Protein AF-0000000070105457 (afdb_homodimer)

Organism: Ovis aries (NCBI:txid9940)

Nearest PDB structures (foldseek):
  2dc1-assembly1_B  TM=8.395E-01  e=1.502E-11  Archaeoglobus fulgidus
  1j5p-assembly1_A  TM=8.301E-01  e=1.251E-11  Thermotoga maritima
  5loa-assembly1_B  TM=4.453E-01  e=1.791E-04  Corynebacterium glutamicum ATCC 13032
  6yf9-assembly1_AA  TM=3.710E-01  e=4.227E+00  Leviviridae sp.
  7a41-assembly1_A  TM=3.265E-01  e=4.227E+00  Homo sapiens

Secondary structure (DSSP, 8-state):
-----------------PSS---EEEE---TTTHHHHHHHHHHHHHHHHTT----------S---TT----EEE-S-SGGGHHHHHHH--SEEEE-S-HHHHHHHHHHHTTTSEEEES-GGGGGSHHHHHHHHHHHHHHT-EEEE--TT-TTHHHHHHHHHTT---EEEEEEEE-GGG----GGGGG----SSEEEEEEEEHHHHTTT-TTT-HHHHHHHHH-TTTHHHHSEEEEEEETT-SSEEEEEEEEEEEE-TTS-EEEEEEEEEEE--TT-SS-HHHHHHHHHHHHHHHHS---SEEEE-/-----------------PSS---EEEE---TTTHHHHHHHHHHHHHHHHTT----------S---TT----EEE-S-SGGGHHHHHHH--SEEEE-S-HHHHHHHHHHHTTTSEEEES-GGGGGSHHHHHHHHHHHHHHT-EEEE--TT-TTHHHHHHHHHTT---EEEEEEEE-GGG----GGGGG----SSEEEEEEEEHHHHTTT-TTT-HHHHHHHHH-TTTHHHHSEEEEEEETT-TTEEEEEEEEEEEE-TTS-EEEEEEEEEEE--TT-SS-HHHHHHHHHHHHHHHHS---SEEEE-

Radius of gyration: 26.93 Å; Cα contacts (8 Å, |Δi|>4): 1344; chains: 2; bounding box: 77×68×78 Å

Structure (mmCIF, N/CA/C/O backbone):
data_AF-0000000070105457-model_v1
#
loop_
_entity.id
_entity.type
_entity.pdbx_description
1 polymer 'Aspartate dehydrogenase domain-containing protein'
#
loop_
_atom_site.group_PDB
_atom_site.id
_atom_site.type_symbol
_atom_site.label_atom_id
_atom_site.label_alt_id
_atom_site.label_comp_id
_atom_site.label_asym_id
_atom_site.label_entity_id
_atom_site.label_seq_id
_atom_site.pdbx_PDB_ins_code
_atom_site.Cartn_x
_atom_site.Cartn_y
_atom_site.Cartn_z
_atom_site.occupancy
_atom_site.B_iso_or_equiv
_atom_site.auth_seq_id
_atom_site.auth_comp_id
_atom_site.auth_asym_id
_atom_site.auth_atom_id
_atom_site.pdbx_PDB_model_num
ATOM 1 N N . MET A 1 1 ? 47.031 -15.289 -47.375 1 23.47 1 MET A N 1
ATOM 2 C CA . MET A 1 1 ? 45.938 -16.266 -47.5 1 23.47 1 MET A CA 1
ATOM 3 C C . MET A 1 1 ? 45.031 -16.203 -46.25 1 23.47 1 MET A C 1
ATOM 5 O O . MET A 1 1 ? 45.438 -16.625 -45.156 1 23.47 1 MET A O 1
ATOM 9 N N . LEU A 1 2 ? 44.125 -15.219 -46.188 1 26.05 2 LEU A N 1
ATOM 10 C CA . LEU A 1 2 ? 43.25 -14.773 -45.094 1 26.05 2 LEU A CA 1
ATOM 11 C C . LEU A 1 2 ? 42.125 -15.789 -44.844 1 26.05 2 LEU A C 1
ATOM 13 O O . LEU A 1 2 ? 41.281 -16.031 -45.719 1 26.05 2 LEU A O 1
ATOM 17 N N . VAL A 1 3 ? 42.406 -16.938 -44.125 1 26.8 3 VAL A N 1
ATOM 18 C CA . VAL A 1 3 ? 41.469 -18.031 -43.875 1 26.8 3 VAL A CA 1
ATOM 19 C C . VAL A 1 3 ? 40.156 -17.469 -43.344 1 26.8 3 VAL A C 1
ATOM 21 O O . VAL A 1 3 ? 40.156 -16.688 -42.375 1 26.8 3 VAL A O 1
ATOM 24 N N . GLY A 1 4 ? 39.094 -17.438 -44.125 1 22.47 4 GLY A N 1
ATOM 25 C CA . GLY A 1 4 ? 37.719 -17.016 -43.938 1 22.47 4 GLY A CA 1
ATOM 26 C C . GLY A 1 4 ? 37.031 -17.719 -42.781 1 22.47 4 GLY A C 1
ATOM 27 O O . GLY A 1 4 ? 37.094 -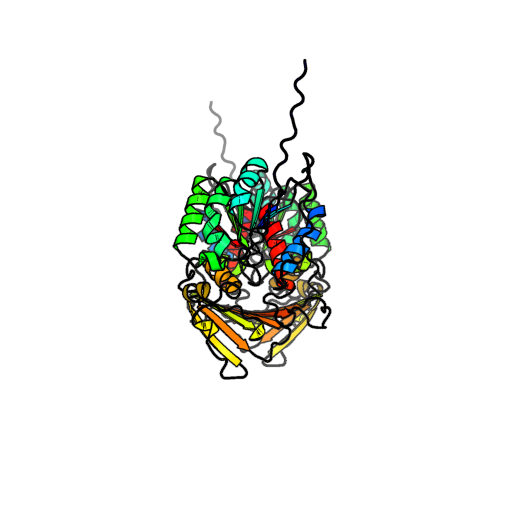18.938 -42.688 1 22.47 4 GLY A O 1
ATOM 28 N N . LEU A 1 5 ? 36.938 -17.156 -41.656 1 26.44 5 LEU A N 1
ATOM 29 C CA . LEU A 1 5 ? 36.281 -17.672 -40.438 1 26.44 5 LEU A CA 1
ATOM 30 C C . LEU A 1 5 ? 34.875 -18.156 -40.75 1 26.44 5 LEU A C 1
ATOM 32 O O . LEU A 1 5 ? 34.031 -17.375 -41.219 1 26.44 5 LEU A O 1
ATOM 36 N N . GLU A 1 6 ? 34.719 -19.375 -41.219 1 23.75 6 GLU A N 1
ATOM 37 C CA . GLU A 1 6 ? 33.469 -20.062 -41.5 1 23.75 6 GLU A CA 1
ATOM 38 C C . GLU A 1 6 ? 32.438 -19.844 -40.375 1 23.75 6 GLU A C 1
ATOM 40 O O . GLU A 1 6 ? 32.781 -20.031 -39.188 1 23.75 6 GLU A O 1
ATOM 45 N N . GLU A 1 7 ? 31.438 -19.156 -40.594 1 28.55 7 GLU A N 1
ATOM 46 C CA . GLU A 1 7 ? 30.25 -18.891 -39.781 1 28.55 7 GLU A CA 1
ATOM 47 C C . GLU A 1 7 ? 29.578 -20.203 -39.375 1 28.55 7 GLU A C 1
ATOM 49 O O . GLU A 1 7 ? 29.125 -20.953 -40.25 1 28.55 7 GLU A O 1
ATOM 54 N N . ALA A 1 8 ? 30.031 -20.891 -38.312 1 30.06 8 ALA A N 1
ATOM 55 C CA . ALA A 1 8 ? 29.406 -22.125 -37.875 1 30.06 8 ALA A CA 1
ATOM 56 C C . ALA A 1 8 ? 27.875 -22 -37.875 1 30.06 8 ALA A C 1
ATOM 58 O O . ALA A 1 8 ? 27.328 -21.016 -37.438 1 30.06 8 ALA A O 1
ATOM 59 N N . LYS A 1 9 ? 27.281 -22.75 -38.719 1 30.31 9 LYS A N 1
ATOM 60 C CA . LYS A 1 9 ? 25.844 -22.984 -38.844 1 30.31 9 LYS A CA 1
ATOM 61 C C . LYS A 1 9 ? 25.234 -23.406 -37.5 1 30.31 9 LYS A C 1
ATOM 63 O O . LYS A 1 9 ? 25.531 -24.484 -37 1 30.31 9 LYS A O 1
ATOM 68 N N . VAL A 1 10 ? 25.031 -22.578 -36.625 1 27.55 10 VAL A N 1
ATOM 69 C CA . VAL A 1 10 ? 24.312 -22.969 -35.406 1 27.55 10 VAL A CA 1
ATOM 70 C C . VAL A 1 10 ? 23.016 -23.688 -35.781 1 27.55 10 VAL A C 1
ATOM 72 O O . VAL A 1 10 ? 22.234 -23.203 -36.594 1 27.55 10 VAL A O 1
ATOM 75 N N . PRO A 1 11 ? 23.047 -25 -35.656 1 26.42 11 PRO A N 1
ATOM 76 C CA . PRO A 1 11 ? 21.875 -25.766 -36.031 1 26.42 11 PRO A CA 1
ATOM 77 C C . PRO A 1 11 ? 20.562 -25.109 -35.594 1 26.42 11 PRO A C 1
ATOM 79 O O . PRO A 1 11 ? 20.562 -24.344 -34.625 1 26.42 11 PRO A O 1
ATOM 82 N N . ALA A 1 12 ? 19.5 -25.281 -36.375 1 25.3 12 ALA A N 1
ATOM 83 C CA . ALA A 1 12 ? 18.109 -24.859 -36.219 1 25.3 12 ALA A CA 1
ATOM 84 C C . ALA A 1 12 ? 17.5 -25.438 -34.938 1 25.3 12 ALA A C 1
ATOM 86 O O . ALA A 1 12 ? 17.578 -26.641 -34.719 1 25.3 12 ALA A O 1
ATOM 87 N N . PHE A 1 13 ? 17.422 -24.703 -33.938 1 25.81 13 PHE A N 1
ATOM 88 C CA . PHE A 1 13 ? 16.766 -25.047 -32.656 1 25.81 13 PHE A CA 1
ATOM 89 C C . PHE A 1 13 ? 15.398 -25.672 -32.906 1 25.81 13 PHE A C 1
ATOM 91 O O . PHE A 1 13 ? 14.547 -25.062 -33.562 1 25.81 13 PHE A O 1
ATOM 98 N N . GLN A 1 14 ? 15.312 -26.953 -32.938 1 27.27 14 GLN A N 1
ATOM 99 C CA . GLN A 1 14 ? 14 -27.578 -32.969 1 27.27 14 GLN A CA 1
ATOM 100 C C . GLN A 1 14 ? 13.289 -27.438 -31.625 1 27.27 14 GLN A C 1
ATOM 102 O O . GLN A 1 14 ? 13.852 -27.781 -30.594 1 27.27 14 GLN A O 1
ATOM 107 N N . PRO A 1 15 ? 12.258 -26.672 -31.453 1 29.77 15 PRO A N 1
ATOM 108 C CA . PRO A 1 15 ? 11.5 -26.438 -30.219 1 29.77 15 PRO A CA 1
ATOM 109 C C . PRO A 1 15 ? 11.078 -27.75 -29.547 1 29.77 15 PRO A C 1
ATOM 111 O O . PRO A 1 15 ? 10.562 -28.656 -30.203 1 29.77 15 PRO A O 1
ATOM 114 N N . PRO A 1 16 ? 11.836 -28.234 -28.531 1 29.5 16 PRO A N 1
ATOM 115 C CA . PRO A 1 16 ? 11.297 -29.516 -28.078 1 29.5 16 PRO A CA 1
ATOM 116 C C . PRO A 1 16 ? 9.812 -29.453 -27.75 1 29.5 16 PRO A C 1
ATOM 118 O O . PRO A 1 16 ? 9.289 -28.375 -27.438 1 29.5 16 PRO A O 1
ATOM 121 N N . GLU A 1 17 ? 8.992 -30.375 -28.016 1 31.25 17 GLU A N 1
ATOM 122 C CA . GLU A 1 17 ? 7.586 -30.656 -27.75 1 31.25 17 GLU A CA 1
ATOM 123 C C . GLU A 1 17 ? 7.27 -30.578 -26.266 1 31.25 17 GLU A C 1
ATOM 125 O O . GLU A 1 17 ? 7.094 -31.609 -25.609 1 31.25 17 GLU A O 1
ATOM 130 N N . GLY A 1 18 ? 8.078 -30.016 -25.391 1 33.47 18 GLY A N 1
ATOM 131 C CA . GLY A 1 18 ? 7.695 -30.109 -23.984 1 33.47 18 GLY A CA 1
ATOM 132 C C . GLY A 1 18 ? 6.422 -29.344 -23.672 1 33.47 18 GLY A C 1
ATOM 133 O O . GLY A 1 18 ? 5.867 -28.672 -24.531 1 33.47 18 GLY A O 1
ATOM 134 N N . PRO A 1 19 ? 5.766 -29.672 -22.344 1 34.66 19 PRO A N 1
ATOM 135 C CA . PRO A 1 19 ? 4.465 -29.062 -22.047 1 34.66 19 PRO A CA 1
ATOM 136 C C . PRO A 1 19 ? 4.43 -27.562 -22.359 1 34.66 19 PRO A C 1
ATOM 138 O O . PRO A 1 19 ? 5.477 -26.922 -22.406 1 34.66 19 PRO A O 1
ATOM 141 N N . PRO A 1 20 ? 3.338 -26.938 -22.75 1 32.25 20 PRO A N 1
ATOM 142 C CA . PRO A 1 20 ? 2.979 -25.578 -23.156 1 32.25 20 PRO A CA 1
ATOM 143 C C . PRO A 1 20 ? 3.373 -24.516 -22.125 1 32.25 20 PRO A C 1
ATOM 145 O O . PRO A 1 20 ? 3.168 -24.719 -20.922 1 32.25 20 PRO A O 1
ATOM 148 N N . GLY A 1 21 ? 4.344 -23.266 -22.578 1 38.97 21 GLY A N 1
ATOM 149 C CA . GLY A 1 21 ? 4.727 -21.875 -22.672 1 38.97 21 GLY A CA 1
ATOM 150 C C . GLY A 1 21 ? 5.434 -21.359 -21.438 1 38.97 21 GLY A C 1
ATOM 151 O O . GLY A 1 21 ? 4.836 -20.641 -20.625 1 38.97 21 GLY A O 1
ATOM 152 N N . GLN A 1 22 ? 6.371 -22.141 -20.906 1 40.5 22 GLN A N 1
ATOM 153 C CA . GLN A 1 22 ? 7.141 -21.562 -19.812 1 40.5 22 GLN A CA 1
ATOM 154 C C . GLN A 1 22 ? 7.953 -20.359 -20.297 1 40.5 22 GLN A C 1
ATOM 156 O O . GLN A 1 22 ? 8.742 -20.469 -21.234 1 40.5 22 GLN A O 1
ATOM 161 N N . LEU A 1 23 ? 7.5 -19.172 -20.297 1 44.16 23 LEU A N 1
ATOM 162 C CA . LEU A 1 23 ? 8.242 -18.016 -20.797 1 44.16 23 LEU A CA 1
ATOM 163 C C . LEU A 1 23 ? 9.07 -17.375 -19.688 1 44.16 23 LEU A C 1
ATOM 165 O O . LEU A 1 23 ? 8.578 -17.188 -18.578 1 44.16 23 LEU A O 1
ATOM 169 N N . LEU A 1 24 ? 10.328 -17.562 -19.672 1 54 24 LEU A N 1
ATOM 170 C CA . LEU A 1 24 ? 11.234 -16.734 -18.891 1 54 24 LEU A CA 1
ATOM 171 C C . LEU A 1 24 ? 11.805 -15.594 -19.719 1 54 24 LEU A C 1
ATOM 173 O O . LEU A 1 24 ? 12.125 -15.781 -20.906 1 54 24 LEU A O 1
ATOM 177 N N . HIS A 1 25 ? 11.523 -14.359 -19.219 1 58.44 25 HIS A N 1
ATOM 178 C CA . HIS A 1 25 ? 12.102 -13.195 -19.875 1 58.44 25 HIS A CA 1
ATOM 179 C C . HIS A 1 25 ? 13.336 -12.695 -19.125 1 58.44 25 HIS A C 1
ATOM 181 O O . HIS A 1 25 ? 13.398 -12.781 -17.891 1 58.44 25 HIS A O 1
ATOM 187 N N . ALA A 1 26 ? 14.352 -12.602 -19.875 1 55.62 26 ALA A N 1
ATOM 188 C CA . ALA A 1 26 ? 15.523 -11.945 -19.312 1 55.62 26 ALA A CA 1
ATOM 189 C C . ALA A 1 26 ? 15.625 -10.5 -19.797 1 55.62 26 ALA A C 1
ATOM 191 O O . ALA A 1 26 ? 15.438 -10.219 -20.984 1 55.62 26 ALA A O 1
ATOM 192 N N . VAL A 1 27 ? 15.555 -9.594 -18.906 1 53.22 27 VAL A N 1
ATOM 193 C CA . VAL A 1 27 ? 15.602 -8.172 -19.219 1 53.22 27 VAL A CA 1
ATOM 194 C C . VAL A 1 27 ? 16.953 -7.59 -18.797 1 53.22 27 VAL A C 1
ATOM 196 O O . VAL A 1 27 ? 17.422 -7.84 -17.688 1 53.22 27 VAL A O 1
ATOM 199 N N . LYS A 1 28 ? 17.703 -7.086 -19.766 1 47.06 28 LYS A N 1
ATOM 200 C CA . LYS A 1 28 ? 18.922 -6.332 -19.422 1 47.06 28 LYS A CA 1
ATOM 201 C C . LYS A 1 28 ? 18.609 -4.844 -19.281 1 47.06 28 LYS A C 1
ATOM 203 O O . LYS A 1 28 ? 17.969 -4.25 -20.156 1 47.06 28 LYS A O 1
ATOM 208 N N . THR A 1 29 ? 18.453 -4.316 -18.062 1 44.47 29 THR A N 1
ATOM 209 C CA . THR A 1 29 ? 18.188 -2.896 -17.859 1 44.47 29 THR A CA 1
ATOM 210 C C . THR A 1 29 ? 19.5 -2.111 -17.781 1 44.47 29 THR A C 1
ATOM 212 O O . THR A 1 29 ? 20.359 -2.402 -16.938 1 44.47 29 THR A O 1
ATOM 215 N N . SER A 1 30 ? 20.188 -2.049 -18.844 1 39.78 30 SER A N 1
ATOM 216 C CA . SER A 1 30 ? 21.125 -0.944 -18.656 1 39.78 30 SER A CA 1
ATOM 217 C C . SER A 1 30 ? 20.406 0.346 -18.297 1 39.78 30 SER A C 1
ATOM 219 O O . SER A 1 30 ? 19.188 0.469 -18.516 1 39.78 30 SER A O 1
ATOM 221 N N . ARG A 1 31 ? 21.062 1.306 -17.812 1 39.84 31 ARG A N 1
ATOM 222 C CA . ARG A 1 31 ? 20.578 2.639 -17.469 1 39.84 31 ARG A CA 1
ATOM 223 C C . ARG A 1 31 ? 19.688 3.188 -18.578 1 39.84 31 ARG A C 1
ATOM 225 O O . ARG A 1 31 ? 20.125 3.344 -19.719 1 39.84 31 ARG A O 1
ATOM 232 N N . GLY A 1 32 ? 18.453 3.449 -18.562 1 40.88 32 GLY A N 1
ATOM 233 C CA . GLY A 1 32 ? 17.531 4.254 -19.359 1 40.88 32 GLY A CA 1
ATOM 234 C C . GLY A 1 32 ? 16.828 3.465 -20.438 1 40.88 32 GLY A C 1
ATOM 235 O O . GLY A 1 32 ? 15.922 3.975 -21.094 1 40.88 32 GLY A O 1
ATOM 236 N N . GLN A 1 33 ? 17.281 2.42 -20.953 1 40.47 33 GLN A N 1
ATOM 237 C CA . GLN A 1 33 ? 16.781 1.903 -22.219 1 40.47 33 GLN A CA 1
ATOM 238 C C . GLN A 1 33 ? 15.539 1.046 -22.016 1 40.47 33 GLN A C 1
ATOM 240 O O . GLN A 1 33 ? 15.07 0.396 -22.953 1 40.47 33 GLN A O 1
ATOM 245 N N . TRP A 1 34 ? 14.945 0.965 -21.016 1 46.62 34 TRP A N 1
ATOM 246 C CA . TRP A 1 34 ? 13.766 0.138 -20.781 1 46.62 34 TRP A CA 1
ATOM 247 C C . TRP A 1 34 ? 12.594 0.604 -21.656 1 46.62 34 TRP A C 1
ATOM 249 O O . TRP A 1 34 ? 11.641 -0.143 -21.875 1 46.62 34 TRP A O 1
ATOM 259 N N . LYS A 1 35 ? 12.734 1.799 -22.094 1 49 35 LYS A N 1
ATOM 260 C CA . LYS A 1 35 ? 11.547 2.365 -22.719 1 49 35 LYS A CA 1
ATOM 261 C C . LYS A 1 35 ? 11.164 1.589 -23.984 1 49 35 LYS A C 1
ATOM 263 O O . LYS A 1 35 ? 9.977 1.381 -24.25 1 49 35 LYS A O 1
ATOM 268 N N . GLN A 1 36 ? 12.078 1.264 -24.797 1 43.34 36 GLN A N 1
ATOM 269 C CA . GLN A 1 36 ? 11.711 0.667 -26.078 1 43.34 36 GLN A CA 1
ATOM 270 C C . GLN A 1 36 ? 11.133 -0.731 -25.891 1 43.34 36 GLN A C 1
ATOM 272 O O . GLN A 1 36 ? 10.211 -1.132 -26.609 1 43.34 36 GLN A O 1
ATOM 277 N N . ASP A 1 37 ? 11.57 -1.405 -24.828 1 49.91 37 ASP A N 1
ATOM 278 C CA . ASP A 1 37 ? 11.195 -2.801 -24.609 1 49.91 37 ASP A CA 1
ATOM 279 C C . ASP A 1 37 ? 9.93 -2.91 -23.766 1 49.91 37 ASP A C 1
ATOM 281 O O . ASP A 1 37 ? 9.328 -3.982 -23.672 1 49.91 37 ASP A O 1
ATOM 285 N N . GLU A 1 38 ? 9.414 -1.846 -23.453 1 60.06 38 GLU A N 1
ATOM 286 C CA . GLU A 1 38 ? 8.266 -1.831 -22.547 1 60.06 38 GLU A CA 1
ATOM 287 C C . GLU A 1 38 ? 7.031 -2.424 -23.219 1 60.06 38 GLU A C 1
ATOM 289 O O . GLU A 1 38 ? 6.305 -3.215 -22.625 1 60.06 38 GLU A O 1
ATOM 294 N N . THR A 1 39 ? 6.949 -2.096 -24.422 1 59.91 39 THR A N 1
ATOM 295 C CA . THR A 1 39 ? 5.742 -2.527 -25.125 1 59.91 39 THR A CA 1
ATOM 296 C C . THR A 1 39 ? 5.73 -4.043 -25.297 1 59.91 39 THR A C 1
ATOM 298 O O . THR A 1 39 ? 4.695 -4.684 -25.109 1 59.91 39 THR A O 1
ATOM 301 N N . LEU A 1 40 ? 6.891 -4.531 -25.641 1 56.91 40 LEU A N 1
ATOM 302 C CA . LEU A 1 40 ? 6.973 -5.973 -25.859 1 56.91 40 LEU A CA 1
ATOM 303 C C . LEU A 1 40 ? 6.828 -6.723 -24.531 1 56.91 40 LEU A C 1
ATOM 305 O O . LEU A 1 40 ? 6.129 -7.738 -24.469 1 56.91 40 LEU A O 1
ATOM 309 N N . LEU A 1 41 ? 7.449 -6.188 -23.547 1 61.84 41 LEU A N 1
ATOM 310 C CA . LEU A 1 41 ? 7.375 -6.836 -22.234 1 61.84 41 LEU A CA 1
ATOM 311 C C . LEU A 1 41 ? 5.957 -6.773 -21.688 1 61.84 41 LEU A C 1
ATOM 313 O O . LEU A 1 41 ? 5.453 -7.758 -21.141 1 61.84 41 LEU A O 1
ATOM 317 N N . ARG A 1 42 ? 5.418 -5.664 -21.953 1 63.62 42 ARG A N 1
ATOM 318 C CA . ARG A 1 42 ? 4.035 -5.52 -21.5 1 63.62 42 ARG A CA 1
ATOM 319 C C . ARG A 1 42 ? 3.117 -6.484 -22.25 1 63.62 42 ARG A C 1
ATOM 321 O O . ARG A 1 42 ? 2.221 -7.082 -21.656 1 63.62 42 ARG A O 1
ATOM 328 N N . ALA A 1 43 ? 3.467 -6.621 -23.516 1 62.28 43 ALA A N 1
ATOM 329 C CA . ALA A 1 43 ? 2.67 -7.539 -24.328 1 62.28 43 ALA A CA 1
ATOM 330 C C . ALA A 1 43 ? 2.877 -8.984 -23.875 1 62.28 43 ALA A C 1
ATOM 332 O O . ALA A 1 43 ? 1.921 -9.758 -23.797 1 62.28 43 ALA A O 1
ATOM 333 N N . ASP A 1 44 ? 4.07 -9.242 -23.531 1 59.81 44 ASP A N 1
ATOM 334 C CA . ASP A 1 44 ? 4.391 -10.594 -23.078 1 59.81 44 ASP A CA 1
ATOM 335 C C . ASP A 1 44 ? 3.75 -10.891 -21.734 1 59.81 44 ASP A C 1
ATOM 337 O O . ASP A 1 44 ? 3.199 -11.977 -21.531 1 59.81 44 ASP A O 1
ATOM 341 N N . ILE A 1 45 ? 3.822 -9.938 -20.922 1 62.59 45 ILE A N 1
ATOM 342 C CA . ILE A 1 45 ? 3.227 -10.086 -19.594 1 62.59 45 ILE A CA 1
ATOM 343 C C . ILE A 1 45 ? 1.712 -10.242 -19.719 1 62.59 45 ILE A C 1
ATOM 345 O O . ILE A 1 45 ? 1.113 -11.117 -19.094 1 62.59 45 ILE A O 1
ATOM 349 N N . ALA A 1 46 ? 1.21 -9.445 -20.594 1 62.09 46 ALA A N 1
ATOM 350 C CA . ALA A 1 46 ? -0.235 -9.484 -20.797 1 62.09 46 ALA A CA 1
ATOM 351 C C . ALA A 1 46 ? -0.666 -10.836 -21.375 1 62.09 46 ALA A C 1
ATOM 353 O O . ALA A 1 46 ? -1.695 -11.383 -20.969 1 62.09 46 ALA A O 1
ATOM 354 N N . ALA A 1 47 ? 0.062 -11.289 -22.266 1 57.12 47 ALA A N 1
ATOM 355 C CA . ALA A 1 47 ? -0.251 -12.555 -22.922 1 57.12 47 ALA A CA 1
ATOM 356 C C . ALA A 1 47 ? -0.204 -13.719 -21.938 1 57.12 47 ALA A C 1
ATOM 358 O O . ALA A 1 47 ? -1.02 -14.633 -22 1 57.12 47 ALA A O 1
ATOM 359 N N . HIS A 1 48 ? 0.647 -13.578 -21.031 1 55.28 48 HIS A N 1
ATOM 360 C CA . HIS A 1 48 ? 0.834 -14.664 -20.078 1 55.28 48 HIS A CA 1
ATOM 361 C C . HIS A 1 48 ? -0.239 -14.633 -19 1 55.28 48 HIS A C 1
ATOM 363 O O . HIS A 1 48 ? -0.693 -15.688 -18.531 1 55.28 48 HIS A O 1
ATOM 369 N N . THR A 1 49 ? -0.495 -13.453 -18.688 1 53.31 49 THR A N 1
ATOM 370 C CA . THR A 1 49 ? -1.46 -13.344 -17.609 1 53.31 49 THR A CA 1
ATOM 371 C C . THR A 1 49 ? -2.857 -13.727 -18.078 1 53.31 49 THR A C 1
ATOM 373 O O . THR A 1 49 ? -3.717 -14.086 -17.281 1 53.31 49 THR A O 1
ATOM 376 N N . ARG A 1 50 ? -3.205 -13.633 -19.484 1 49.84 50 ARG A N 1
ATOM 377 C CA . ARG A 1 50 ? -4.516 -14 -20.016 1 49.84 50 ARG A CA 1
ATOM 378 C C . ARG A 1 50 ? -4.617 -15.508 -20.219 1 49.84 50 ARG A C 1
ATOM 380 O O . ARG A 1 50 ? -5.699 -16.031 -20.5 1 49.84 50 ARG A O 1
ATOM 387 N N . GLY A 1 51 ? -4.043 -16.172 -19.828 1 43.56 51 GLY A N 1
ATOM 388 C CA . GLY A 1 51 ? -4.102 -17.609 -20.078 1 43.56 51 GLY A CA 1
ATOM 389 C C . GLY A 1 51 ? -3.91 -17.969 -21.531 1 43.56 51 GLY A C 1
ATOM 390 O O . GLY A 1 51 ? -4.188 -19.094 -21.938 1 43.56 51 GLY A O 1
ATOM 391 N N . SER A 1 52 ? -4.219 -17 -22.453 1 36.94 52 SER A N 1
ATOM 392 C CA . SER A 1 52 ? -4.098 -17.422 -23.844 1 36.94 52 SER A CA 1
ATOM 393 C C . SER A 1 52 ? -2.697 -17.938 -24.156 1 36.94 52 SER A C 1
ATOM 395 O O . SER A 1 52 ? -1.729 -17.562 -23.484 1 36.94 52 SER A O 1
ATOM 397 N N . GLY A 1 53 ? -2.705 -19.094 -24.719 1 33.06 53 GLY A N 1
ATOM 398 C CA . GLY A 1 53 ? -1.469 -19.688 -25.203 1 33.06 53 GLY A CA 1
ATOM 399 C C . GLY A 1 53 ? -0.52 -18.672 -25.812 1 33.06 53 GLY A C 1
ATOM 400 O O . GLY A 1 53 ? -0.94 -17.578 -26.219 1 33.06 53 GLY A O 1
ATOM 401 N N . LEU A 1 54 ? 0.637 -18.828 -25.641 1 34.53 54 LEU A N 1
ATOM 402 C CA . LEU A 1 54 ? 1.802 -18.109 -26.156 1 34.53 54 LEU A CA 1
ATOM 403 C C . LEU A 1 54 ? 1.647 -17.812 -27.641 1 34.53 54 LEU A C 1
ATOM 405 O O . LEU A 1 54 ? 1.708 -18.734 -28.469 1 34.53 54 LEU A O 1
ATOM 409 N N . SER A 1 55 ? 0.563 -17.203 -28.219 1 29.59 55 SER A N 1
ATOM 410 C CA . SER A 1 55 ? 0.85 -17.016 -29.625 1 29.59 55 SER A CA 1
ATOM 411 C C . SER A 1 55 ? 2.32 -16.688 -29.859 1 29.59 55 SER A C 1
ATOM 413 O O . SER A 1 55 ? 3.014 -16.25 -28.938 1 29.59 55 SER A O 1
ATOM 415 N N . ARG A 1 56 ? 2.668 -16.766 -31.281 1 28.33 56 ARG A N 1
ATOM 416 C CA . ARG A 1 56 ? 3.984 -16.766 -31.906 1 28.33 56 ARG A CA 1
ATOM 417 C C . ARG A 1 56 ? 4.777 -15.523 -31.516 1 28.33 56 ARG A C 1
ATOM 419 O O . ARG A 1 56 ? 4.406 -14.406 -31.891 1 28.33 56 ARG A O 1
ATOM 426 N N . LEU A 1 57 ? 5.211 -15.531 -30.344 1 32.78 57 LEU A N 1
ATOM 427 C CA . LEU A 1 57 ? 6.293 -14.633 -29.969 1 32.78 57 LEU A CA 1
ATOM 428 C C . LEU A 1 57 ? 7.262 -14.43 -31.141 1 32.78 57 LEU A C 1
ATOM 430 O O . LEU A 1 57 ? 7.656 -15.398 -31.797 1 32.78 57 LEU A O 1
ATOM 434 N N . SER A 1 58 ? 7.074 -13.398 -31.922 1 28.69 58 SER A N 1
ATOM 435 C CA . SER A 1 58 ? 8.086 -13.25 -32.969 1 28.69 58 SER A CA 1
ATOM 436 C C . SER A 1 58 ? 9.461 -13.688 -32.469 1 28.69 58 SER A C 1
ATOM 438 O O . SER A 1 58 ? 9.836 -13.391 -31.328 1 28.69 58 SER A O 1
ATOM 440 N N . PRO A 1 59 ? 10.039 -14.75 -33.062 1 28.64 59 PRO A N 1
ATOM 441 C CA . PRO A 1 59 ? 11.414 -15.195 -32.844 1 28.64 59 PRO A CA 1
ATOM 442 C C . PRO A 1 59 ? 12.336 -14.055 -32.406 1 28.64 59 PRO A C 1
ATOM 444 O O . PRO A 1 59 ? 12.055 -12.883 -32.719 1 28.64 59 PRO A O 1
ATOM 447 N N . LEU A 1 60 ? 13.359 -14.484 -31.562 1 31.67 60 LEU A N 1
ATOM 448 C CA . LEU A 1 60 ? 14.586 -13.734 -31.344 1 31.67 60 LEU A CA 1
ATOM 449 C C . LEU A 1 60 ? 14.969 -12.93 -32.562 1 31.67 60 LEU A C 1
ATOM 451 O O . LEU A 1 60 ? 15.125 -13.492 -33.656 1 31.67 60 LEU A O 1
ATOM 455 N N . ARG A 1 61 ? 14.312 -11.859 -32.875 1 30.59 61 ARG A N 1
ATOM 456 C CA . ARG A 1 61 ? 15.109 -11.281 -33.938 1 30.59 61 ARG A CA 1
ATOM 457 C C . ARG A 1 61 ? 16.609 -11.477 -33.688 1 30.59 61 ARG A C 1
ATOM 459 O O . ARG A 1 61 ? 17.047 -11.516 -32.531 1 30.59 61 ARG A O 1
ATOM 466 N N . PRO A 1 62 ? 17.359 -11.875 -34.719 1 30 62 PRO A N 1
ATOM 467 C CA . PRO A 1 62 ? 18.812 -12.133 -34.656 1 30 62 PRO A CA 1
ATOM 468 C C . PRO A 1 62 ? 19.516 -11.289 -33.625 1 30 62 PRO A C 1
ATOM 470 O O . PRO A 1 62 ? 18.953 -10.305 -33.125 1 30 62 PRO A O 1
ATOM 473 N N . PRO A 1 63 ? 20.984 -11.398 -33.719 1 30.98 63 PRO A N 1
ATOM 474 C CA . PRO A 1 63 ? 22.094 -11.016 -32.844 1 30.98 63 PRO A CA 1
ATOM 475 C C . PRO A 1 63 ? 21.953 -9.602 -32.281 1 30.98 63 PRO A C 1
ATOM 477 O O . PRO A 1 63 ? 21.422 -8.719 -32.969 1 30.98 63 PRO A O 1
ATOM 480 N N . TRP A 1 64 ? 22 -9.555 -30.875 1 33.62 64 TRP A N 1
ATOM 481 C CA . TRP A 1 64 ? 22.312 -8.438 -29.984 1 33.62 64 TRP A CA 1
ATOM 482 C C . TRP A 1 64 ? 23.328 -7.492 -30.641 1 33.62 64 TRP A C 1
ATOM 484 O O . TRP A 1 64 ? 24.438 -7.895 -30.969 1 33.62 64 TRP A O 1
ATOM 494 N N . SER A 1 65 ? 22.953 -6.793 -31.484 1 30.11 65 SER A N 1
ATOM 495 C CA . SER A 1 65 ? 24.047 -5.832 -31.594 1 30.11 65 SER A CA 1
ATOM 496 C C . SER A 1 65 ? 24.516 -5.363 -30.219 1 30.11 65 SER A C 1
ATOM 498 O O . SER A 1 65 ? 23.75 -5.414 -29.25 1 30.11 65 SER A O 1
ATOM 500 N N . ALA A 1 66 ? 25.797 -5.129 -29.797 1 31.8 66 ALA A N 1
ATOM 501 C CA . ALA A 1 66 ? 26.547 -4.758 -28.594 1 31.8 66 ALA A CA 1
ATOM 502 C C . ALA A 1 66 ? 25.656 -4.012 -27.609 1 31.8 66 ALA A C 1
ATOM 504 O O . ALA A 1 66 ? 25.781 -4.195 -26.391 1 31.8 66 ALA A O 1
ATOM 505 N N . ASN A 1 67 ? 24.969 -2.967 -27.875 1 31.53 67 ASN A N 1
ATOM 506 C CA . ASN A 1 67 ? 24.516 -1.92 -26.969 1 31.53 67 ASN A CA 1
ATOM 507 C C . ASN A 1 67 ? 23.109 -2.174 -26.469 1 31.53 67 ASN A C 1
ATOM 509 O O . ASN A 1 67 ? 22.5 -1.307 -25.828 1 31.53 67 ASN A O 1
ATOM 513 N N . ARG A 1 68 ? 22.266 -3.143 -27.031 1 34.84 68 ARG A N 1
ATOM 514 C CA . ARG A 1 68 ? 20.844 -3.021 -26.734 1 34.84 68 ARG A CA 1
ATOM 515 C C . ARG A 1 68 ? 20.422 -4.012 -25.641 1 34.84 68 ARG A C 1
ATOM 517 O O . ARG A 1 68 ? 20.797 -5.188 -25.703 1 34.84 68 ARG A O 1
ATOM 524 N N . ALA A 1 69 ? 20.062 -3.592 -24.391 1 38.03 69 ALA A N 1
ATOM 525 C CA . ALA A 1 69 ? 19.438 -4.293 -23.266 1 38.03 69 ALA A CA 1
ATOM 526 C C . ALA A 1 69 ? 18.359 -5.262 -23.766 1 38.03 69 ALA A C 1
ATOM 528 O O . ALA A 1 69 ? 17.422 -4.859 -24.453 1 38.03 69 ALA A O 1
ATOM 529 N N . GLY A 1 70 ? 18.688 -6.379 -24.484 1 39.06 70 GLY A N 1
ATOM 530 C CA . GLY A 1 70 ? 17.734 -7.25 -25.156 1 39.06 70 GLY A CA 1
ATOM 531 C C . GLY A 1 70 ? 17.031 -8.195 -24.219 1 39.06 70 GLY A C 1
ATOM 532 O O . GLY A 1 70 ? 17.547 -8.539 -23.156 1 39.06 70 GLY A O 1
ATOM 533 N N . LEU A 1 71 ? 15.648 -8.117 -24.078 1 45.84 71 LEU A N 1
ATOM 534 C CA . LEU A 1 71 ? 14.789 -9.133 -23.484 1 45.84 71 LEU A CA 1
ATOM 535 C C . LEU A 1 71 ? 15.008 -10.492 -24.156 1 45.84 71 LEU A C 1
ATOM 537 O O . LEU A 1 71 ? 15.078 -10.578 -25.375 1 45.84 71 LEU A O 1
ATOM 541 N N . VAL A 1 72 ? 15.594 -11.438 -23.375 1 45.75 72 VAL A N 1
ATOM 542 C CA . VAL A 1 72 ? 15.641 -12.805 -23.875 1 45.75 72 VAL A CA 1
ATOM 543 C C . VAL A 1 72 ? 14.398 -13.57 -23.422 1 45.75 72 VAL A C 1
ATOM 545 O O . VAL A 1 72 ? 14.031 -13.523 -22.234 1 45.75 72 VAL A O 1
ATOM 548 N N . HIS A 1 73 ? 13.57 -13.797 -24.359 1 46.91 73 HIS A N 1
ATOM 549 C CA . HIS A 1 73 ? 12.414 -14.641 -24.078 1 46.91 73 HIS A CA 1
ATOM 550 C C . HIS A 1 73 ? 12.781 -16.109 -24.156 1 46.91 73 HIS A C 1
ATOM 552 O O . HIS A 1 73 ? 13.438 -16.547 -25.109 1 46.91 73 HIS A O 1
ATOM 558 N N . ALA A 1 74 ? 12.867 -16.766 -23.016 1 42.94 74 ALA A N 1
ATOM 559 C CA . ALA A 1 74 ? 13.078 -18.203 -23.062 1 42.94 74 ALA A CA 1
ATOM 560 C C . ALA A 1 74 ? 11.758 -18.953 -22.953 1 42.94 74 ALA A C 1
ATOM 562 O O . ALA A 1 74 ? 11 -18.766 -22 1 42.94 74 ALA A O 1
ATOM 563 N N . GLN A 1 75 ? 11.164 -19.109 -23.984 1 43 75 GLN A N 1
ATOM 564 C CA . GLN A 1 75 ? 9.859 -19.766 -23.969 1 43 75 GLN A CA 1
ATOM 565 C C . GLN A 1 75 ? 9.938 -21.141 -23.328 1 43 75 GLN A C 1
ATOM 567 O O . GLN A 1 75 ? 8.984 -21.578 -22.688 1 43 75 GLN A O 1
ATOM 572 N N . ASP A 1 76 ? 10.781 -22.125 -23.906 1 42.44 76 ASP A N 1
ATOM 573 C CA . ASP A 1 76 ? 10.578 -23.547 -23.625 1 42.44 76 ASP A CA 1
ATOM 574 C C . ASP A 1 76 ? 11.32 -23.953 -22.344 1 42.44 76 ASP A C 1
ATOM 576 O O . ASP A 1 76 ? 11.594 -23.109 -21.484 1 42.44 76 ASP A O 1
ATOM 580 N N . SER A 1 77 ? 12.219 -25.094 -22.5 1 43.31 77 SER A N 1
ATOM 581 C CA . SER A 1 77 ? 12.961 -25.766 -21.438 1 43.31 77 SER A CA 1
ATOM 582 C C . SER A 1 77 ? 14.164 -24.938 -21 1 43.31 77 SER A C 1
ATOM 584 O O . SER A 1 77 ? 14.758 -24.219 -21.812 1 43.31 77 SER A O 1
ATOM 586 N N . TRP A 1 78 ? 14.234 -24.688 -19.672 1 50.78 78 TRP A N 1
ATOM 587 C CA . TRP A 1 78 ? 15.344 -24.016 -19 1 50.78 78 TRP A CA 1
ATOM 588 C C . TRP A 1 78 ? 16.688 -24.406 -19.625 1 50.78 78 TRP A C 1
ATOM 590 O O . TRP A 1 78 ? 17.609 -23.578 -19.688 1 50.78 78 TRP A O 1
ATOM 600 N N . ALA A 1 79 ? 16.766 -25.594 -20.109 1 47.81 79 ALA A N 1
ATOM 601 C CA . ALA A 1 79 ? 18.062 -26.188 -20.438 1 47.81 79 ALA A CA 1
ATOM 602 C C . ALA A 1 79 ? 18.812 -25.297 -21.438 1 47.81 79 ALA A C 1
ATOM 604 O O . ALA A 1 79 ? 20.016 -25.062 -21.281 1 47.81 79 ALA A O 1
ATOM 605 N N . PRO A 1 80 ? 18.109 -24.781 -22.328 1 49.53 80 PRO A N 1
ATOM 606 C CA . PRO A 1 80 ? 18.891 -24.141 -23.391 1 49.53 80 PRO A CA 1
ATOM 607 C C . PRO A 1 80 ? 19.312 -22.719 -23.047 1 49.53 80 PRO A C 1
ATOM 609 O O . PRO A 1 80 ? 20.125 -22.125 -23.75 1 49.53 80 PRO A O 1
ATOM 612 N N . TRP A 1 81 ? 18.938 -22.344 -21.891 1 56.69 81 TRP A N 1
ATOM 613 C CA . TRP A 1 81 ? 19.156 -20.906 -21.688 1 56.69 81 TRP A CA 1
ATOM 614 C C . TRP A 1 81 ? 20.406 -20.672 -20.844 1 56.69 81 TRP A C 1
ATOM 616 O O . TRP A 1 81 ? 20.922 -19.547 -20.797 1 56.69 81 TRP A O 1
ATOM 626 N N . HIS A 1 82 ? 20.844 -21.734 -20.297 1 62.38 82 HIS A N 1
ATOM 627 C CA . HIS A 1 82 ? 21.969 -21.578 -19.391 1 62.38 82 HIS A CA 1
ATOM 628 C C . HIS A 1 82 ? 23.156 -20.938 -20.109 1 62.38 82 HIS A C 1
ATOM 630 O O . HIS A 1 82 ? 23.766 -19.984 -19.609 1 62.38 82 HIS A O 1
ATOM 636 N N . PRO A 1 83 ? 23.312 -21.344 -21.328 1 59.97 83 PRO A N 1
ATOM 637 C CA . PRO A 1 83 ? 24.469 -20.734 -21.984 1 59.97 83 PRO A CA 1
ATOM 638 C C . PRO A 1 83 ? 24.25 -19.266 -22.312 1 59.97 83 PRO A C 1
ATOM 640 O O . PRO A 1 83 ? 25.203 -18.469 -22.281 1 59.97 83 PRO A O 1
ATOM 643 N N . GLN A 1 84 ? 22.984 -18.953 -22.469 1 61.69 84 GLN A N 1
ATOM 644 C CA . GLN A 1 84 ? 22.703 -17.562 -22.844 1 61.69 84 GLN A CA 1
ATOM 645 C C . GLN A 1 84 ? 22.844 -16.641 -21.625 1 61.69 84 GLN A C 1
ATOM 647 O O . GLN A 1 84 ? 23.281 -15.492 -21.75 1 61.69 84 GLN A O 1
ATOM 652 N N . LEU A 1 85 ? 22.516 -17.141 -20.5 1 68.69 85 LEU A N 1
ATOM 653 C CA . LEU A 1 85 ? 22.625 -16.344 -19.297 1 68.69 85 LEU A CA 1
ATOM 654 C C . LEU A 1 85 ? 24.078 -16.078 -18.953 1 68.69 85 LEU A C 1
ATOM 656 O O . LEU A 1 85 ? 24.422 -14.992 -18.453 1 68.69 85 LEU A O 1
ATOM 660 N N . GLN A 1 86 ? 24.875 -17.016 -19.375 1 65 86 GLN A N 1
ATOM 661 C CA . GLN A 1 86 ? 26.297 -16.891 -19.094 1 65 86 GLN A CA 1
ATOM 662 C C . GLN A 1 86 ? 26.953 -15.867 -20.016 1 65 86 GLN A C 1
ATOM 664 O O . GLN A 1 86 ? 27.859 -15.141 -19.594 1 65 86 GLN A O 1
ATOM 669 N N . VAL A 1 87 ? 26.328 -15.773 -21.094 1 60.88 87 VAL A N 1
ATOM 670 C CA . VAL A 1 87 ? 26.984 -14.922 -22.094 1 60.88 87 VAL A CA 1
ATOM 671 C C . VAL A 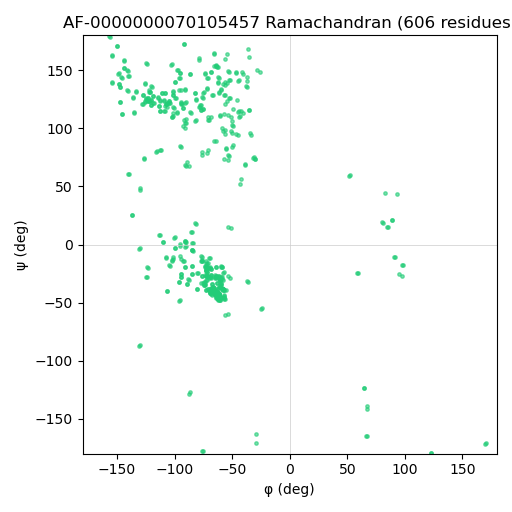1 87 ? 26.391 -13.516 -22.031 1 60.88 87 VAL A C 1
ATOM 673 O O . VAL A 1 87 ? 27.125 -12.523 -22.125 1 60.88 87 VAL A O 1
ATOM 676 N N . ARG A 1 88 ? 25.109 -13.414 -21.703 1 62.5 88 ARG A N 1
ATOM 677 C CA . ARG A 1 88 ? 24.438 -12.133 -21.844 1 62.5 88 ARG A CA 1
ATOM 678 C C . ARG A 1 88 ? 24.453 -11.359 -20.531 1 62.5 88 ARG A C 1
ATOM 680 O O . ARG A 1 88 ? 24.359 -10.133 -20.531 1 62.5 88 ARG A O 1
ATOM 687 N N . HIS A 1 89 ? 24.547 -11.984 -19.547 1 67.06 89 HIS A N 1
ATOM 688 C CA . HIS A 1 89 ? 24.625 -11.406 -18.203 1 67.06 89 HIS A CA 1
ATOM 689 C C . HIS A 1 89 ? 23.484 -10.43 -17.969 1 67.06 89 HIS A C 1
ATOM 691 O O . HIS A 1 89 ? 23.703 -9.242 -17.719 1 67.06 89 HIS A O 1
ATOM 697 N N . PRO A 1 90 ? 22.281 -10.961 -18.078 1 74.75 90 PRO A N 1
ATOM 698 C CA . PRO A 1 90 ? 21.172 -10.062 -17.797 1 74.75 90 PRO A CA 1
ATOM 699 C C . PRO A 1 90 ? 21.156 -9.578 -16.344 1 74.75 90 PRO A C 1
ATOM 701 O O . PRO A 1 90 ? 21.734 -10.234 -15.469 1 74.75 90 PRO A O 1
ATOM 704 N N . ASP A 1 91 ? 20.562 -8.383 -16.156 1 77.31 91 ASP A N 1
ATOM 705 C CA . ASP A 1 91 ? 20.438 -7.863 -14.797 1 77.31 91 ASP A CA 1
ATOM 706 C C . ASP A 1 91 ? 19.344 -8.602 -14.023 1 77.31 91 ASP A C 1
ATOM 708 O O . ASP A 1 91 ? 19.484 -8.828 -12.82 1 77.31 91 ASP A O 1
ATOM 712 N N . VAL A 1 92 ? 18.297 -8.953 -14.891 1 82.62 92 VAL A N 1
ATOM 713 C CA . VAL A 1 92 ? 17.172 -9.602 -14.227 1 82.62 92 VAL A CA 1
ATOM 714 C C . VAL A 1 92 ? 16.516 -10.617 -15.172 1 82.62 92 VAL A C 1
ATOM 716 O O . VAL A 1 92 ? 16.359 -10.344 -16.359 1 82.62 92 VAL A O 1
ATOM 719 N N . VAL A 1 93 ? 16.219 -11.773 -14.656 1 81.12 93 VAL A N 1
ATOM 720 C CA . VAL A 1 93 ? 15.391 -12.766 -15.336 1 81.12 93 VAL A CA 1
ATOM 721 C C . VAL A 1 93 ? 13.977 -12.727 -14.766 1 81.12 93 VAL A C 1
ATOM 723 O O . VAL A 1 93 ? 13.789 -12.773 -13.547 1 81.12 93 VAL A O 1
ATOM 726 N N . VAL A 1 94 ? 13.008 -12.625 -15.656 1 82.69 94 VAL A N 1
ATOM 727 C CA . VAL A 1 94 ? 11.609 -12.477 -15.258 1 82.69 94 VAL A CA 1
ATOM 728 C C . VAL A 1 94 ? 10.852 -13.773 -15.531 1 82.69 94 VAL A C 1
ATOM 730 O O . VAL A 1 94 ? 10.82 -14.25 -16.672 1 82.69 94 VAL A O 1
ATOM 733 N N . GLU A 1 95 ? 10.297 -14.32 -14.492 1 78.75 95 GLU A N 1
ATOM 734 C CA . GLU A 1 95 ? 9.461 -15.508 -14.648 1 78.75 95 GLU A CA 1
ATOM 735 C C . GLU A 1 95 ? 7.988 -15.125 -14.805 1 78.75 95 GLU A C 1
ATOM 737 O O . GLU A 1 95 ? 7.426 -14.438 -13.945 1 78.75 95 GLU A O 1
ATOM 742 N N . VAL A 1 96 ? 7.379 -15.406 -15.859 1 74.81 96 VAL A N 1
ATOM 743 C CA . VAL A 1 96 ? 5.953 -15.219 -16.094 1 74.81 96 VAL A CA 1
ATOM 744 C C . VAL A 1 96 ? 5.352 -16.516 -16.656 1 74.81 96 VAL A C 1
ATOM 746 O O . VAL A 1 96 ? 4.641 -16.484 -17.656 1 74.81 96 VAL A O 1
ATOM 749 N N . ALA A 1 97 ? 5.637 -17.656 -16.078 1 71.81 97 ALA A N 1
ATOM 750 C CA . ALA A 1 97 ? 5.254 -18.938 -16.641 1 71.81 97 ALA A CA 1
ATOM 751 C C . ALA A 1 97 ? 4.555 -19.812 -15.602 1 71.81 97 ALA A C 1
ATOM 753 O O . ALA A 1 97 ? 3.324 -19.859 -15.547 1 71.81 97 ALA A O 1
ATOM 754 N N . HIS A 1 98 ? 5.203 -20.453 -14.938 1 73.38 98 HIS A N 1
ATOM 755 C CA . HIS A 1 98 ? 4.727 -21.422 -13.945 1 73.38 98 HIS A CA 1
ATOM 756 C C . HIS A 1 98 ? 5.691 -21.531 -12.773 1 73.38 98 HIS A C 1
ATOM 758 O O . HIS A 1 98 ? 6.906 -21.469 -12.953 1 73.38 98 HIS A O 1
ATOM 764 N N . PRO A 1 99 ? 5.07 -21.781 -11.602 1 81.5 99 PRO A N 1
ATOM 765 C CA . PRO A 1 99 ? 5.941 -21.875 -10.422 1 81.5 99 PRO A CA 1
ATOM 766 C C . PRO A 1 99 ? 6.992 -22.969 -10.547 1 81.5 99 PRO A C 1
ATOM 768 O O . PRO A 1 99 ? 8.047 -22.906 -9.906 1 81.5 99 PRO A O 1
ATOM 771 N N . LYS A 1 100 ? 6.816 -23.906 -11.406 1 80.75 100 LYS A N 1
ATOM 772 C CA . LYS A 1 100 ? 7.754 -25.016 -11.586 1 80.75 100 LYS A CA 1
ATOM 773 C C . LYS A 1 100 ? 9.102 -24.516 -12.094 1 80.75 100 LYS A C 1
ATOM 775 O O . LYS A 1 100 ? 10.148 -25.094 -11.766 1 80.75 100 LYS A O 1
ATOM 780 N N . ILE A 1 101 ? 9.078 -23.422 -12.812 1 79.19 101 ILE A N 1
ATOM 781 C CA . ILE A 1 101 ? 10.32 -22.859 -13.336 1 79.19 101 ILE A CA 1
ATOM 782 C C . ILE A 1 101 ? 11.18 -22.344 -12.18 1 79.19 101 ILE A C 1
ATOM 784 O O . ILE A 1 101 ? 12.398 -22.531 -12.18 1 79.19 101 ILE A O 1
ATOM 788 N N . ILE A 1 102 ? 10.539 -21.766 -11.258 1 87.06 102 ILE A N 1
ATOM 789 C CA . ILE A 1 102 ? 11.234 -21.25 -10.078 1 87.06 102 ILE A CA 1
ATOM 790 C C . ILE A 1 102 ? 11.797 -22.422 -9.266 1 87.06 102 ILE A C 1
ATOM 792 O O . ILE A 1 102 ? 12.945 -22.375 -8.812 1 87.06 102 ILE A O 1
ATOM 796 N N . GLN A 1 103 ? 11.062 -23.453 -9.18 1 88.31 103 GLN A N 1
ATOM 797 C CA . GLN A 1 103 ? 11.453 -24.625 -8.406 1 88.31 103 GLN A CA 1
ATOM 798 C C . GLN A 1 103 ? 12.648 -25.328 -9.039 1 88.31 103 GLN A C 1
ATOM 800 O O . GLN A 1 103 ? 13.578 -25.734 -8.344 1 88.31 103 GLN A O 1
ATOM 805 N N . GLU A 1 104 ? 12.656 -25.344 -10.352 1 84.25 104 GLU A N 1
ATOM 806 C CA . GLU A 1 104 ? 13.648 -26.156 -11.047 1 84.25 104 GLU A CA 1
ATOM 807 C C . GLU A 1 104 ? 14.875 -25.344 -11.422 1 84.25 104 GLU A C 1
ATOM 809 O O . GLU A 1 104 ? 16 -25.859 -11.43 1 84.25 104 GLU A O 1
ATOM 814 N N . SER A 1 105 ? 14.656 -24 -11.625 1 85.12 105 SER A N 1
ATOM 815 C CA . SER A 1 105 ? 15.742 -23.266 -12.258 1 85.12 105 SER A CA 1
ATOM 816 C C . SER A 1 105 ? 16.078 -22 -11.477 1 85.12 105 SER A C 1
ATOM 818 O O . SER A 1 105 ? 17.031 -21.297 -11.805 1 85.12 105 SER A O 1
ATOM 820 N N . GLY A 1 106 ? 15.352 -21.75 -10.461 1 90.38 106 GLY A N 1
ATOM 821 C CA . GLY A 1 106 ? 15.531 -20.484 -9.758 1 90.38 106 GLY A CA 1
ATOM 822 C C . GLY A 1 106 ? 16.938 -20.297 -9.211 1 90.38 106 GLY A C 1
ATOM 823 O O . GLY A 1 106 ? 17.562 -19.266 -9.422 1 90.38 106 GLY A O 1
ATOM 824 N N . ALA A 1 107 ? 17.406 -21.312 -8.609 1 93.25 107 ALA A N 1
ATOM 825 C CA . ALA A 1 107 ? 18.734 -21.25 -8 1 93.25 107 ALA A CA 1
ATOM 826 C C . ALA A 1 107 ? 19.828 -21.078 -9.055 1 93.25 107 ALA A C 1
ATOM 828 O O . ALA A 1 107 ? 20.766 -20.312 -8.852 1 93.25 107 ALA A O 1
ATOM 829 N N . GLU A 1 108 ? 19.688 -21.734 -10.117 1 87.94 108 GLU A N 1
ATOM 830 C CA . GLU A 1 108 ? 20.656 -21.625 -11.195 1 87.94 108 GLU A CA 1
ATOM 831 C C . GLU A 1 108 ? 20.672 -20.234 -11.805 1 87.94 108 GLU A C 1
ATOM 833 O O . GLU A 1 108 ? 21.734 -19.688 -12.125 1 87.94 108 GLU A O 1
ATOM 838 N N . ILE A 1 109 ? 19.5 -19.688 -11.977 1 87.38 109 ILE A N 1
ATOM 839 C CA . ILE A 1 109 ? 19.375 -18.344 -12.539 1 87.38 109 ILE A CA 1
ATOM 840 C C . ILE A 1 109 ? 20.141 -17.344 -11.664 1 87.38 109 ILE A C 1
ATOM 842 O O . ILE A 1 109 ? 20.812 -16.438 -12.172 1 87.38 109 ILE A O 1
ATOM 846 N N . LEU A 1 110 ? 20.094 -17.531 -10.375 1 91.44 110 LEU A N 1
ATOM 847 C CA . LEU A 1 110 ? 20.672 -16.609 -9.406 1 91.44 110 LEU A CA 1
ATOM 848 C C . LEU A 1 110 ? 22.188 -16.641 -9.484 1 91.44 110 LEU A C 1
ATOM 850 O O . LEU A 1 110 ? 22.859 -15.742 -8.961 1 91.44 110 LEU A O 1
ATOM 854 N N . ARG A 1 111 ? 22.75 -17.609 -10.188 1 88.5 111 ARG A N 1
ATOM 855 C CA . ARG A 1 111 ? 24.188 -17.625 -10.422 1 88.5 111 ARG A CA 1
ATOM 856 C C . ARG A 1 111 ? 24.594 -16.484 -11.352 1 88.5 111 ARG A C 1
ATOM 858 O O . ARG A 1 111 ? 25.734 -16.016 -11.305 1 88.5 111 ARG A O 1
ATOM 865 N N . TYR A 1 112 ? 23.609 -16.016 -12.086 1 82.56 112 TYR A N 1
ATOM 866 C CA . TYR A 1 112 ? 24 -15.125 -13.172 1 82.56 112 TYR A CA 1
ATOM 867 C C . TYR A 1 112 ? 23.281 -13.789 -13.07 1 82.56 112 TYR A C 1
ATOM 869 O O . TYR A 1 112 ? 23.766 -12.773 -13.57 1 82.56 112 TYR A O 1
ATOM 877 N N . ALA A 1 113 ? 22.078 -13.805 -12.477 1 84.31 113 ALA A N 1
ATOM 878 C CA . ALA A 1 113 ? 21.234 -12.609 -12.531 1 84.31 113 ALA A CA 1
ATOM 879 C C . ALA A 1 113 ? 20.281 -12.562 -11.352 1 84.31 113 ALA A C 1
ATOM 881 O O . ALA A 1 113 ? 20.047 -13.578 -10.688 1 84.31 113 ALA A O 1
ATOM 882 N N . ASN A 1 114 ? 19.766 -11.336 -11.148 1 88.69 114 ASN A N 1
ATOM 883 C CA . ASN A 1 114 ? 18.594 -11.234 -10.281 1 88.69 114 ASN A CA 1
ATOM 884 C C . ASN A 1 114 ? 17.391 -11.953 -10.883 1 88.69 114 ASN A C 1
ATOM 886 O O . ASN A 1 114 ? 17.328 -12.172 -12.094 1 88.69 114 ASN A O 1
ATOM 890 N N . LEU A 1 115 ? 16.516 -12.359 -10.047 1 90.44 115 LEU A N 1
ATOM 891 C CA . LEU A 1 115 ? 15.336 -13.109 -10.469 1 90.44 115 LEU A CA 1
ATOM 892 C C . LEU A 1 115 ? 14.062 -12.414 -10.008 1 90.44 115 LEU A C 1
ATOM 894 O O . LEU A 1 115 ? 13.93 -12.055 -8.836 1 90.44 115 LEU A O 1
ATOM 898 N N . LEU A 1 116 ? 13.18 -12.094 -10.922 1 89.69 116 LEU A N 1
ATOM 899 C CA . LEU A 1 116 ? 11.828 -11.656 -10.578 1 89.69 116 LEU A CA 1
ATOM 900 C C . LEU A 1 116 ? 10.844 -12.82 -10.688 1 89.69 116 LEU A C 1
ATOM 902 O O . LEU A 1 116 ? 10.578 -13.32 -11.781 1 89.69 116 LEU A O 1
ATOM 906 N N . VAL A 1 117 ? 10.328 -13.195 -9.57 1 91.5 117 VAL A N 1
ATOM 907 C CA . VAL A 1 117 ? 9.383 -14.305 -9.477 1 91.5 117 VAL A CA 1
ATOM 908 C C . VAL A 1 117 ? 7.961 -13.789 -9.719 1 91.5 117 VAL A C 1
ATOM 910 O O . VAL A 1 117 ? 7.414 -13.047 -8.898 1 91.5 117 VAL A O 1
ATOM 913 N N . GLY A 1 118 ? 7.387 -14.219 -10.797 1 87.88 118 GLY A N 1
ATOM 914 C CA . GLY A 1 118 ? 6.008 -13.875 -11.094 1 87.88 118 GLY A CA 1
ATOM 915 C C . GLY A 1 118 ? 5 -14.797 -10.43 1 87.88 118 GLY A C 1
ATOM 916 O O . GLY A 1 118 ? 3.832 -14.438 -10.281 1 87.88 118 GLY A O 1
ATOM 917 N N . SER A 1 119 ? 5.473 -15.945 -10.031 1 87.94 119 SER A N 1
ATOM 918 C CA . SER A 1 119 ? 4.617 -16.922 -9.367 1 87.94 119 SER A CA 1
ATOM 919 C C . SER A 1 119 ? 5.066 -17.156 -7.926 1 87.94 119 SER A C 1
ATOM 921 O O . SER A 1 119 ? 5.668 -18.188 -7.621 1 87.94 119 SER A O 1
ATOM 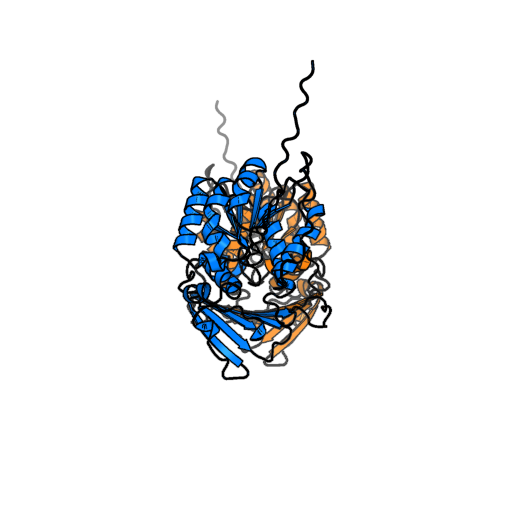923 N N . PRO A 1 120 ? 4.684 -16.266 -7.078 1 95.19 120 PRO A N 1
ATOM 924 C CA . PRO A 1 120 ? 5.121 -16.375 -5.684 1 95.19 120 PRO A CA 1
ATOM 925 C C . PRO A 1 120 ? 4.664 -17.688 -5.031 1 95.19 120 PRO A C 1
ATOM 927 O O . PRO A 1 120 ? 5.227 -18.094 -4.016 1 95.19 120 PRO A O 1
ATOM 930 N N . SER A 1 121 ? 3.645 -18.344 -5.602 1 95.44 121 SER A N 1
ATOM 931 C CA . SER A 1 121 ? 3.174 -19.609 -5.043 1 95.44 121 SER A CA 1
ATOM 932 C C . SER A 1 121 ? 4.301 -20.641 -4.973 1 95.44 121 SER A C 1
ATOM 934 O O . SER A 1 121 ? 4.258 -21.547 -4.148 1 95.44 121 SER A O 1
ATOM 936 N N . ALA A 1 122 ? 5.324 -20.484 -5.816 1 94.5 122 ALA A N 1
ATOM 937 C CA . ALA A 1 122 ? 6.484 -21.375 -5.812 1 94.5 122 ALA A CA 1
ATOM 938 C C . ALA A 1 122 ? 7.18 -21.359 -4.457 1 94.5 122 ALA A C 1
ATOM 940 O O . ALA A 1 122 ? 7.781 -22.359 -4.051 1 94.5 122 ALA A O 1
ATOM 941 N N . LEU A 1 123 ? 7.062 -20.281 -3.779 1 97.44 123 LEU A N 1
ATOM 942 C CA . LEU A 1 123 ? 7.777 -20.094 -2.521 1 97.44 123 LEU A CA 1
ATOM 943 C C . LEU A 1 123 ? 7 -20.703 -1.36 1 97.44 123 LEU A C 1
ATOM 945 O O . LEU A 1 123 ? 7.488 -20.734 -0.227 1 97.44 123 LEU A O 1
ATOM 949 N N . GLY A 1 124 ? 5.785 -21.203 -1.662 1 97.12 124 GLY A N 1
ATOM 950 C CA . GLY A 1 124 ? 5.078 -22 -0.678 1 97.12 124 GLY A CA 1
ATOM 951 C C . GLY A 1 124 ? 5.789 -23.297 -0.343 1 97.12 124 GLY A C 1
ATOM 952 O O . GLY A 1 124 ? 5.574 -23.875 0.728 1 97.12 124 GLY A O 1
ATOM 953 N N . ASP A 1 125 ? 6.539 -23.781 -1.278 1 96.94 125 ASP A N 1
ATOM 954 C CA . ASP A 1 125 ? 7.414 -24.922 -1.032 1 96.94 125 ASP A CA 1
ATOM 955 C C . ASP A 1 125 ? 8.664 -24.5 -0.267 1 96.94 125 ASP A C 1
ATOM 957 O O . ASP A 1 125 ? 9.492 -23.75 -0.787 1 96.94 125 ASP A O 1
ATOM 961 N N . GLN A 1 126 ? 8.836 -25.078 0.879 1 96.44 126 GLN A N 1
ATOM 962 C CA . GLN A 1 126 ? 9.906 -24.656 1.778 1 96.44 126 GLN A CA 1
ATOM 963 C C . GLN A 1 126 ? 11.281 -24.969 1.19 1 96.44 126 GLN A C 1
ATOM 965 O O . GLN A 1 126 ? 12.227 -24.203 1.385 1 96.44 126 GLN A O 1
ATOM 970 N N . ALA A 1 127 ? 11.359 -26.062 0.559 1 96.81 127 ALA A N 1
ATOM 971 C CA . ALA A 1 127 ? 12.625 -26.422 -0.061 1 96.81 127 ALA A CA 1
ATOM 972 C C . ALA A 1 127 ? 13.031 -25.422 -1.128 1 96.81 127 ALA A C 1
ATOM 974 O O . ALA A 1 127 ? 14.195 -25 -1.19 1 96.81 127 ALA A O 1
ATOM 975 N N . THR A 1 128 ? 12.07 -25.031 -1.933 1 97 128 THR A N 1
ATOM 976 C CA . THR A 1 128 ? 12.328 -24.047 -2.973 1 97 128 THR A CA 1
ATOM 977 C C . THR A 1 128 ? 12.773 -22.719 -2.359 1 97 128 THR A C 1
ATOM 979 O O . THR A 1 128 ? 13.75 -22.109 -2.805 1 97 128 THR A O 1
ATOM 982 N N . GLU A 1 129 ? 12.055 -22.25 -1.356 1 97.12 129 GLU A N 1
ATOM 983 C CA . GLU A 1 129 ? 12.398 -21 -0.688 1 97.12 129 GLU A CA 1
ATOM 984 C C . GLU A 1 129 ? 13.82 -21.047 -0.136 1 97.12 129 GLU A C 1
ATOM 986 O O . GLU A 1 129 ? 14.594 -20.109 -0.334 1 97.12 129 GLU A O 1
ATOM 991 N N . ARG A 1 130 ? 14.188 -22.125 0.5 1 96.88 130 ARG A N 1
ATOM 992 C CA . ARG A 1 130 ? 15.516 -22.281 1.084 1 96.88 130 ARG A CA 1
ATOM 993 C C . ARG A 1 130 ? 16.594 -22.266 0.004 1 96.88 130 ARG A C 1
ATOM 995 O O . ARG A 1 130 ? 17.625 -21.625 0.158 1 96.88 130 ARG A O 1
ATOM 1002 N N . GLN A 1 131 ? 16.328 -22.969 -1.015 1 97.31 131 GLN A N 1
ATOM 1003 C CA . GLN A 1 131 ? 17.281 -23.047 -2.111 1 97.31 131 GLN A CA 1
ATOM 1004 C C . GLN A 1 131 ? 17.531 -21.672 -2.736 1 97.31 131 GLN A C 1
ATOM 1006 O O . GLN A 1 131 ? 18.672 -21.328 -3.041 1 97.31 131 GLN A O 1
ATOM 1011 N N . LEU A 1 132 ? 16.438 -20.969 -2.912 1 97.56 132 LEU A N 1
ATOM 1012 C CA . LEU A 1 132 ? 16.562 -19.641 -3.5 1 97.56 132 LEU A CA 1
ATOM 1013 C C . LEU A 1 132 ? 17.344 -18.703 -2.572 1 97.56 132 LEU A C 1
ATOM 1015 O O . LEU A 1 132 ? 18.188 -17.938 -3.025 1 97.56 132 LEU A O 1
ATOM 1019 N N . LEU A 1 133 ? 17.062 -18.766 -1.303 1 97.19 133 LEU A N 1
ATOM 1020 C CA . LEU A 1 133 ? 17.75 -17.922 -0.325 1 97.19 133 LEU A CA 1
ATOM 1021 C C . LEU A 1 133 ? 19.234 -18.234 -0.28 1 97.19 133 LEU A C 1
ATOM 1023 O O . LEU A 1 133 ? 20.062 -17.312 -0.292 1 97.19 133 LEU A O 1
ATOM 1027 N N . GLU A 1 134 ? 19.516 -19.5 -0.259 1 97.38 134 GLU A N 1
ATOM 1028 C CA . GLU A 1 134 ? 20.922 -19.922 -0.237 1 97.38 134 GLU A CA 1
ATOM 1029 C C . GLU A 1 134 ? 21.656 -19.469 -1.493 1 97.38 134 GLU A C 1
ATOM 1031 O O . GLU A 1 134 ? 22.766 -18.938 -1.411 1 97.38 134 GLU A O 1
ATOM 1036 N N . ALA A 1 135 ? 21.031 -19.688 -2.619 1 97.44 135 ALA A N 1
ATOM 1037 C CA . ALA A 1 135 ? 21.641 -19.266 -3.883 1 97.44 135 ALA A CA 1
ATOM 1038 C C . ALA A 1 135 ? 21.828 -17.75 -3.93 1 97.44 135 ALA A C 1
ATOM 1040 O O . ALA A 1 135 ? 22.859 -17.266 -4.387 1 97.44 135 ALA A O 1
ATOM 1041 N N . SER A 1 136 ? 20.797 -17.031 -3.475 1 97.12 136 SER A N 1
ATOM 1042 C CA . SER A 1 136 ? 20.875 -15.57 -3.441 1 97.12 136 SER A CA 1
ATOM 1043 C C . SER A 1 136 ? 22.062 -15.086 -2.625 1 97.12 136 SER A C 1
ATOM 1045 O O . SER A 1 136 ? 22.812 -14.227 -3.072 1 97.12 136 SER A O 1
ATOM 1047 N N . HIS A 1 137 ? 22.297 -15.672 -1.503 1 96.5 137 HIS A N 1
ATOM 1048 C CA . HIS A 1 137 ? 23.406 -15.281 -0.634 1 96.5 137 HIS A CA 1
ATOM 1049 C C . HIS A 1 137 ? 24.734 -15.727 -1.206 1 96.5 137 HIS A C 1
ATOM 1051 O O . HIS A 1 137 ? 25.734 -15.016 -1.093 1 96.5 137 HIS A O 1
ATOM 1057 N N . ARG A 1 138 ? 24.75 -16.859 -1.749 1 96.38 138 ARG A N 1
ATOM 1058 C CA . ARG A 1 138 ? 25.984 -17.422 -2.289 1 96.38 138 ARG A CA 1
ATOM 1059 C C . ARG A 1 138 ? 26.516 -16.578 -3.449 1 96.38 138 ARG A C 1
ATOM 1061 O O . ARG A 1 138 ? 27.719 -16.328 -3.547 1 96.38 138 ARG A O 1
ATOM 1068 N N . TRP A 1 139 ? 25.578 -16.125 -4.332 1 94.38 139 TRP A N 1
ATOM 1069 C CA . TRP A 1 139 ? 26.016 -15.516 -5.578 1 94.38 139 TRP A CA 1
ATOM 1070 C C . TRP A 1 139 ? 25.797 -14.008 -5.559 1 94.38 139 TRP A C 1
ATOM 1072 O O . TRP A 1 139 ? 26.172 -13.305 -6.5 1 94.38 139 TRP A O 1
ATOM 1082 N N . GLY A 1 140 ? 25.062 -13.523 -4.562 1 93.75 140 GLY A N 1
ATOM 1083 C CA . GLY A 1 140 ? 24.938 -12.086 -4.355 1 93.75 140 GLY A CA 1
ATOM 1084 C C . GLY A 1 140 ? 23.844 -11.461 -5.191 1 93.75 140 GLY A C 1
ATOM 1085 O O . GLY A 1 140 ? 23.844 -10.25 -5.414 1 93.75 140 GLY A O 1
ATOM 1086 N N . HIS A 1 141 ? 22.969 -12.273 -5.746 1 92.31 141 HIS A N 1
ATOM 1087 C CA . HIS A 1 141 ? 21.859 -11.766 -6.539 1 92.31 141 HIS A CA 1
ATOM 1088 C C . HIS A 1 141 ? 20.547 -11.805 -5.746 1 92.31 141 HIS A C 1
ATOM 1090 O O . HIS A 1 141 ? 20.375 -12.648 -4.863 1 92.31 141 HIS A O 1
ATOM 1096 N N . ALA A 1 142 ? 19.625 -10.961 -6.098 1 94.44 142 ALA A N 1
ATOM 1097 C CA . ALA A 1 142 ? 18.359 -10.812 -5.363 1 94.44 142 ALA A CA 1
ATOM 1098 C C . ALA A 1 142 ? 17.25 -11.648 -6.004 1 94.44 142 ALA A C 1
ATOM 1100 O O . ALA A 1 142 ? 17.25 -11.852 -7.219 1 94.44 142 ALA A O 1
ATOM 1101 N N . VAL A 1 143 ? 16.391 -12.109 -5.152 1 95.44 143 VAL A N 1
ATOM 1102 C CA . VAL A 1 143 ? 15.117 -12.672 -5.582 1 95.44 143 VAL A CA 1
ATOM 1103 C C . VAL A 1 143 ? 14 -11.656 -5.352 1 95.44 143 VAL A C 1
ATOM 1105 O O . VAL A 1 143 ? 13.625 -11.391 -4.211 1 95.44 143 VAL A O 1
ATOM 1108 N N . PHE A 1 144 ? 13.484 -11.141 -6.406 1 93.44 144 PHE A N 1
ATOM 1109 C CA . PHE A 1 144 ? 12.328 -10.258 -6.32 1 93.44 144 PHE A CA 1
ATOM 1110 C C . PHE A 1 144 ? 11.039 -11.031 -6.562 1 93.44 144 PHE A C 1
ATOM 1112 O O . PHE A 1 144 ? 11.016 -11.969 -7.359 1 93.44 144 PHE A O 1
ATOM 1119 N N . VAL A 1 145 ? 10.031 -10.664 -5.871 1 95.12 145 VAL A N 1
ATOM 1120 C CA . VAL A 1 145 ? 8.727 -11.312 -6.008 1 95.12 145 VAL A CA 1
ATOM 1121 C C . VAL A 1 145 ? 7.668 -10.281 -6.371 1 95.12 145 VAL A C 1
ATOM 1123 O O . VAL A 1 145 ? 7.523 -9.266 -5.688 1 95.12 145 VAL A O 1
ATOM 1126 N N . ALA A 1 146 ? 6.98 -10.539 -7.414 1 91.88 146 ALA A N 1
ATOM 1127 C CA . ALA A 1 146 ? 5.906 -9.641 -7.824 1 91.88 146 ALA A CA 1
ATOM 1128 C C . ALA A 1 146 ? 4.715 -9.742 -6.879 1 91.88 146 ALA A C 1
ATOM 1130 O O . ALA A 1 146 ? 4.242 -10.844 -6.578 1 91.88 146 ALA A O 1
ATOM 1131 N N . ARG A 1 147 ? 4.188 -8.633 -6.477 1 93 147 ARG A N 1
ATOM 1132 C CA . ARG A 1 147 ? 3.084 -8.617 -5.523 1 93 147 ARG A CA 1
ATOM 1133 C C . ARG A 1 147 ? 1.756 -8.906 -6.215 1 93 147 ARG A C 1
ATOM 1135 O O . ARG A 1 147 ? 0.78 -9.281 -5.562 1 93 147 ARG A O 1
ATOM 1142 N N . GLY A 1 148 ? 1.703 -8.602 -7.574 1 90.31 148 GLY A N 1
ATOM 1143 C CA . GLY A 1 148 ? 0.493 -8.883 -8.328 1 90.31 148 GLY A CA 1
ATOM 1144 C C . GLY A 1 148 ? -0.699 -8.062 -7.875 1 90.31 148 GLY A C 1
ATOM 1145 O O . GLY A 1 148 ? -0.622 -6.836 -7.809 1 90.31 148 GLY A O 1
ATOM 1146 N N . ALA A 1 149 ? -1.777 -8.789 -7.504 1 92.88 149 ALA A N 1
ATOM 1147 C CA . ALA A 1 149 ? -3.047 -8.141 -7.195 1 92.88 149 ALA A CA 1
ATOM 1148 C C . ALA A 1 149 ? -3.141 -7.789 -5.715 1 92.88 149 ALA A C 1
ATOM 1150 O O . ALA A 1 149 ? -4.172 -7.293 -5.25 1 92.88 149 ALA A O 1
ATOM 1151 N N . LEU A 1 150 ? -2.127 -8.047 -4.961 1 96.69 150 LEU A N 1
ATOM 1152 C CA . LEU A 1 150 ? -2.174 -7.75 -3.533 1 96.69 150 LEU A CA 1
ATOM 1153 C C . LEU A 1 150 ? -2.145 -6.246 -3.287 1 96.69 150 LEU A C 1
ATOM 1155 O O . LEU A 1 150 ? -1.113 -5.602 -3.488 1 96.69 150 LEU A O 1
ATOM 1159 N N . TRP A 1 151 ? -3.287 -5.746 -2.902 1 97.06 151 TRP A N 1
ATOM 1160 C CA . TRP A 1 151 ? -3.381 -4.344 -2.508 1 97.06 151 TRP A CA 1
ATOM 1161 C C . TRP A 1 151 ? -2.93 -4.152 -1.064 1 97.06 151 TRP A C 1
ATOM 1163 O O . TRP A 1 151 ? -3.326 -4.914 -0.178 1 97.06 151 TRP A O 1
ATOM 1173 N N . GLY A 1 152 ? -2.072 -3.227 -0.808 1 97.31 152 GLY A N 1
ATOM 1174 C CA . GLY A 1 152 ? -1.611 -2.932 0.54 1 97.31 152 GLY A CA 1
ATOM 1175 C C . GLY A 1 152 ? -0.401 -3.748 0.949 1 97.31 152 GLY A C 1
ATOM 1176 O O . GLY A 1 152 ? -0.162 -3.961 2.141 1 97.31 152 GLY A O 1
ATOM 1177 N N . ALA A 1 153 ? 0.358 -4.281 -0.041 1 96.88 153 ALA A N 1
ATOM 1178 C CA . ALA A 1 153 ? 1.505 -5.137 0.257 1 96.88 153 ALA A CA 1
ATOM 1179 C C . ALA A 1 153 ? 2.508 -4.414 1.153 1 96.88 153 ALA A C 1
ATOM 1181 O O . ALA A 1 153 ? 2.971 -4.973 2.15 1 96.88 153 ALA A O 1
ATOM 1182 N N . GLU A 1 154 ? 2.826 -3.188 0.813 1 93.5 154 GLU A N 1
ATOM 1183 C CA . GLU A 1 154 ? 3.777 -2.414 1.605 1 93.5 154 GLU A CA 1
ATOM 1184 C C . GLU A 1 154 ? 3.246 -2.162 3.014 1 93.5 154 GLU A C 1
ATOM 1186 O O . GLU A 1 154 ? 3.996 -2.242 3.99 1 93.5 154 GLU A O 1
ATOM 1191 N N . ASP A 1 155 ? 2.002 -1.837 3.102 1 95.62 155 ASP A N 1
ATOM 1192 C CA . ASP A 1 155 ? 1.382 -1.577 4.398 1 95.62 155 ASP A CA 1
ATOM 1193 C C . ASP A 1 155 ? 1.403 -2.826 5.277 1 95.62 155 ASP A C 1
ATOM 1195 O O . ASP A 1 155 ? 1.68 -2.742 6.477 1 95.62 155 ASP A O 1
ATOM 1199 N N . ILE A 1 156 ? 1.119 -3.971 4.668 1 97.44 156 ILE A N 1
ATOM 1200 C CA . ILE A 1 156 ? 1.154 -5.234 5.395 1 97.44 156 ILE A CA 1
ATOM 1201 C C . ILE A 1 156 ? 2.566 -5.492 5.914 1 97.44 156 ILE A C 1
ATOM 1203 O O . ILE A 1 156 ? 2.752 -5.84 7.086 1 97.44 156 ILE A O 1
ATOM 1207 N N . THR A 1 157 ? 3.537 -5.289 5.078 1 95.38 157 THR A N 1
ATOM 1208 C CA . THR A 1 157 ? 4.93 -5.5 5.453 1 95.38 157 THR A CA 1
ATOM 1209 C C . THR A 1 157 ? 5.32 -4.594 6.617 1 95.38 157 THR A C 1
ATOM 1211 O O . THR A 1 157 ? 5.906 -5.055 7.602 1 95.38 157 THR A O 1
ATOM 1214 N N . ARG A 1 158 ? 4.98 -3.34 6.496 1 91.12 158 ARG A N 1
ATOM 1215 C CA . ARG A 1 158 ? 5.312 -2.373 7.539 1 91.12 158 ARG A CA 1
ATOM 1216 C C . ARG A 1 158 ? 4.629 -2.725 8.852 1 91.12 158 ARG A C 1
ATOM 1218 O O . ARG A 1 158 ? 5.242 -2.646 9.922 1 91.12 158 ARG A O 1
ATOM 1225 N N . LEU A 1 159 ? 3.383 -3.051 8.75 1 93.81 159 LEU A N 1
ATOM 1226 C CA . LEU A 1 159 ? 2.627 -3.416 9.945 1 93.81 159 LEU A CA 1
ATOM 1227 C C . LEU A 1 159 ? 3.223 -4.656 10.609 1 93.81 159 LEU A C 1
ATOM 1229 O O . LEU A 1 159 ? 3.352 -4.707 11.836 1 93.81 159 LEU A O 1
ATOM 1233 N N . ASP A 1 160 ? 3.592 -5.637 9.828 1 95.81 160 ASP A N 1
ATOM 1234 C CA . ASP A 1 160 ? 4.18 -6.871 10.344 1 95.81 160 ASP A CA 1
ATOM 1235 C C . ASP A 1 160 ? 5.512 -6.598 11.039 1 95.81 160 ASP A C 1
ATOM 1237 O O . ASP A 1 160 ? 5.746 -7.062 12.156 1 95.81 160 ASP A O 1
ATOM 1241 N N . GLU A 1 161 ? 6.34 -5.816 10.398 1 90.88 161 GLU A N 1
ATOM 1242 C CA . GLU A 1 161 ? 7.648 -5.473 10.945 1 90.88 161 GLU A CA 1
ATOM 1243 C C . GLU A 1 161 ? 7.516 -4.754 12.289 1 90.88 161 GLU A C 1
ATOM 1245 O O . GLU A 1 161 ? 8.375 -4.887 13.156 1 90.88 161 GLU A O 1
ATOM 1250 N N . ALA A 1 162 ? 6.445 -4.039 12.414 1 85.25 162 ALA A N 1
ATOM 1251 C CA . ALA A 1 162 ? 6.227 -3.26 13.625 1 85.25 162 ALA A CA 1
ATOM 1252 C C . ALA A 1 162 ? 5.594 -4.117 14.719 1 85.25 162 ALA A C 1
ATOM 1254 O O . ALA A 1 162 ? 5.379 -3.646 15.844 1 85.25 162 ALA A O 1
ATOM 1255 N N . GLY A 1 163 ? 5.27 -5.344 14.391 1 90.25 163 GLY A N 1
ATOM 1256 C CA . GLY A 1 163 ? 4.641 -6.227 15.359 1 90.25 163 GLY A CA 1
ATOM 1257 C C . GLY A 1 163 ? 3.15 -5.98 15.516 1 90.25 163 GLY A C 1
ATOM 1258 O O . GLY A 1 163 ? 2.547 -6.395 16.5 1 90.25 163 GLY A O 1
ATOM 1259 N N . GLY A 1 164 ? 2.576 -5.328 14.539 1 92.19 164 GLY A N 1
ATOM 1260 C CA . GLY A 1 164 ? 1.186 -4.922 14.656 1 92.19 164 GLY A CA 1
ATOM 1261 C C . GLY A 1 164 ? 0.232 -5.844 13.914 1 92.19 164 GLY A C 1
ATOM 1262 O O . GLY A 1 164 ? -0.972 -5.582 13.859 1 92.19 164 GLY A O 1
ATOM 1263 N N . LEU A 1 165 ? 0.685 -6.941 13.352 1 96.31 165 LEU A N 1
ATOM 1264 C CA . LEU A 1 165 ? -0.151 -7.848 12.57 1 96.31 165 LEU A CA 1
ATOM 1265 C C . LEU A 1 165 ? -0.445 -9.125 13.352 1 96.31 165 LEU A C 1
ATOM 1267 O O . LEU A 1 165 ? 0.478 -9.82 13.781 1 96.31 165 LEU A O 1
ATOM 1271 N N . GLN A 1 166 ? -1.729 -9.391 13.555 1 97 166 GLN A N 1
ATOM 1272 C CA . GLN A 1 166 ? -2.129 -10.586 14.289 1 97 166 GLN A CA 1
ATOM 1273 C C . GLN A 1 166 ? -2.705 -11.648 13.352 1 97 166 GLN A C 1
ATOM 1275 O O . GLN A 1 166 ? -2.516 -12.844 13.57 1 97 166 GLN A O 1
ATOM 1280 N N . SER A 1 167 ? -3.451 -11.172 12.43 1 98.56 167 SER A N 1
ATOM 1281 C CA . SER A 1 167 ? -4.066 -12.086 11.469 1 98.56 167 SER A CA 1
ATOM 1282 C C . SER A 1 167 ? -4.125 -11.469 10.078 1 98.56 167 SER A C 1
ATOM 1284 O O . SER A 1 167 ? -4.164 -10.25 9.93 1 98.56 167 SER A O 1
ATOM 1286 N N . LEU A 1 168 ? -4.105 -12.297 9.062 1 98.81 168 LEU A N 1
ATOM 1287 C CA . LEU A 1 168 ? -4.176 -11.914 7.66 1 98.81 168 LEU A CA 1
ATOM 1288 C C . LEU A 1 168 ? -4.895 -12.984 6.844 1 98.81 168 LEU A C 1
ATOM 1290 O O . LEU A 1 168 ? -4.539 -14.164 6.898 1 98.81 168 LEU A O 1
ATOM 1294 N N . ARG A 1 169 ? -5.934 -12.602 6.195 1 98.88 169 ARG A N 1
ATOM 1295 C CA . ARG A 1 169 ? -6.762 -13.469 5.363 1 98.88 169 ARG A CA 1
ATOM 1296 C C . ARG A 1 169 ? -6.938 -12.883 3.965 1 98.88 169 ARG A C 1
ATOM 1298 O O . ARG A 1 169 ? -7.242 -11.695 3.818 1 98.88 169 ARG A O 1
ATOM 1305 N N . VAL A 1 170 ? -6.676 -13.648 2.969 1 98.75 170 VAL A N 1
ATOM 1306 C CA . VAL A 1 170 ? -6.859 -13.227 1.584 1 98.75 170 VAL A CA 1
ATOM 1307 C C . VAL A 1 170 ? -7.848 -14.156 0.885 1 98.75 170 VAL A C 1
ATOM 1309 O O . VAL A 1 170 ? -7.66 -15.375 0.873 1 98.75 170 VAL A O 1
ATOM 1312 N N . THR A 1 171 ? -8.875 -13.664 0.323 1 98.5 171 THR A N 1
ATOM 1313 C CA . THR A 1 171 ? -9.891 -14.414 -0.416 1 98.5 171 THR A CA 1
ATOM 1314 C C . THR A 1 171 ? -9.852 -14.055 -1.898 1 98.5 171 THR A C 1
ATOM 1316 O O . THR A 1 171 ? -9.906 -12.875 -2.26 1 98.5 171 THR A O 1
ATOM 1319 N N . MET A 1 172 ? -9.695 -15 -2.703 1 96.12 172 MET A N 1
ATOM 1320 C CA . MET A 1 172 ? -9.797 -14.828 -4.152 1 96.12 172 MET A CA 1
ATOM 1321 C C . MET A 1 172 ? -11.062 -15.492 -4.688 1 96.12 172 MET A C 1
ATOM 1323 O O . MET A 1 172 ? -11.297 -16.672 -4.445 1 96.12 172 MET A O 1
ATOM 1327 N N . ALA A 1 173 ? -11.891 -14.758 -5.363 1 95.38 173 ALA A N 1
ATOM 1328 C CA . ALA A 1 173 ? -13.109 -15.273 -5.98 1 95.38 173 ALA A CA 1
ATOM 1329 C C . ALA A 1 173 ? -13.117 -15.016 -7.484 1 95.38 173 ALA A C 1
ATOM 1331 O O . ALA A 1 173 ? -12.773 -13.914 -7.93 1 95.38 173 ALA A O 1
ATOM 1332 N N . THR A 1 174 ? -13.406 -15.977 -8.227 1 91.81 174 THR A N 1
ATOM 1333 C CA . THR A 1 174 ? -13.547 -15.844 -9.672 1 91.81 174 THR A CA 1
ATOM 1334 C C . THR A 1 174 ? -14.555 -16.844 -10.211 1 91.81 174 THR A C 1
ATOM 1336 O O . THR A 1 174 ? -15.062 -17.688 -9.469 1 91.81 174 THR A O 1
ATOM 1339 N N . HIS A 1 175 ? -14.898 -16.688 -11.469 1 91.06 175 HIS A N 1
ATOM 1340 C CA . HIS A 1 175 ? -15.711 -17.703 -12.148 1 91.06 175 HIS A CA 1
ATOM 1341 C C . HIS A 1 175 ? -14.984 -19.031 -12.195 1 91.06 175 HIS A C 1
ATOM 1343 O O . HIS A 1 175 ? -13.766 -19.094 -12.367 1 91.06 175 HIS A O 1
ATOM 1349 N N . PRO A 1 176 ? -15.695 -20.156 -12.078 1 88.12 176 PRO A N 1
ATOM 1350 C CA . PRO A 1 176 ? -15.07 -21.484 -12.094 1 88.12 176 PRO A CA 1
ATOM 1351 C C . PRO A 1 176 ? -14.18 -21.703 -13.32 1 88.12 176 PRO A C 1
ATOM 1353 O O . PRO A 1 176 ? -13.164 -22.391 -13.234 1 88.12 176 PRO A O 1
ATOM 1356 N N . ASP A 1 177 ? -14.5 -21.031 -14.359 1 84.19 177 ASP A N 1
ATOM 1357 C CA . ASP A 1 177 ? -13.734 -21.188 -15.594 1 84.19 177 ASP A CA 1
ATOM 1358 C C . ASP A 1 177 ? -12.359 -20.531 -15.461 1 84.19 177 ASP A C 1
ATOM 1360 O O . ASP A 1 177 ? -11.469 -20.781 -16.281 1 84.19 177 ASP A O 1
ATOM 1364 N N . GLY A 1 178 ? -12.227 -19.719 -14.438 1 81 178 GLY A N 1
ATOM 1365 C CA . GLY A 1 178 ? -10.969 -19 -14.258 1 81 178 GLY A CA 1
ATOM 1366 C C . GLY A 1 178 ? -9.984 -19.766 -13.391 1 81 178 GLY A C 1
ATOM 1367 O O . GLY A 1 178 ? -8.852 -19.328 -13.195 1 81 178 GLY A O 1
ATOM 1368 N N . PHE A 1 179 ? -10.391 -20.906 -12.906 1 83.62 179 PHE A N 1
ATOM 1369 C CA . PHE A 1 179 ? -9.516 -21.672 -12.031 1 83.62 179 PHE A CA 1
ATOM 1370 C C . PHE A 1 179 ? -8.664 -22.641 -12.836 1 83.62 179 PHE A C 1
ATOM 1372 O O . PHE A 1 179 ? -9.133 -23.234 -13.812 1 83.62 179 PHE A O 1
ATOM 1379 N N . ARG A 1 180 ? -7.406 -22.625 -12.492 1 79.56 180 ARG A N 1
ATOM 1380 C CA . ARG A 1 180 ? -6.484 -23.656 -12.938 1 79.56 180 ARG A CA 1
ATOM 1381 C C . ARG A 1 180 ? -6.012 -24.516 -11.766 1 79.56 180 ARG A C 1
ATOM 1383 O O . ARG A 1 180 ? -4.918 -24.297 -11.242 1 79.56 180 ARG A O 1
ATOM 1390 N N . LEU A 1 181 ? -6.855 -25.453 -11.422 1 84.25 181 LEU A N 1
ATOM 1391 C CA . LEU A 1 181 ? -6.637 -26.219 -10.203 1 84.25 181 LEU A CA 1
ATOM 1392 C C . LEU A 1 181 ? -5.973 -27.562 -10.516 1 84.25 181 LEU A C 1
ATOM 1394 O O . LEU A 1 181 ? -6.066 -28.047 -11.648 1 84.25 181 LEU A O 1
ATOM 1398 N N . GLU A 1 182 ? -5.281 -27.922 -9.562 1 83.44 182 GLU A N 1
ATOM 1399 C CA . GLU A 1 182 ? -4.594 -29.203 -9.68 1 83.44 182 GLU A CA 1
ATOM 1400 C C . GLU A 1 182 ? -4.953 -30.125 -8.516 1 83.44 182 GLU A C 1
ATOM 1402 O O . GLU A 1 182 ? -5.484 -29.672 -7.5 1 83.44 182 GLU A O 1
ATOM 1407 N N . GLY A 1 183 ? -4.828 -31.406 -8.719 1 83.06 183 GLY A N 1
ATOM 1408 C CA . GLY A 1 183 ? -5.043 -32.375 -7.66 1 83.06 183 GLY A CA 1
ATOM 1409 C C . GLY A 1 183 ? -6.484 -32.438 -7.191 1 83.06 183 GLY A C 1
ATOM 1410 O O . GLY A 1 183 ? -7.406 -32.375 -8 1 83.06 183 GLY A O 1
ATOM 1411 N N . PRO A 1 184 ? -6.66 -32.594 -5.875 1 81.31 184 PRO A N 1
ATOM 1412 C CA . PRO A 1 184 ? -8 -32.781 -5.316 1 81.31 184 PRO A CA 1
ATOM 1413 C C . PRO A 1 184 ? -8.93 -31.609 -5.566 1 81.3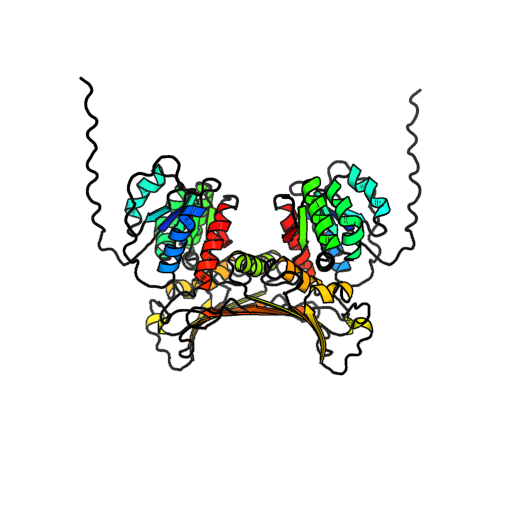1 184 PRO A C 1
ATOM 1415 O O . PRO A 1 184 ? -10.141 -31.781 -5.711 1 81.31 184 PRO A O 1
ATOM 1418 N N . LEU A 1 185 ? -8.398 -30.438 -5.695 1 84.62 185 LEU A N 1
ATOM 1419 C CA . LEU A 1 185 ? -9.219 -29.25 -5.887 1 84.62 185 LEU A CA 1
ATOM 1420 C C . LEU A 1 185 ? -9.812 -29.219 -7.289 1 84.62 185 LEU A C 1
ATOM 1422 O O . LEU A 1 185 ? -10.883 -28.641 -7.504 1 84.62 185 LEU A O 1
ATOM 1426 N N . ALA A 1 186 ? -9.156 -29.828 -8.211 1 79.19 186 ALA A N 1
ATOM 1427 C CA . ALA A 1 186 ? -9.617 -29.844 -9.594 1 79.19 186 ALA A CA 1
ATOM 1428 C C . ALA A 1 186 ? -10.875 -30.688 -9.75 1 79.19 186 ALA A C 1
ATOM 1430 O O . ALA A 1 186 ? -11.656 -30.484 -10.68 1 79.19 186 ALA A O 1
ATOM 1431 N N . THR A 1 187 ? -11.047 -31.562 -8.75 1 77.31 187 THR A N 1
ATOM 1432 C CA . THR A 1 187 ? -12.156 -32.5 -8.859 1 77.31 187 THR A CA 1
ATOM 1433 C C . THR A 1 187 ? -13.344 -32.031 -8.023 1 77.31 187 THR A C 1
ATOM 1435 O O . THR A 1 187 ? -14.414 -32.656 -8.07 1 77.31 187 THR A O 1
ATOM 1438 N N . MET A 1 188 ? -13.039 -30.969 -7.395 1 76.5 188 MET A N 1
ATOM 1439 C CA . MET A 1 188 ? -14.117 -30.469 -6.547 1 76.5 188 MET A CA 1
ATOM 1440 C C . MET A 1 188 ? -15.195 -29.797 -7.387 1 76.5 188 MET A C 1
ATOM 1442 O O . MET A 1 188 ? -14.891 -29.031 -8.312 1 76.5 188 MET A O 1
ATOM 1446 N N . ARG A 1 189 ? -16.422 -30.391 -7.34 1 67.12 189 ARG A N 1
ATOM 1447 C CA . ARG A 1 189 ? -17.562 -29.828 -8.062 1 67.12 189 ARG A CA 1
ATOM 1448 C C . ARG A 1 189 ? -18.203 -28.688 -7.273 1 67.12 189 ARG A C 1
ATOM 1450 O O . ARG A 1 189 ? -18.391 -28.797 -6.059 1 67.12 189 ARG A O 1
ATOM 1457 N N . SER A 1 190 ? -18.281 -27.531 -7.957 1 67.06 190 SER A N 1
ATOM 1458 C CA . SER A 1 190 ? -18.984 -26.422 -7.332 1 67.06 190 SER A CA 1
ATOM 1459 C C . SER A 1 190 ? -20.453 -26.797 -7.066 1 67.06 190 SER A C 1
ATOM 1461 O O . SER A 1 190 ? -21.156 -27.25 -7.965 1 67.06 190 SER A O 1
ATOM 1463 N N . THR A 1 191 ? -20.859 -26.953 -5.824 1 68.62 191 THR A N 1
ATOM 1464 C CA . THR A 1 191 ? -22.188 -27.406 -5.434 1 68.62 191 THR A CA 1
ATOM 1465 C C . THR A 1 191 ? -23.219 -26.297 -5.594 1 68.62 191 THR A C 1
ATOM 1467 O O . THR A 1 191 ? -24.422 -26.547 -5.562 1 68.62 191 THR A O 1
ATOM 1470 N N . GLY A 1 192 ? -22.828 -25.094 -5.832 1 80.19 192 GLY A N 1
ATOM 1471 C CA . GLY A 1 192 ? -23.75 -23.984 -5.922 1 80.19 192 GLY A CA 1
ATOM 1472 C C . GLY A 1 192 ? -23.219 -22.812 -6.723 1 80.19 192 GLY A C 1
ATOM 1473 O O . GLY A 1 192 ? -22.156 -22.938 -7.355 1 80.19 192 GLY A O 1
ATOM 1474 N N . PRO A 1 193 ? -24.188 -21.859 -6.723 1 89.75 193 PRO A N 1
ATOM 1475 C CA . PRO A 1 193 ? -23.781 -20.672 -7.469 1 89.75 193 PRO A CA 1
ATOM 1476 C C . PRO A 1 193 ? -22.5 -20.031 -6.922 1 89.75 193 PRO A C 1
ATOM 1478 O O . PRO A 1 193 ? -21.75 -19.422 -7.68 1 89.75 193 PRO A O 1
ATOM 1481 N N . ARG A 1 194 ? -22.281 -20.172 -5.645 1 93.06 194 ARG A N 1
ATOM 1482 C CA . ARG A 1 194 ? -21.078 -19.719 -4.965 1 93.06 194 ARG A CA 1
ATOM 1483 C C . ARG A 1 194 ? -20.562 -20.781 -3.984 1 93.06 194 ARG A C 1
ATOM 1485 O O . ARG A 1 194 ? -21.344 -21.312 -3.184 1 93.06 194 ARG A O 1
ATOM 1492 N N . ALA A 1 195 ? -19.234 -21.172 -4.113 1 92.94 195 ALA A N 1
ATOM 1493 C CA . ALA A 1 195 ? -18.703 -22.266 -3.285 1 92.94 195 ALA A CA 1
ATOM 1494 C C . ALA A 1 195 ? -17.281 -21.953 -2.834 1 92.94 195 ALA A C 1
ATOM 1496 O O . ALA A 1 195 ? -16.453 -21.484 -3.627 1 92.94 195 ALA A O 1
ATOM 1497 N N . VAL A 1 196 ? -17.062 -22.156 -1.54 1 95.06 196 VAL A N 1
ATOM 1498 C CA . VAL A 1 196 ? -15.695 -22.109 -1.026 1 95.06 196 VAL A CA 1
ATOM 1499 C C . VAL A 1 196 ? -14.969 -23.406 -1.369 1 95.06 196 VAL A C 1
ATOM 1501 O O . VAL A 1 196 ? -15.352 -24.484 -0.904 1 95.06 196 VAL A O 1
ATOM 1504 N N . LEU A 1 197 ? -13.938 -23.312 -2.186 1 93.31 197 LEU A N 1
ATOM 1505 C CA . LEU A 1 197 ? -13.203 -24.5 -2.631 1 93.31 197 LEU A CA 1
ATOM 1506 C C . LEU A 1 197 ? -12.086 -24.844 -1.646 1 93.31 197 LEU A C 1
ATOM 1508 O O . LEU A 1 197 ? -11.672 -26 -1.558 1 93.31 197 LEU A O 1
ATOM 1512 N N . TYR A 1 198 ? -11.57 -23.875 -0.996 1 95.56 198 TYR A N 1
ATOM 1513 C CA . TYR A 1 198 ? -10.477 -24.031 -0.047 1 95.56 198 TYR A CA 1
ATOM 1514 C C . TYR A 1 198 ? -10.484 -22.906 0.988 1 95.56 198 TYR A C 1
ATOM 1516 O O . TYR A 1 198 ? -10.758 -21.75 0.66 1 95.56 198 TYR A O 1
ATOM 1524 N N . GLU A 1 199 ? -10.234 -23.203 2.203 1 97.62 199 GLU A N 1
ATOM 1525 C CA . GLU A 1 199 ? -9.992 -22.266 3.299 1 97.62 199 GLU A CA 1
ATOM 1526 C C . GLU A 1 199 ? -8.969 -22.828 4.285 1 97.62 199 GLU A C 1
ATOM 1528 O O . GLU A 1 199 ? -9.234 -23.828 4.953 1 97.62 199 GLU A O 1
ATOM 1533 N N . GLY A 1 200 ? -7.82 -22.219 4.328 1 98.38 200 GLY A N 1
ATOM 1534 C CA . GLY A 1 200 ? -6.75 -22.719 5.176 1 98.38 200 GLY A CA 1
ATOM 1535 C C . GLY A 1 200 ? -5.422 -22.031 4.926 1 98.38 200 GLY A C 1
ATOM 1536 O O . GLY A 1 200 ? -5.375 -20.984 4.262 1 98.38 200 GLY A O 1
ATOM 1537 N N . PRO A 1 201 ? -4.383 -22.578 5.535 1 98.69 201 PRO A N 1
ATOM 1538 C CA . PRO A 1 201 ? -3.059 -21.984 5.32 1 98.69 201 PRO A CA 1
ATOM 1539 C C . PRO A 1 201 ? -2.682 -21.906 3.844 1 98.69 201 PRO A C 1
ATOM 1541 O O . PRO A 1 201 ? -2.945 -22.828 3.08 1 98.69 201 PRO A O 1
ATOM 1544 N N . VAL A 1 202 ? -2.086 -20.828 3.471 1 98.62 202 VAL A N 1
ATOM 1545 C CA . VAL A 1 202 ? -1.719 -20.578 2.08 1 98.62 202 VAL A CA 1
ATOM 1546 C C . VAL A 1 202 ? -0.78 -21.672 1.589 1 98.62 202 VAL A C 1
ATOM 1548 O O . VAL A 1 202 ? -0.848 -22.078 0.428 1 98.62 202 VAL A O 1
ATOM 1551 N N . ARG A 1 203 ? 0.066 -22.203 2.473 1 98.25 203 ARG A N 1
ATOM 1552 C CA . ARG A 1 203 ? 1.015 -23.25 2.076 1 98.25 203 ARG A CA 1
ATOM 1553 C C . ARG A 1 203 ? 0.292 -24.453 1.489 1 98.25 203 ARG A C 1
ATOM 1555 O O . ARG A 1 203 ? 0.756 -25.047 0.514 1 98.25 203 ARG A O 1
ATOM 1562 N N . GLY A 1 204 ? -0.822 -24.797 2.059 1 96.69 204 GLY A N 1
ATOM 1563 C CA . GLY A 1 204 ? -1.568 -25.953 1.608 1 96.69 204 GLY A CA 1
ATOM 1564 C C . GLY A 1 204 ? -2.27 -25.734 0.281 1 96.69 204 GLY A C 1
ATOM 1565 O O . GLY A 1 204 ? -2.609 -26.703 -0.412 1 96.69 204 GLY A O 1
ATOM 1566 N N . LEU A 1 205 ? -2.453 -24.516 -0.097 1 96.62 205 LEU A N 1
ATOM 1567 C CA . LEU A 1 205 ? -3.195 -24.172 -1.306 1 96.62 205 LEU A CA 1
ATOM 1568 C C . LEU A 1 205 ? -2.271 -24.125 -2.518 1 96.62 205 LEU A C 1
ATOM 1570 O O . LEU A 1 205 ? -2.668 -24.5 -3.621 1 96.62 205 LEU A O 1
ATOM 1574 N N . CYS A 1 206 ? -1.028 -23.719 -2.387 1 95.81 206 CYS A N 1
ATOM 1575 C CA . CYS A 1 206 ? -0.106 -23.391 -3.467 1 95.81 206 CYS A CA 1
ATOM 1576 C C . CYS A 1 206 ? 0.085 -24.562 -4.406 1 95.81 206 CYS A C 1
ATOM 1578 O O . CYS A 1 206 ? 0.008 -24.422 -5.629 1 95.81 206 CYS A O 1
ATOM 1580 N N . PRO A 1 207 ? 0.157 -25.844 -3.926 1 92.88 207 PRO A N 1
ATOM 1581 C CA . PRO A 1 207 ? 0.365 -26.969 -4.848 1 92.88 207 PRO A CA 1
ATOM 1582 C C . PRO A 1 207 ? -0.883 -27.297 -5.66 1 92.88 207 PRO A C 1
ATOM 1584 O O . PRO A 1 207 ? -0.784 -27.906 -6.727 1 92.88 207 PRO A O 1
ATOM 1587 N N . HIS A 1 208 ? -2.002 -26.859 -5.199 1 92.94 208 HIS A N 1
ATOM 1588 C CA . HIS A 1 208 ? -3.248 -27.297 -5.824 1 92.94 208 HIS A CA 1
ATOM 1589 C C . HIS A 1 208 ? -3.834 -26.188 -6.695 1 92.94 208 HIS A C 1
ATOM 1591 O O . HIS A 1 208 ? -4.723 -26.438 -7.512 1 92.94 208 HIS A O 1
ATOM 1597 N N . ALA A 1 209 ? -3.398 -25 -6.484 1 92.19 209 ALA A N 1
ATOM 1598 C CA . ALA A 1 209 ? -3.832 -23.844 -7.285 1 92.19 209 ALA A CA 1
ATOM 1599 C C . ALA A 1 209 ? -2.666 -22.906 -7.578 1 92.19 209 ALA A C 1
ATOM 1601 O O . ALA A 1 209 ? -2.729 -21.719 -7.266 1 92.19 209 ALA A O 1
ATOM 1602 N N . PRO A 1 210 ? -1.723 -23.406 -8.227 1 86.62 210 PRO A N 1
ATOM 1603 C CA . PRO A 1 210 ? -0.486 -22.641 -8.383 1 86.62 210 PRO A CA 1
ATOM 1604 C C . PRO A 1 210 ? -0.702 -21.312 -9.117 1 86.62 210 PRO A C 1
ATOM 1606 O O . PRO A 1 210 ? -0.016 -20.328 -8.836 1 86.62 210 PRO A O 1
ATOM 1609 N N . ARG A 1 211 ? -1.643 -21.25 -9.969 1 82.88 211 ARG A N 1
ATOM 1610 C CA . ARG A 1 211 ? -1.876 -20.031 -10.75 1 82.88 211 ARG A CA 1
ATOM 1611 C C . ARG A 1 211 ? -2.889 -19.125 -10.055 1 82.88 211 ARG A C 1
ATOM 1613 O O . ARG A 1 211 ? -2.988 -17.938 -10.375 1 82.88 211 ARG A O 1
ATOM 1620 N N . ASN A 1 212 ? -3.586 -19.656 -9.078 1 88.88 212 ASN A N 1
ATOM 1621 C CA . ASN A 1 212 ? -4.641 -18.875 -8.438 1 88.88 212 ASN A CA 1
ATOM 1622 C C . ASN A 1 212 ? -4.262 -18.484 -7.012 1 88.88 212 ASN A C 1
ATOM 1624 O O . ASN A 1 212 ? -5.023 -17.797 -6.332 1 88.88 212 ASN A O 1
ATOM 1628 N N . SER A 1 213 ? -3.1 -18.844 -6.629 1 94.56 213 SER A N 1
ATOM 1629 C CA . SER A 1 213 ? -2.744 -18.594 -5.238 1 94.56 213 SER A CA 1
ATOM 1630 C C . SER A 1 213 ? -1.634 -17.547 -5.133 1 94.56 213 SER A C 1
ATOM 1632 O O . SER A 1 213 ? -1.104 -17.312 -4.047 1 94.56 213 SER A O 1
ATOM 1634 N N . ASN A 1 214 ? -1.287 -16.922 -6.238 1 92.88 214 ASN A N 1
ATOM 1635 C CA . ASN A 1 214 ? -0.151 -16 -6.258 1 92.88 214 ASN A CA 1
ATOM 1636 C C . ASN A 1 214 ? -0.363 -14.82 -5.309 1 92.88 214 ASN A C 1
ATOM 1638 O O . ASN A 1 214 ? 0.537 -14.469 -4.547 1 92.88 214 ASN A O 1
ATOM 1642 N N . THR A 1 215 ? -1.543 -14.281 -5.289 1 95.94 215 THR A N 1
ATOM 1643 C CA . THR A 1 215 ? -1.823 -13.133 -4.441 1 95.94 215 THR A CA 1
ATOM 1644 C C . THR A 1 215 ? -1.72 -13.508 -2.965 1 95.94 215 THR A C 1
ATOM 1646 O O . THR A 1 215 ? -1.15 -12.758 -2.166 1 95.94 215 THR A O 1
ATOM 1649 N N . MET A 1 216 ? -2.211 -14.664 -2.648 1 97.94 216 MET A N 1
ATOM 1650 C CA . MET A 1 216 ? -2.15 -15.156 -1.274 1 97.94 216 MET A CA 1
ATOM 1651 C C . MET A 1 216 ? -0.711 -15.445 -0.863 1 97.94 216 MET A C 1
ATOM 1653 O O . MET A 1 216 ? -0.317 -15.172 0.271 1 97.94 216 MET A O 1
ATOM 1657 N N . ALA A 1 217 ? -0.008 -16 -1.779 1 98.12 217 ALA A N 1
ATOM 1658 C CA . ALA A 1 217 ? 1.403 -16.266 -1.515 1 98.12 217 ALA A CA 1
ATOM 1659 C C . ALA A 1 217 ? 2.172 -14.969 -1.285 1 98.12 217 ALA A C 1
ATOM 1661 O O . ALA A 1 217 ? 3.016 -14.891 -0.39 1 98.12 217 ALA A O 1
ATOM 1662 N N . ALA A 1 218 ? 1.874 -13.969 -2.084 1 97.69 218 ALA A N 1
ATOM 1663 C CA . ALA A 1 218 ? 2.486 -12.656 -1.886 1 97.69 218 ALA A CA 1
ATOM 1664 C C . ALA A 1 218 ? 2.178 -12.109 -0.494 1 97.69 218 ALA A C 1
ATOM 1666 O O . ALA A 1 218 ? 3.041 -11.516 0.151 1 97.69 218 ALA A O 1
ATOM 1667 N N . ALA A 1 219 ? 0.994 -12.344 -0.056 1 98.75 219 ALA A N 1
ATOM 1668 C CA . ALA A 1 219 ? 0.608 -11.891 1.278 1 98.75 219 ALA A CA 1
ATOM 1669 C C . ALA A 1 219 ? 1.43 -12.594 2.355 1 98.75 219 ALA A C 1
ATOM 1671 O O . ALA A 1 219 ? 1.851 -11.969 3.332 1 98.75 219 ALA A O 1
ATOM 1672 N N . ALA A 1 220 ? 1.658 -13.859 2.17 1 98.69 220 ALA A N 1
ATOM 1673 C CA . ALA A 1 220 ? 2.473 -14.617 3.115 1 98.69 220 ALA A CA 1
ATOM 1674 C C . ALA A 1 220 ? 3.896 -14.07 3.172 1 98.69 220 ALA A C 1
ATOM 1676 O O . ALA A 1 220 ? 4.496 -13.992 4.246 1 98.69 220 ALA A O 1
ATOM 1677 N N . LEU A 1 221 ? 4.371 -13.68 2.023 1 97.94 221 LEU A N 1
ATOM 1678 C CA . LEU A 1 221 ? 5.719 -13.125 1.951 1 97.94 221 LEU A CA 1
ATOM 1679 C C . LEU A 1 221 ? 5.766 -11.734 2.566 1 97.94 221 LEU A C 1
ATOM 1681 O O . LEU A 1 221 ? 6.781 -11.336 3.145 1 97.94 221 LEU A O 1
ATOM 1685 N N . ALA A 1 222 ? 4.68 -11.016 2.477 1 97.94 222 ALA A N 1
ATOM 1686 C CA . ALA A 1 222 ? 4.605 -9.664 3.031 1 97.94 222 ALA A CA 1
ATOM 1687 C C . ALA A 1 222 ? 4.547 -9.703 4.555 1 97.94 222 ALA A C 1
ATOM 1689 O O . ALA A 1 222 ? 4.883 -8.719 5.223 1 97.94 222 ALA A O 1
ATOM 1690 N N . ALA A 1 223 ? 4.141 -10.812 5.094 1 98.38 223 ALA A N 1
ATOM 1691 C CA . ALA A 1 223 ? 3.947 -10.961 6.531 1 98.38 223 ALA A CA 1
ATOM 1692 C C . ALA A 1 223 ? 4.727 -12.164 7.066 1 98.38 223 ALA A C 1
ATOM 1694 O O . ALA A 1 223 ? 4.129 -13.148 7.504 1 98.38 223 ALA A O 1
ATOM 1695 N N . PRO A 1 224 ? 6.031 -12.055 7.168 1 96.88 224 PRO A N 1
ATOM 1696 C CA . PRO A 1 224 ? 6.844 -13.203 7.574 1 96.88 224 PRO A CA 1
ATOM 1697 C C . PRO A 1 224 ? 6.496 -13.711 8.969 1 96.88 224 PRO A C 1
ATOM 1699 O O . PRO A 1 224 ? 6.719 -14.883 9.281 1 96.88 224 PRO A O 1
ATOM 1702 N N . SER A 1 225 ? 5.988 -12.867 9.844 1 97.5 225 SER A N 1
ATOM 1703 C CA . SER A 1 225 ? 5.605 -13.328 11.172 1 97.5 225 SER A CA 1
ATOM 1704 C C . SER A 1 225 ? 4.516 -14.398 11.086 1 97.5 225 SER A C 1
ATOM 1706 O O . SER A 1 225 ? 4.426 -15.266 11.961 1 97.5 225 SER A O 1
ATOM 1708 N N . LEU A 1 226 ? 3.686 -14.344 10.094 1 98.38 226 LEU A N 1
ATOM 1709 C CA . LEU A 1 226 ? 2.648 -15.336 9.852 1 98.38 226 LEU A CA 1
ATOM 1710 C C . LEU A 1 226 ? 3.125 -16.391 8.852 1 98.38 226 LEU A C 1
ATOM 1712 O O . LEU A 1 226 ? 3.107 -17.578 9.141 1 98.38 226 LEU A O 1
ATOM 1716 N N . GLY A 1 227 ? 3.662 -15.883 7.82 1 98.06 227 GLY A N 1
ATOM 1717 C CA . GLY A 1 227 ? 4.184 -16.75 6.777 1 98.06 227 GLY A CA 1
ATOM 1718 C C . GLY A 1 227 ? 3.104 -17.547 6.066 1 98.06 227 GLY A C 1
ATOM 1719 O O . GLY A 1 227 ? 1.92 -17.219 6.156 1 98.06 227 GLY A O 1
ATOM 1720 N N . PHE A 1 228 ? 3.537 -18.578 5.328 1 98.62 228 PHE A N 1
ATOM 1721 C CA . PHE A 1 228 ? 2.641 -19.391 4.516 1 98.62 228 PHE A CA 1
ATOM 1722 C C . PHE A 1 228 ? 1.77 -20.281 5.395 1 98.62 228 PHE A C 1
ATOM 1724 O O . PHE A 1 228 ? 0.732 -20.781 4.949 1 98.62 228 PHE A O 1
ATOM 1731 N N . ASP A 1 229 ? 2.141 -20.469 6.668 1 98.69 229 ASP A N 1
ATOM 1732 C CA . ASP A 1 229 ? 1.454 -21.422 7.539 1 98.69 229 ASP A CA 1
ATOM 1733 C C . ASP A 1 229 ? 0.315 -20.75 8.297 1 98.69 229 ASP A C 1
ATOM 1735 O O . ASP A 1 229 ? -0.584 -21.422 8.805 1 98.69 229 ASP A O 1
ATOM 1739 N N . ARG A 1 230 ? 0.401 -19.391 8.359 1 98.75 230 ARG A N 1
ATOM 1740 C CA . ARG A 1 230 ? -0.595 -18.75 9.211 1 98.75 230 ARG A CA 1
ATOM 1741 C C . ARG A 1 230 ? -1.402 -17.719 8.438 1 98.75 230 ARG A C 1
ATOM 1743 O O . ARG A 1 230 ? -2.461 -17.281 8.898 1 98.75 230 ARG A O 1
ATOM 1750 N N . VAL A 1 231 ? -0.926 -17.234 7.348 1 98.88 231 VAL A N 1
ATOM 1751 C CA . VAL A 1 231 ? -1.812 -16.484 6.465 1 98.88 231 VAL A CA 1
ATOM 1752 C C . VAL A 1 231 ? -2.877 -17.422 5.887 1 98.88 231 VAL A C 1
ATOM 1754 O O . VAL A 1 231 ? -2.561 -18.5 5.383 1 98.88 231 VAL A O 1
ATOM 1757 N N . ILE A 1 232 ? -4.113 -17.031 6.004 1 98.94 232 ILE A N 1
ATOM 1758 C CA . ILE A 1 232 ? -5.227 -17.859 5.562 1 98.94 232 ILE A CA 1
ATOM 1759 C C . ILE A 1 232 ? -5.625 -17.484 4.141 1 98.94 232 ILE A C 1
ATOM 1761 O O . ILE A 1 232 ? -5.879 -16.312 3.85 1 98.94 232 ILE A O 1
ATOM 1765 N N . GLY A 1 233 ? -5.582 -18.438 3.266 1 98.56 233 GLY A N 1
ATOM 1766 C CA . GLY A 1 233 ? -6.109 -18.281 1.918 1 98.56 233 GLY A CA 1
ATOM 1767 C C . GLY A 1 233 ? -7.488 -18.891 1.742 1 98.56 233 GLY A C 1
ATOM 1768 O O . GLY A 1 233 ? -7.781 -19.938 2.301 1 98.56 233 GLY A O 1
ATOM 1769 N N . VAL A 1 234 ? -8.352 -18.219 1.017 1 98.06 234 VAL A N 1
ATOM 1770 C CA . VAL A 1 234 ? -9.688 -18.703 0.692 1 98.06 234 VAL A CA 1
ATOM 1771 C C . VAL A 1 234 ? -9.914 -18.625 -0.816 1 98.06 234 VAL A C 1
ATOM 1773 O O . VAL A 1 234 ? -9.766 -17.562 -1.421 1 98.06 234 VAL A O 1
ATOM 1776 N N . LEU A 1 235 ? -10.18 -19.688 -1.388 1 95.69 235 LEU A N 1
ATOM 1777 C CA . LEU A 1 235 ? -10.508 -19.766 -2.809 1 95.69 235 LEU A CA 1
ATOM 1778 C C . LEU A 1 235 ? -12 -19.984 -3.014 1 95.69 235 LEU A C 1
ATOM 1780 O O . LEU A 1 235 ? -12.562 -20.953 -2.504 1 95.69 235 LEU A O 1
ATOM 1784 N N . VAL A 1 236 ? -12.656 -19.094 -3.764 1 95.38 236 VAL A N 1
ATOM 1785 C CA . VAL A 1 236 ? -14.109 -19.125 -3.914 1 95.38 236 VAL A CA 1
ATOM 1786 C C . VAL A 1 236 ? -14.469 -19.188 -5.395 1 95.38 236 VAL A C 1
ATOM 1788 O O . VAL A 1 236 ? -14.008 -18.359 -6.195 1 95.38 236 VAL A O 1
ATOM 1791 N N . ALA A 1 237 ? -15.258 -20.156 -5.73 1 92.81 237 ALA A N 1
ATOM 1792 C CA . ALA A 1 237 ? -15.875 -20.219 -7.051 1 92.81 237 ALA A CA 1
ATOM 1793 C C . ALA A 1 237 ? -17.234 -19.531 -7.051 1 92.81 237 ALA A C 1
ATOM 1795 O O . ALA A 1 237 ? -18.109 -19.859 -6.246 1 92.81 237 ALA A O 1
ATOM 1796 N N . ASP A 1 238 ? -17.438 -18.562 -7.863 1 94.06 238 ASP A N 1
ATOM 1797 C CA . ASP A 1 238 ? -18.672 -17.781 -7.938 1 94.06 238 ASP A CA 1
ATOM 1798 C C . ASP A 1 238 ? -19.109 -17.578 -9.391 1 94.06 238 ASP A C 1
ATOM 1800 O O . ASP A 1 238 ? -18.469 -16.828 -10.133 1 94.06 238 ASP A O 1
ATOM 1804 N N . PHE A 1 239 ? -20.219 -18.125 -9.852 1 92.31 239 PHE A N 1
ATOM 1805 C CA . PHE A 1 239 ? -20.703 -18.141 -11.234 1 92.31 239 PHE A CA 1
ATOM 1806 C C . PHE A 1 239 ? -21.141 -16.734 -11.664 1 92.31 239 PHE A C 1
ATOM 1808 O O . PHE A 1 239 ? -21.25 -16.453 -12.859 1 92.31 239 PHE A O 1
ATOM 1815 N N . SER A 1 240 ? -21.391 -15.938 -10.688 1 92.88 240 SER A N 1
ATOM 1816 C CA . SER A 1 240 ? -21.859 -14.594 -11.016 1 92.88 240 SER A CA 1
ATOM 1817 C C . SER A 1 240 ? -20.703 -13.703 -11.477 1 92.88 240 SER A C 1
ATOM 1819 O O . SER A 1 240 ? -20.938 -12.633 -12.047 1 92.88 240 SER A O 1
ATOM 1821 N N . LEU A 1 241 ? -19.438 -14.141 -11.25 1 91.94 241 LEU A N 1
ATOM 1822 C CA . LEU A 1 241 ? -18.266 -13.344 -11.578 1 91.94 241 LEU A CA 1
ATOM 1823 C C . LEU A 1 241 ? -17.781 -13.625 -12.992 1 91.94 241 LEU A C 1
ATOM 1825 O O . LEU A 1 241 ? -16.656 -14.078 -13.195 1 91.94 241 LEU A O 1
ATOM 1829 N N . LYS A 1 242 ? -18.531 -13.258 -13.961 1 87.06 242 LYS A N 1
ATOM 1830 C CA . LYS A 1 242 ? -18.281 -13.609 -15.359 1 87.06 242 LYS A CA 1
ATOM 1831 C C . LYS A 1 242 ? -17.109 -12.812 -15.93 1 87.06 242 LYS A C 1
ATOM 1833 O O . LYS A 1 242 ? -16.375 -13.312 -16.781 1 87.06 242 LYS A O 1
ATOM 1838 N N . ASN A 1 243 ? -17 -11.555 -15.383 1 87.88 243 ASN A N 1
ATOM 1839 C CA . ASN A 1 243 ? -16.016 -10.68 -16 1 87.88 243 ASN A CA 1
ATOM 1840 C C . ASN A 1 243 ? -15.195 -9.914 -14.961 1 87.88 243 ASN A C 1
ATOM 1842 O O . ASN A 1 243 ? -14.734 -8.805 -15.219 1 87.88 243 ASN A O 1
ATOM 1846 N N . VAL A 1 244 ? -15.133 -10.539 -13.773 1 90.31 244 VAL A N 1
ATOM 1847 C CA . VAL A 1 244 ? -14.422 -9.836 -12.711 1 90.31 244 VAL A CA 1
ATOM 1848 C C . VAL A 1 244 ? -13.758 -10.844 -11.781 1 90.31 244 VAL A C 1
ATOM 1850 O O . VAL A 1 244 ? -14.336 -11.883 -11.469 1 90.31 244 VAL A O 1
ATOM 1853 N N . HIS A 1 245 ? -12.555 -10.594 -11.359 1 92.12 245 HIS A N 1
ATOM 1854 C CA . HIS A 1 245 ? -11.891 -11.273 -10.25 1 92.12 245 HIS A CA 1
ATOM 1855 C C . HIS A 1 245 ? -11.914 -10.414 -8.992 1 92.12 245 HIS A C 1
ATOM 1857 O O . HIS A 1 245 ? -11.594 -9.227 -9.039 1 92.12 245 HIS A O 1
ATOM 1863 N N . VAL A 1 246 ? -12.289 -11.055 -7.953 1 95.5 246 VAL A N 1
ATOM 1864 C CA . VAL A 1 246 ? -12.391 -10.32 -6.699 1 95.5 246 VAL A CA 1
ATOM 1865 C C . VAL A 1 246 ? -11.305 -10.789 -5.734 1 95.5 246 VAL A C 1
ATOM 1867 O O . VAL A 1 246 ? -11.07 -11.992 -5.59 1 95.5 246 VAL A O 1
ATOM 1870 N N . VAL A 1 247 ? -10.586 -9.875 -5.152 1 97.06 247 VAL A N 1
ATOM 1871 C CA . VAL A 1 247 ? -9.625 -10.156 -4.094 1 97.06 247 VAL A CA 1
ATOM 1872 C C . VAL A 1 247 ? -10 -9.383 -2.832 1 97.06 247 VAL A C 1
ATOM 1874 O O . VAL A 1 247 ? -10.094 -8.148 -2.855 1 97.06 247 VAL A O 1
ATOM 1877 N N . ASP A 1 248 ? -10.242 -10.078 -1.759 1 98.5 248 ASP A N 1
ATOM 1878 C CA . ASP A 1 248 ? -10.477 -9.484 -0.445 1 98.5 248 ASP A CA 1
ATOM 1879 C C . ASP A 1 248 ? -9.289 -9.734 0.486 1 98.5 248 ASP A C 1
ATOM 1881 O O . ASP A 1 248 ? -8.797 -10.859 0.583 1 98.5 248 ASP A O 1
ATOM 1885 N N . VAL A 1 249 ? -8.836 -8.703 1.097 1 98.81 249 VAL A N 1
ATOM 1886 C CA . VAL A 1 249 ? -7.777 -8.805 2.1 1 98.81 249 VAL A CA 1
ATOM 1887 C C . VAL A 1 249 ? -8.297 -8.312 3.449 1 98.81 249 VAL A C 1
ATOM 1889 O O . VAL A 1 249 ? -8.82 -7.203 3.553 1 98.81 249 VAL A O 1
ATOM 1892 N N . GLU A 1 250 ? -8.234 -9.164 4.414 1 98.75 250 GLU A N 1
ATOM 1893 C CA . GLU A 1 250 ? -8.633 -8.828 5.777 1 98.75 250 GLU A CA 1
ATOM 1894 C C . GLU A 1 250 ? -7.484 -9.031 6.758 1 98.75 250 GLU A C 1
ATOM 1896 O O . GLU A 1 250 ? -6.812 -10.062 6.734 1 98.75 250 GLU A O 1
ATOM 1901 N N . LEU A 1 251 ? -7.254 -8.047 7.559 1 98.56 251 LEU A N 1
ATOM 1902 C CA . LEU A 1 251 ? -6.211 -8.211 8.562 1 98.56 251 LEU A CA 1
ATOM 1903 C C . LEU A 1 251 ? -6.598 -7.5 9.859 1 98.56 251 LEU A C 1
ATOM 1905 O O . LEU A 1 251 ? -7.484 -6.641 9.867 1 98.56 251 LEU A O 1
ATOM 1909 N N . SER A 1 252 ? -5.977 -7.926 10.945 1 97.44 252 SER A N 1
ATOM 1910 C CA . SER A 1 252 ? -6.184 -7.332 12.266 1 97.44 252 SER A CA 1
ATOM 1911 C C . SER A 1 252 ? -4.875 -7.254 13.047 1 97.44 252 SER A C 1
ATOM 1913 O O . SER A 1 252 ? -3.92 -7.969 12.742 1 97.44 252 SER A O 1
ATOM 1915 N N . GLY A 1 253 ? -4.824 -6.242 13.891 1 94.94 253 GLY A N 1
ATOM 1916 C CA . GLY A 1 253 ? -3.754 -6.172 14.875 1 94.94 253 GLY A CA 1
ATOM 1917 C C . GLY A 1 253 ? -4.117 -6.816 16.203 1 94.94 253 GLY A C 1
ATOM 1918 O O . GLY A 1 253 ? -5.23 -7.316 16.359 1 94.94 253 GLY A O 1
ATOM 1919 N N . PRO A 1 254 ? -3.123 -6.902 17.062 1 92.19 254 PRO A N 1
ATOM 1920 C CA . PRO A 1 254 ? -3.434 -7.406 18.391 1 92.19 254 PRO A CA 1
ATOM 1921 C C . PRO A 1 254 ? -4.402 -6.504 19.156 1 92.19 254 PRO A C 1
ATOM 1923 O O . PRO A 1 254 ? -4.535 -5.32 18.828 1 92.19 254 PRO A O 1
ATOM 1926 N N . PRO A 1 255 ? -5.152 -7.137 20.078 1 88.56 255 PRO A N 1
ATOM 1927 C CA . PRO A 1 255 ? -6.059 -6.297 20.859 1 88.56 255 PRO A CA 1
ATOM 1928 C C . PRO A 1 255 ? -5.328 -5.211 21.641 1 88.56 255 PRO A C 1
ATOM 1930 O O . PRO A 1 255 ? -4.258 -5.461 22.203 1 88.56 255 PRO A O 1
ATOM 1933 N N . GLY A 1 256 ? -5.84 -3.998 21.562 1 80.38 256 GLY A N 1
ATOM 1934 C CA . GLY A 1 256 ? -5.289 -2.9 22.344 1 80.38 256 GLY A CA 1
ATOM 1935 C C . GLY A 1 256 ? -5.668 -2.961 23.812 1 80.38 256 GLY A C 1
ATOM 1936 O O . GLY A 1 256 ? -6.332 -3.902 24.25 1 80.38 256 GLY A O 1
ATOM 1937 N N . PRO A 1 257 ? -5.191 -1.908 24.5 1 75.56 257 PRO A N 1
ATOM 1938 C CA . PRO A 1 257 ? -5.477 -1.869 25.938 1 75.56 257 PRO A CA 1
ATOM 1939 C C . PRO A 1 257 ? -6.965 -1.739 26.234 1 75.56 257 PRO A C 1
ATOM 1941 O O . PRO A 1 257 ? -7.43 -2.197 27.281 1 75.56 257 PRO A O 1
ATOM 1944 N N . THR A 1 258 ? -7.727 -1.137 25.359 1 78.94 258 THR A N 1
ATOM 1945 C CA . THR A 1 258 ? -9.156 -0.951 25.578 1 78.94 258 THR A CA 1
ATOM 1946 C C . THR A 1 258 ? -9.953 -2.072 24.906 1 78.94 258 THR A C 1
ATOM 1948 O O . THR A 1 258 ? -11.188 -2.023 24.875 1 78.94 258 THR A O 1
ATOM 1951 N N . GLY A 1 259 ? -9.281 -2.971 24.281 1 82.19 259 GLY A N 1
ATOM 1952 C CA . GLY A 1 259 ? -9.938 -4.117 23.672 1 82.19 259 GLY A CA 1
ATOM 1953 C C . GLY A 1 259 ? -10.203 -3.938 22.188 1 82.19 259 GLY A C 1
ATOM 1954 O O . GLY A 1 259 ? -10.508 -4.902 21.484 1 82.19 259 GLY A O 1
ATOM 1955 N N . GLN A 1 260 ? -10.156 -2.727 21.719 1 86.62 260 GLN A N 1
ATOM 1956 C CA . GLN A 1 260 ? -10.359 -2.498 20.297 1 86.62 260 GLN A CA 1
ATOM 1957 C C . GLN A 1 260 ? -9.148 -2.945 19.484 1 86.62 260 GLN A C 1
ATOM 1959 O O . GLN A 1 260 ? -8.008 -2.867 19.953 1 86.62 260 GLN A O 1
ATOM 1964 N N . THR A 1 261 ? -9.461 -3.402 18.312 1 91.38 261 THR A N 1
ATOM 1965 C CA . THR A 1 261 ? -8.43 -3.965 17.453 1 91.38 261 THR A CA 1
ATOM 1966 C C . THR A 1 261 ? -8.328 -3.191 16.141 1 91.38 261 THR A C 1
ATOM 1968 O O . THR A 1 261 ? -9.344 -2.768 15.586 1 91.38 261 THR A O 1
ATOM 1971 N N . PHE A 1 262 ? -7.082 -2.951 15.805 1 93.69 262 PHE A N 1
ATOM 1972 C CA . PHE A 1 262 ? -6.848 -2.406 14.469 1 93.69 262 PHE A CA 1
ATOM 1973 C C . PHE A 1 262 ? -7.32 -3.377 13.398 1 93.69 262 PHE A C 1
ATOM 1975 O O . PHE A 1 262 ? -7.02 -4.57 13.453 1 93.69 262 PHE A O 1
ATOM 1982 N N . THR A 1 263 ? -8.125 -2.91 12.398 1 96.62 263 THR A N 1
ATOM 1983 C CA . THR A 1 263 ? -8.578 -3.779 11.312 1 96.62 263 THR A CA 1
ATOM 1984 C C . THR A 1 263 ? -8.547 -3.045 9.977 1 96.62 263 THR A C 1
ATOM 1986 O O . THR A 1 263 ? -8.742 -1.83 9.922 1 96.62 263 THR A O 1
ATOM 1989 N N . VAL A 1 264 ? -8.227 -3.754 8.938 1 97.94 264 VAL A N 1
ATOM 1990 C CA . VAL A 1 264 ? -8.32 -3.268 7.566 1 97.94 264 VAL A CA 1
ATOM 1991 C C . VAL A 1 264 ? -9 -4.316 6.691 1 97.94 264 VAL A C 1
ATOM 1993 O O . VAL A 1 264 ? -8.719 -5.508 6.805 1 97.94 264 VAL A O 1
ATOM 1996 N N . HIS A 1 265 ? -9.945 -3.924 5.934 1 98.69 265 HIS A N 1
ATOM 1997 C CA . HIS A 1 265 ? -10.562 -4.734 4.895 1 98.69 265 HIS A CA 1
ATOM 1998 C C . HIS A 1 265 ? -10.453 -4.066 3.529 1 98.69 265 HIS A C 1
ATOM 2000 O O . HIS A 1 265 ? -10.875 -2.92 3.359 1 98.69 265 HIS A O 1
ATOM 2006 N N . THR A 1 266 ? -9.875 -4.742 2.582 1 98.69 266 THR A N 1
ATOM 2007 C CA . THR A 1 266 ? -9.758 -4.266 1.208 1 98.69 266 THR A CA 1
ATOM 2008 C C . THR A 1 266 ? -10.562 -5.152 0.259 1 98.69 266 THR A C 1
ATOM 2010 O O . THR A 1 266 ? -10.445 -6.379 0.302 1 98.69 266 THR A O 1
ATOM 2013 N N . HIS A 1 267 ? -11.398 -4.551 -0.488 1 98.56 267 HIS A N 1
ATOM 2014 C CA . HIS A 1 267 ? -12.141 -5.203 -1.558 1 98.56 267 HIS A CA 1
ATOM 2015 C C . HIS A 1 267 ? -11.711 -4.684 -2.926 1 98.56 267 HIS A C 1
ATOM 2017 O O . HIS A 1 267 ? -11.883 -3.502 -3.229 1 98.56 267 HIS A O 1
ATOM 2023 N N . ARG A 1 268 ? -11.133 -5.547 -3.713 1 97.44 268 ARG A N 1
ATOM 2024 C CA . ARG A 1 268 ? -10.617 -5.184 -5.027 1 97.44 268 ARG A CA 1
ATOM 2025 C C . ARG A 1 268 ? -11.32 -5.965 -6.129 1 97.44 268 ARG A C 1
ATOM 2027 O O . ARG A 1 268 ? -11.422 -7.191 -6.066 1 97.44 268 ARG A O 1
ATOM 2034 N N . GLU A 1 269 ? -11.836 -5.266 -7.121 1 95.12 269 GLU A N 1
ATOM 2035 C CA . GLU A 1 269 ? -12.438 -5.883 -8.297 1 95.12 269 GLU A CA 1
ATOM 2036 C C . GLU A 1 269 ? -11.617 -5.594 -9.555 1 95.12 269 GLU A C 1
ATOM 2038 O O . GLU A 1 269 ? -11.406 -4.434 -9.906 1 95.12 269 GLU A O 1
ATOM 2043 N N . ASN A 1 270 ? -11.156 -6.656 -10.125 1 92 270 ASN A N 1
ATOM 2044 C CA . ASN A 1 270 ? -10.336 -6.586 -11.328 1 92 270 ASN A CA 1
ATOM 2045 C C . ASN A 1 270 ? -11.102 -7.082 -12.555 1 92 270 ASN A C 1
ATOM 2047 O O . ASN A 1 270 ? -11.414 -8.273 -12.656 1 92 270 ASN A O 1
ATOM 2051 N N . PRO A 1 271 ? -11.328 -6.18 -13.461 1 88.69 271 PRO A N 1
ATOM 2052 C CA . PRO A 1 271 ? -11.938 -6.68 -14.703 1 88.69 271 PRO A CA 1
ATOM 2053 C C . PRO A 1 271 ? -11.094 -7.766 -15.367 1 88.69 271 PRO A C 1
ATOM 2055 O O . PRO A 1 271 ? -9.867 -7.691 -15.367 1 88.69 271 PRO A O 1
ATOM 2058 N N . ALA A 1 272 ? -11.773 -8.773 -15.836 1 82.5 272 ALA A N 1
ATOM 2059 C CA . ALA A 1 272 ? -11.102 -9.898 -16.484 1 82.5 272 ALA A CA 1
ATOM 2060 C C . ALA A 1 272 ? -11.953 -10.477 -17.609 1 82.5 272 ALA A C 1
ATOM 2062 O O . ALA A 1 272 ? -13.18 -10.5 -17.516 1 82.5 272 ALA A O 1
ATOM 2063 N N . GLU A 1 273 ? -11.188 -10.867 -18.609 1 77.44 273 GLU A N 1
ATOM 2064 C CA . GLU A 1 273 ? -11.898 -11.594 -19.656 1 77.44 273 GLU A CA 1
ATOM 2065 C C . GLU A 1 273 ? -12.383 -12.953 -19.156 1 77.44 273 GLU A C 1
ATOM 2067 O O . GLU A 1 273 ? -11.734 -13.57 -18.312 1 77.44 273 GLU A O 1
ATOM 2072 N N . PRO A 1 274 ? -13.547 -13.336 -19.75 1 75.12 274 PRO A N 1
ATOM 2073 C CA . PRO A 1 274 ? -14.023 -14.656 -19.344 1 75.12 274 PRO A CA 1
ATOM 2074 C C . PRO A 1 274 ? -12.953 -15.742 -19.5 1 75.12 274 PRO A C 1
ATOM 2076 O O . PRO A 1 274 ? -12.289 -15.805 -20.531 1 75.12 274 PRO A O 1
ATOM 2079 N N . GLY A 1 275 ? -12.711 -16.438 -18.438 1 71.88 275 GLY A N 1
ATOM 2080 C CA . GLY A 1 275 ? -11.766 -17.547 -18.484 1 71.88 275 GLY A CA 1
ATOM 2081 C C . GLY A 1 275 ? -10.352 -17.125 -18.141 1 71.88 275 GLY A C 1
ATOM 2082 O O . GLY A 1 275 ? -9.477 -17.969 -17.938 1 71.88 275 GLY A O 1
ATOM 2083 N N . ALA A 1 276 ? -10.203 -15.82 -18.094 1 69.94 276 ALA A N 1
ATOM 2084 C CA . ALA A 1 276 ? -8.867 -15.344 -17.75 1 69.94 276 ALA A CA 1
ATOM 2085 C C . ALA A 1 276 ? -8.539 -15.609 -16.281 1 69.94 276 ALA A C 1
ATOM 2087 O O . ALA A 1 276 ? -9.406 -15.492 -15.422 1 69.94 276 ALA A O 1
ATOM 2088 N N . VAL A 1 277 ? -7.254 -15.938 -16.078 1 65.62 277 VAL A N 1
ATOM 2089 C CA . VAL A 1 277 ? -6.805 -16.188 -14.703 1 65.62 277 VAL A CA 1
ATOM 2090 C C . VAL A 1 277 ? -6.441 -14.867 -14.031 1 65.62 277 VAL A C 1
ATOM 2092 O O . VAL A 1 277 ? -6.551 -14.742 -12.805 1 65.62 277 VAL A O 1
ATOM 2095 N N . THR A 1 278 ? -6.082 -13.922 -14.93 1 66.38 278 THR A N 1
ATOM 2096 C CA . THR A 1 278 ? -5.582 -12.656 -14.398 1 66.38 278 THR A CA 1
ATOM 2097 C C . THR A 1 278 ? -6.379 -11.484 -14.961 1 66.38 278 THR A C 1
ATOM 2099 O O . THR A 1 278 ? -6.738 -11.477 -16.141 1 66.38 278 THR A O 1
ATOM 2102 N N . GLY A 1 279 ? -6.652 -10.562 -14.062 1 68.5 279 GLY A N 1
ATOM 2103 C CA . GLY A 1 279 ? -7.301 -9.336 -14.492 1 68.5 279 GLY A CA 1
ATOM 2104 C C . GLY A 1 279 ? -6.344 -8.352 -15.141 1 68.5 279 GLY A C 1
ATOM 2105 O O . GLY A 1 279 ? -5.125 -8.477 -15 1 68.5 279 GLY A O 1
ATOM 2106 N N . SER A 1 280 ? -6.738 -7.414 -15.922 1 69.5 280 SER A N 1
ATOM 2107 C CA . SER A 1 280 ? -5.969 -6.445 -16.703 1 69.5 280 SER A CA 1
ATOM 2108 C C . SER A 1 280 ? -5.09 -5.59 -15.797 1 69.5 280 SER A C 1
ATOM 2110 O O . SER A 1 280 ? -3.926 -5.332 -16.109 1 69.5 280 SER A O 1
ATOM 2112 N N . ALA A 1 281 ? -5.602 -5.305 -14.625 1 72.12 281 ALA A N 1
ATOM 2113 C CA . ALA A 1 281 ? -4.848 -4.434 -13.727 1 72.12 281 ALA A CA 1
ATOM 2114 C C . ALA A 1 281 ? -3.635 -5.16 -13.148 1 72.12 281 ALA A C 1
ATOM 2116 O O . ALA A 1 281 ? -2.637 -4.527 -12.797 1 72.12 281 ALA A O 1
ATOM 2117 N N . THR A 1 282 ? -3.697 -6.441 -13.141 1 72.44 282 THR A N 1
ATOM 2118 C CA . THR A 1 282 ? -2.598 -7.23 -12.594 1 72.44 282 THR A CA 1
ATOM 2119 C C . THR A 1 282 ? -1.391 -7.191 -13.523 1 72.44 282 THR A C 1
ATOM 2121 O O . THR A 1 282 ? -0.246 -7.191 -13.07 1 72.44 282 THR A O 1
ATOM 2124 N N . VAL A 1 283 ? -1.653 -6.988 -14.797 1 69.88 283 VAL A N 1
ATOM 2125 C CA . VAL A 1 283 ? -0.573 -6.859 -15.773 1 69.88 283 VAL A CA 1
ATOM 2126 C C . VAL A 1 283 ? 0.214 -5.578 -15.508 1 69.88 283 VAL A C 1
ATOM 2128 O O . VAL A 1 283 ? 1.447 -5.586 -15.508 1 69.88 283 VAL A O 1
ATOM 2131 N N . THR A 1 284 ? -0.525 -4.629 -15.133 1 74.31 284 THR A N 1
ATOM 2132 C CA . THR A 1 284 ? 0.088 -3.338 -14.852 1 74.31 284 THR A CA 1
ATOM 2133 C C . THR A 1 284 ? 0.913 -3.398 -13.57 1 74.31 284 THR A C 1
ATOM 2135 O O . THR A 1 284 ? 2.008 -2.838 -13.5 1 74.31 284 THR A O 1
ATOM 2138 N N . THR A 1 285 ? 0.4 -4.109 -12.625 1 82.69 285 THR A N 1
ATOM 2139 C CA . THR A 1 285 ? 1.121 -4.227 -11.359 1 82.69 285 THR A CA 1
ATOM 2140 C C . THR A 1 285 ? 2.408 -5.023 -11.547 1 82.69 285 THR A C 1
ATOM 2142 O O . THR A 1 285 ? 3.426 -4.727 -10.914 1 82.69 285 THR A O 1
ATOM 2145 N N . PHE A 1 286 ? 2.354 -5.988 -12.43 1 79.75 286 PHE A N 1
ATOM 2146 C CA . PHE A 1 286 ? 3.551 -6.773 -12.711 1 79.75 286 PHE A CA 1
ATOM 2147 C C . PHE A 1 286 ? 4.621 -5.91 -13.367 1 79.75 286 PHE A C 1
ATOM 2149 O O . PHE A 1 286 ? 5.793 -5.973 -12.984 1 79.75 286 PHE A O 1
ATOM 2156 N N . TRP A 1 287 ? 4.168 -5.094 -14.242 1 76.5 287 TRP A N 1
ATOM 2157 C CA . TRP A 1 287 ? 5.082 -4.164 -14.906 1 76.5 287 TRP A CA 1
ATOM 2158 C C . TRP A 1 287 ? 5.742 -3.238 -13.891 1 76.5 287 TRP A C 1
ATOM 2160 O O . TRP A 1 287 ? 6.949 -2.996 -13.953 1 76.5 287 TRP A O 1
ATOM 2170 N N . ARG A 1 288 ? 5.035 -2.871 -12.93 1 80.88 288 ARG A N 1
ATOM 2171 C CA . ARG A 1 288 ? 5.57 -1.959 -11.922 1 80.88 288 ARG A CA 1
ATOM 2172 C C . ARG A 1 288 ? 6.555 -2.672 -11.008 1 80.88 288 ARG A C 1
ATOM 2174 O O . ARG A 1 288 ? 7.527 -2.072 -10.547 1 80.88 288 ARG A O 1
ATOM 2181 N N . SER A 1 289 ? 6.238 -3.91 -10.781 1 83.94 289 SER A N 1
ATOM 2182 C CA . SER A 1 289 ? 7.203 -4.695 -10.023 1 83.94 289 SER A CA 1
ATOM 2183 C C . SER A 1 289 ? 8.523 -4.828 -10.781 1 83.94 289 SER A C 1
ATOM 2185 O O . SER A 1 289 ? 9.602 -4.723 -10.188 1 83.94 289 SER A O 1
ATOM 2187 N N . LEU A 1 290 ? 8.398 -5.031 -12.094 1 79.12 290 LEU A N 1
ATOM 2188 C CA . LEU A 1 290 ? 9.586 -5.145 -12.93 1 79.12 290 LEU A CA 1
ATOM 2189 C C . LEU A 1 290 ? 10.398 -3.854 -12.906 1 79.12 290 LEU A C 1
ATOM 2191 O O . LEU A 1 290 ? 11.609 -3.877 -12.68 1 79.12 290 LEU A O 1
ATOM 2195 N N . VAL A 1 291 ? 9.711 -2.744 -13.039 1 75.19 291 VAL A N 1
ATOM 2196 C CA . VAL A 1 291 ? 10.383 -1.446 -13.016 1 75.19 291 VAL A CA 1
ATOM 2197 C C . VAL A 1 291 ? 11 -1.206 -11.641 1 75.19 291 VAL A C 1
ATOM 2199 O O . VAL A 1 291 ? 12.133 -0.724 -11.539 1 75.19 291 VAL A O 1
ATOM 2202 N N . GLY A 1 292 ? 10.266 -1.57 -10.648 1 76.12 292 GLY A N 1
ATOM 2203 C CA . GLY A 1 292 ? 10.734 -1.387 -9.281 1 76.12 292 GLY A CA 1
ATOM 2204 C C . GLY A 1 292 ? 12 -2.178 -8.977 1 76.12 292 GLY A C 1
ATOM 2205 O O . GLY A 1 292 ? 12.914 -1.67 -8.328 1 76.12 292 GLY A O 1
ATOM 2206 N N . CYS A 1 293 ? 12 -3.383 -9.43 1 78 293 CYS A N 1
ATOM 2207 C CA . CYS A 1 293 ? 13.148 -4.227 -9.109 1 78 293 CYS A CA 1
ATOM 2208 C C . CYS A 1 293 ? 14.406 -3.734 -9.828 1 78 293 CYS A C 1
ATOM 2210 O O . CYS A 1 293 ? 15.516 -3.928 -9.344 1 78 293 CYS A O 1
ATOM 2212 N N . CYS A 1 294 ? 14.195 -3.068 -10.938 1 69.56 294 CYS A N 1
ATOM 2213 C CA . CYS A 1 294 ? 15.336 -2.559 -11.688 1 69.56 294 CYS A CA 1
ATOM 2214 C C . CYS A 1 294 ? 15.922 -1.323 -11.016 1 69.56 294 CYS A C 1
ATOM 2216 O O . CYS A 1 294 ? 17.062 -0.935 -11.305 1 69.56 294 CYS A O 1
ATOM 2218 N N . GLN A 1 295 ? 15.141 -0.763 -10.07 1 65.62 295 GLN A N 1
ATOM 2219 C CA . GLN A 1 295 ? 15.586 0.448 -9.391 1 65.62 295 GLN A CA 1
ATOM 2220 C C . GLN A 1 295 ? 16.125 0.132 -7.996 1 65.62 295 GLN A C 1
ATOM 2222 O O . GLN A 1 295 ? 16.734 0.987 -7.355 1 65.62 295 GLN A O 1
ATOM 2227 N N . LEU A 1 296 ? 15.852 -1.034 -7.551 1 66.12 296 LEU A N 1
ATOM 2228 C CA . LEU A 1 296 ? 16.25 -1.412 -6.199 1 66.12 296 LEU A CA 1
ATOM 2229 C C . LEU A 1 296 ? 17.672 -1.963 -6.184 1 66.12 296 LEU A C 1
ATOM 2231 O O . LEU A 1 296 ? 18.125 -2.545 -7.172 1 66.12 296 LEU A O 1
ATOM 2235 N N . PRO A 1 297 ? 18.328 -1.674 -5.062 1 67 297 PRO A N 1
ATOM 2236 C CA . PRO A 1 297 ? 19.641 -2.324 -4.934 1 67 297 PRO A CA 1
ATOM 2237 C C . PRO A 1 297 ? 19.531 -3.848 -4.906 1 67 297 PRO A C 1
ATOM 2239 O O . PRO A 1 297 ? 18.562 -4.398 -4.395 1 67 297 PRO A O 1
ATOM 2242 N N . SER A 1 298 ? 20.438 -4.453 -5.566 1 75.31 298 SER A N 1
ATOM 2243 C CA . SER A 1 298 ? 20.484 -5.914 -5.594 1 75.31 298 SER A CA 1
ATOM 2244 C C . SER A 1 298 ? 21.047 -6.473 -4.301 1 75.31 298 SER A C 1
ATOM 2246 O O . SER A 1 298 ? 22.234 -6.812 -4.234 1 75.31 298 SER A O 1
ATOM 2248 N N . LYS A 1 299 ? 20.266 -6.477 -3.309 1 86.94 299 LYS A N 1
ATOM 2249 C CA . LYS A 1 299 ? 20.672 -7.098 -2.051 1 86.94 299 LYS A CA 1
ATOM 2250 C C . LYS A 1 299 ? 20.188 -8.539 -1.971 1 86.94 299 LYS A C 1
ATOM 2252 O O . LYS A 1 299 ? 19.031 -8.836 -2.297 1 86.94 299 LYS A O 1
ATOM 2257 N N . PRO A 1 300 ? 21.125 -9.445 -1.566 1 93.56 300 PRO A N 1
ATOM 2258 C CA . PRO A 1 300 ? 20.688 -10.844 -1.448 1 93.56 300 PRO A CA 1
ATOM 2259 C C . PRO A 1 300 ? 19.453 -11 -0.57 1 93.56 300 PRO A C 1
ATOM 2261 O O . PRO A 1 300 ? 19.25 -10.234 0.374 1 93.56 300 PRO A O 1
ATOM 2264 N N . GLY A 1 301 ? 18.703 -11.992 -0.934 1 95.19 301 GLY A N 1
ATOM 2265 C CA . GLY A 1 301 ? 17.469 -12.25 -0.21 1 95.19 301 GLY A CA 1
ATOM 2266 C C . GLY A 1 301 ? 16.234 -12.242 -1.102 1 95.19 301 GLY A C 1
ATOM 2267 O O . GLY A 1 301 ? 16.344 -12.094 -2.32 1 95.19 301 GLY A O 1
ATOM 2268 N N . ILE A 1 302 ? 15.133 -12.453 -0.487 1 95.5 302 ILE A N 1
ATOM 2269 C CA . ILE A 1 302 ? 13.844 -12.438 -1.172 1 95.5 302 ILE A CA 1
ATOM 2270 C C . ILE A 1 302 ? 13.094 -11.148 -0.838 1 95.5 302 ILE A C 1
ATOM 2272 O O . ILE A 1 302 ? 12.844 -10.859 0.333 1 95.5 302 ILE A O 1
ATOM 2276 N N . HIS A 1 303 ? 12.758 -10.383 -1.886 1 93.31 303 HIS A N 1
ATOM 2277 C CA . HIS A 1 303 ? 12.156 -9.062 -1.708 1 93.31 303 HIS A CA 1
ATOM 2278 C C . HIS A 1 303 ? 10.844 -8.945 -2.467 1 93.31 303 HIS A C 1
ATOM 2280 O O . HIS A 1 303 ? 10.812 -9.109 -3.689 1 93.31 303 HIS A O 1
ATOM 2286 N N . LEU A 1 304 ? 9.805 -8.625 -1.73 1 92.88 304 LEU A N 1
ATOM 2287 C CA . LEU A 1 304 ? 8.523 -8.344 -2.375 1 92.88 304 LEU A CA 1
ATOM 2288 C C . LEU A 1 304 ? 8.547 -6.977 -3.045 1 92.88 304 LEU A C 1
ATOM 2290 O O . LEU A 1 304 ? 9.016 -6 -2.461 1 92.88 304 LEU A O 1
ATOM 2294 N N . CYS A 1 305 ? 8.102 -6.961 -4.305 1 88.88 305 CYS A N 1
ATOM 2295 C CA . CYS A 1 305 ? 8.141 -5.688 -5.012 1 88.88 305 CYS A CA 1
ATOM 2296 C C . CYS A 1 305 ? 6.855 -5.465 -5.805 1 88.88 305 CYS A C 1
ATOM 2298 O O . CYS A 1 305 ? 6.152 -6.422 -6.137 1 88.88 305 CYS A O 1
ATOM 2300 N N . MET B 1 1 ? 50.562 34.312 29.531 1 23 1 MET B N 1
ATOM 2301 C CA . MET B 1 1 ? 49.344 34.812 30.094 1 23 1 MET B CA 1
ATOM 2302 C C . MET B 1 1 ? 48.125 34.281 29.328 1 23 1 MET B C 1
ATOM 2304 O O . MET B 1 1 ? 47.875 34.719 28.203 1 23 1 MET B O 1
ATOM 2308 N N . LEU B 1 2 ? 47.781 33 29.438 1 26.7 2 LEU B N 1
ATOM 2309 C CA . LEU B 1 2 ? 46.844 32.188 28.672 1 26.7 2 LEU B CA 1
ATOM 2310 C C . LEU B 1 2 ? 45.406 32.594 28.969 1 26.7 2 LEU B C 1
ATOM 2312 O O . LEU B 1 2 ? 44.969 32.5 30.109 1 26.7 2 LEU B O 1
ATOM 2316 N N . VAL B 1 3 ? 44.844 33.719 28.312 1 26.7 3 VAL B N 1
ATOM 2317 C CA . VAL B 1 3 ? 43.531 34.312 28.562 1 26.7 3 VAL B CA 1
ATOM 2318 C C . VAL B 1 3 ? 42.469 33.219 28.516 1 26.7 3 VAL B C 1
ATOM 2320 O O . VAL B 1 3 ? 42.438 32.438 27.578 1 26.7 3 VAL B O 1
ATOM 2323 N N . GLY B 1 4 ? 41.875 32.844 29.625 1 22.77 4 GLY B N 1
ATOM 2324 C CA . GLY B 1 4 ? 40.812 31.891 29.953 1 22.77 4 GLY B CA 1
ATOM 2325 C C . GLY B 1 4 ? 39.531 32.156 29.188 1 22.77 4 GLY B C 1
ATOM 2326 O O . GLY B 1 4 ? 39.031 33.281 29.156 1 22.77 4 GLY B O 1
ATOM 2327 N N . LEU B 1 5 ? 39.281 31.531 28.094 1 26.5 5 LEU B N 1
ATOM 2328 C CA . LEU B 1 5 ? 38.094 31.672 27.25 1 26.5 5 LEU B CA 1
ATOM 2329 C C . LEU B 1 5 ? 36.812 31.578 28.094 1 26.5 5 LEU B C 1
ATOM 2331 O O . LEU B 1 5 ? 36.562 30.547 28.75 1 26.5 5 LEU B O 1
ATOM 2335 N N . GLU B 1 6 ? 36.375 32.688 28.672 1 23.94 6 GLU B N 1
ATOM 2336 C CA . GLU B 1 6 ? 35.125 32.844 29.438 1 23.94 6 GLU B CA 1
ATOM 2337 C C . GLU B 1 6 ? 33.969 32.156 28.734 1 23.94 6 GLU B C 1
ATOM 2339 O O . GLU B 1 6 ? 33.75 32.375 27.531 1 23.94 6 GLU B O 1
ATOM 2344 N N . GLU B 1 7 ? 33.469 31.125 29.219 1 28.77 7 GLU B N 1
ATOM 2345 C CA . GLU B 1 7 ? 32.281 30.391 28.828 1 28.77 7 GLU B CA 1
ATOM 2346 C C . GLU B 1 7 ? 31.047 31.281 28.812 1 28.77 7 GLU B C 1
ATOM 2348 O O . GLU B 1 7 ? 30.656 31.844 29.828 1 28.77 7 GLU B O 1
ATOM 2353 N N . ALA B 1 8 ? 30.812 32.062 27.734 1 30.14 8 ALA B N 1
ATOM 2354 C CA . ALA B 1 8 ? 29.641 32.906 27.609 1 30.14 8 ALA B CA 1
ATOM 2355 C C . ALA B 1 8 ? 28.391 32.219 28.125 1 30.14 8 ALA B C 1
ATOM 2357 O O . ALA B 1 8 ? 28.141 31.062 27.812 1 30.14 8 ALA B O 1
ATOM 2358 N N . LYS B 1 9 ? 27.875 32.75 29.188 1 31.2 9 LYS B N 1
ATOM 2359 C CA . LYS B 1 9 ? 26.594 32.406 29.781 1 31.2 9 LYS B CA 1
ATOM 2360 C C . LYS B 1 9 ? 25.469 32.5 28.766 1 31.2 9 LYS B C 1
ATOM 2362 O O . LYS B 1 9 ? 25.125 33.594 28.297 1 31.2 9 LYS B O 1
ATOM 2367 N N . VAL B 1 10 ? 25.281 31.625 27.906 1 28.06 10 VAL B N 1
ATOM 2368 C CA . VAL B 1 10 ? 24.109 31.656 27.047 1 28.06 10 VAL B CA 1
ATOM 2369 C C . VAL B 1 10 ? 22.844 31.859 27.875 1 28.06 10 VAL B C 1
ATOM 2371 O O . VAL B 1 10 ? 22.625 31.156 28.859 1 28.06 10 VAL B O 1
ATOM 2374 N N . PRO B 1 11 ? 22.359 33.062 27.859 1 26.41 11 PRO B N 1
ATOM 2375 C CA . PRO B 1 11 ? 21.172 33.344 28.672 1 26.41 11 PRO B CA 1
ATOM 2376 C C . PRO B 1 11 ? 20.141 32.25 28.609 1 26.41 11 PRO B C 1
ATOM 2378 O O . PRO B 1 11 ? 20.094 31.5 27.641 1 26.41 11 PRO B O 1
ATOM 2381 N N . ALA B 1 12 ? 19.391 32.031 29.688 1 25.36 12 ALA B N 1
ATOM 2382 C CA . ALA B 1 12 ? 18.281 31.125 29.953 1 25.36 12 ALA B CA 1
ATOM 2383 C C . ALA B 1 12 ? 17.141 31.375 28.984 1 25.36 12 ALA B C 1
ATOM 2385 O O . ALA B 1 12 ? 16.688 32.5 28.812 1 25.36 12 ALA B O 1
ATOM 2386 N N . PHE B 1 13 ? 17.047 30.625 27.953 1 25.98 13 PHE B N 1
ATOM 2387 C CA . PHE B 1 13 ? 15.953 30.656 26.984 1 25.98 13 PHE B CA 1
ATOM 2388 C C . PHE B 1 13 ? 14.602 30.719 27.672 1 25.98 13 PHE B C 1
ATOM 2390 O O . PHE B 1 13 ? 14.297 29.859 28.516 1 25.98 13 PHE B O 1
ATOM 2397 N N . GLN B 1 14 ? 14.055 31.875 27.859 1 27.06 14 GLN B N 1
ATOM 2398 C CA . GLN B 1 14 ? 12.68 31.969 28.328 1 27.06 14 GLN B CA 1
ATOM 2399 C C . GLN B 1 14 ? 11.695 31.484 27.281 1 27.06 14 GLN B C 1
ATOM 2401 O O . GLN B 1 14 ? 11.734 31.938 26.125 1 27.06 14 GLN B O 1
ATOM 2406 N N . PRO B 1 15 ? 11.016 30.375 27.391 1 29.48 15 PRO B N 1
ATOM 2407 C CA . PRO B 1 15 ? 10.047 29.812 26.453 1 29.48 15 PRO B CA 1
ATOM 2408 C C . PRO B 1 15 ? 8.992 30.828 26.016 1 29.48 15 PRO B C 1
ATOM 2410 O O . PRO B 1 15 ? 8.398 31.516 26.844 1 29.48 15 PRO B O 1
ATOM 2413 N N . PRO B 1 16 ? 9.172 31.516 24.844 1 29.55 16 PRO B N 1
ATOM 2414 C CA . PRO B 1 16 ? 8.086 32.469 24.672 1 29.55 16 PRO B CA 1
ATOM 2415 C C . PRO B 1 16 ? 6.699 31.828 24.797 1 29.55 16 PRO B C 1
ATOM 2417 O O . PRO B 1 16 ? 6.555 30.625 24.578 1 29.55 16 PRO B O 1
ATOM 2420 N N . GLU B 1 17 ? 5.73 32.375 25.344 1 30.98 17 GLU B N 1
ATOM 2421 C CA . GLU B 1 17 ? 4.309 32.125 25.516 1 30.98 17 GLU B CA 1
ATOM 2422 C C . GLU B 1 17 ? 3.625 31.828 24.188 1 30.98 17 GLU B C 1
ATOM 2424 O O . GLU B 1 17 ? 2.914 32.688 23.656 1 30.98 17 GLU B O 1
ATOM 2429 N N . GLY B 1 18 ? 4.309 31.547 23.094 1 33.31 18 GLY B N 1
ATOM 2430 C CA . GLY B 1 18 ? 3.531 31.406 21.859 1 33.31 18 GLY B CA 1
ATOM 2431 C C . GLY B 1 18 ? 2.592 30.219 21.875 1 33.31 18 GLY B C 1
ATOM 2432 O O . GLY B 1 18 ? 2.596 29.438 22.828 1 33.31 18 GLY B O 1
ATOM 2433 N N . PRO B 1 19 ? 1.512 30.203 20.859 1 34.38 19 PRO B N 1
ATOM 2434 C CA . PRO B 1 19 ? 0.493 29.156 20.922 1 34.38 19 PRO B CA 1
ATOM 2435 C C . PRO B 1 19 ? 1.091 27.766 21.125 1 34.38 19 PRO B C 1
ATOM 2437 O O . PRO B 1 19 ? 2.264 27.547 20.797 1 34.38 19 PRO B O 1
ATOM 2440 N N . PRO B 1 20 ? 0.502 26.797 21.797 1 32.44 20 PRO B N 1
ATOM 2441 C CA . PRO B 1 20 ? 0.797 25.422 22.234 1 32.44 20 PRO B CA 1
ATOM 2442 C C . PRO B 1 20 ? 1.172 24.5 21.078 1 32.44 20 PRO B C 1
ATOM 2444 O O . PRO B 1 20 ? 0.521 24.531 20.031 1 32.44 20 PRO B O 1
ATOM 2447 N N . GLY B 1 21 ? 2.602 23.781 21.078 1 38.75 21 GLY B N 1
ATOM 2448 C CA . GLY B 1 21 ? 3.416 22.578 20.984 1 38.75 21 GLY B CA 1
ATOM 2449 C C . GLY B 1 21 ? 3.902 22.297 19.578 1 38.75 21 GLY B C 1
ATOM 2450 O O . GLY B 1 21 ? 3.4 21.375 18.922 1 38.75 21 GLY B O 1
ATOM 2451 N N . GLN B 1 22 ? 4.359 23.312 18.891 1 40.41 22 GLN B N 1
ATOM 2452 C CA . GLN B 1 22 ? 4.949 23 17.578 1 40.41 22 GLN B CA 1
ATOM 2453 C C . GLN B 1 22 ? 6.219 22.172 17.734 1 40.41 22 GLN B C 1
ATOM 2455 O O . GLN B 1 22 ? 7.148 22.578 18.453 1 40.41 22 GLN B O 1
ATOM 2460 N N . LEU B 1 23 ? 6.227 20.906 17.781 1 44.31 23 LEU B N 1
ATOM 2461 C CA . LEU B 1 23 ? 7.434 20.109 17.984 1 44.31 23 LEU B CA 1
ATOM 2462 C C . LEU B 1 23 ? 8.07 19.734 16.641 1 44.31 23 LEU B C 1
ATOM 2464 O O . LEU B 1 23 ? 7.371 19.312 15.719 1 44.31 23 LEU B O 1
ATOM 2468 N N . LEU B 1 24 ? 9.125 20.359 16.266 1 53.62 24 LEU B N 1
ATOM 2469 C CA . LEU B 1 24 ? 9.984 19.844 15.211 1 53.62 24 LEU B CA 1
ATOM 2470 C C . LEU B 1 24 ? 11.133 19.016 15.781 1 53.62 24 LEU B C 1
ATOM 2472 O O . LEU B 1 24 ? 11.703 19.375 16.812 1 53.62 24 LEU B O 1
ATOM 2476 N N . HIS B 1 25 ? 11.164 17.75 15.336 1 57.84 25 HIS B N 1
ATOM 2477 C CA . HIS B 1 25 ? 12.281 16.891 15.719 1 57.84 25 HIS B CA 1
ATOM 2478 C C . HIS B 1 25 ? 13.328 16.828 14.609 1 57.84 25 HIS B C 1
ATOM 2480 O O . HIS B 1 25 ? 12.984 16.844 13.422 1 57.84 25 HIS B O 1
ATOM 2486 N N . ALA B 1 26 ? 14.492 17.125 15.031 1 54.56 26 ALA B N 1
ATOM 2487 C CA . ALA B 1 26 ? 15.594 16.906 14.094 1 54.56 26 ALA B CA 1
ATOM 2488 C C . ALA B 1 26 ? 16.344 15.609 14.422 1 54.56 26 ALA B C 1
ATOM 2490 O O . ALA B 1 26 ? 16.625 15.336 15.594 1 54.56 26 ALA B O 1
ATOM 2491 N N . VAL B 1 27 ? 16.344 14.711 13.531 1 52.84 27 VAL B N 1
ATOM 2492 C CA . VAL B 1 27 ? 16.969 13.414 13.727 1 52.84 27 VAL B CA 1
ATOM 2493 C C . VAL B 1 27 ? 18.234 13.32 12.875 1 52.84 27 VAL B C 1
ATOM 2495 O O . VAL B 1 27 ? 18.219 13.656 11.688 1 52.84 27 VAL B O 1
ATOM 2498 N N . LYS B 1 28 ? 19.375 13.141 13.539 1 46.94 28 LYS B N 1
ATOM 2499 C CA . LYS B 1 28 ? 20.594 12.828 12.812 1 46.94 28 LYS B CA 1
ATOM 2500 C C . LYS B 1 28 ? 20.797 11.32 12.711 1 46.94 28 LYS B C 1
ATOM 2502 O O . LYS B 1 28 ? 20.688 10.602 13.703 1 46.94 28 LYS B O 1
ATOM 2507 N N . THR B 1 29 ? 20.5 10.688 11.539 1 44.12 29 THR B N 1
ATOM 2508 C CA . THR B 1 29 ? 20.688 9.25 11.375 1 44.12 29 THR B CA 1
ATOM 2509 C C . THR B 1 29 ? 22.109 8.961 10.867 1 44.12 29 THR B C 1
ATOM 2511 O O . THR B 1 29 ? 22.516 9.484 9.836 1 44.12 29 THR B O 1
ATOM 2514 N N . SER B 1 30 ? 23.062 9.148 11.688 1 39.62 30 SER B N 1
ATOM 2515 C CA . SER B 1 30 ? 24.219 8.422 11.172 1 39.62 30 SER B CA 1
ATOM 2516 C C . SER B 1 30 ? 23.891 6.949 10.961 1 39.62 30 SER B C 1
ATOM 2518 O O . SER B 1 30 ? 22.938 6.43 11.547 1 39.62 30 SER B O 1
ATOM 2520 N N . ARG B 1 31 ? 24.609 6.277 10.188 1 39.75 31 ARG B N 1
ATOM 2521 C CA . ARG B 1 31 ? 24.516 4.84 9.953 1 39.75 31 ARG B CA 1
ATOM 2522 C C . ARG B 1 31 ? 24.312 4.082 11.258 1 39.75 31 ARG B C 1
ATOM 2524 O O . ARG B 1 31 ? 25.109 4.207 12.188 1 39.75 31 ARG B O 1
ATOM 2531 N N . GLY B 1 32 ? 23.312 3.396 11.656 1 40.59 32 GLY B N 1
ATOM 2532 C CA . GLY B 1 32 ? 23.078 2.385 12.672 1 40.59 32 GLY B CA 1
ATOM 2533 C C . GLY B 1 32 ? 22.484 2.949 13.945 1 40.59 32 GLY B C 1
ATOM 2534 O O . GLY B 1 32 ? 22.062 2.197 14.828 1 40.59 32 GLY B O 1
ATOM 2535 N N . GLN B 1 33 ? 22.656 4.133 14.344 1 39.94 33 GLN B N 1
ATOM 2536 C CA . GLN B 1 33 ? 22.406 4.527 15.727 1 39.94 33 GLN B CA 1
ATOM 2537 C C . GLN B 1 33 ? 20.938 4.895 15.945 1 39.94 33 GLN B C 1
ATOM 2539 O O . GLN B 1 33 ? 20.578 5.398 17.016 1 39.94 33 GLN B O 1
ATOM 2544 N N . TRP B 1 34 ? 20.062 4.695 15.164 1 46.53 34 TRP B N 1
ATOM 2545 C CA . TRP B 1 34 ? 18.656 5.059 15.344 1 46.53 34 TRP B CA 1
ATOM 2546 C C . TRP B 1 34 ? 18.047 4.297 16.516 1 46.53 34 TRP B C 1
ATOM 2548 O O . TRP B 1 34 ? 17 4.688 17.031 1 46.53 34 TRP B O 1
ATOM 2558 N N . LYS B 1 35 ? 18.688 3.242 16.859 1 48.34 35 LYS B N 1
ATOM 2559 C CA . LYS B 1 35 ? 18 2.348 17.781 1 48.34 35 LYS B CA 1
ATOM 2560 C C . LYS B 1 35 ? 17.75 3.033 19.125 1 48.34 35 LYS B C 1
ATOM 2562 O O . LYS B 1 35 ? 16.688 2.844 19.734 1 48.34 35 LYS B O 1
ATOM 2567 N N . GLN B 1 36 ? 18.688 3.715 19.641 1 43.41 36 GLN B N 1
ATOM 2568 C CA . GLN B 1 36 ? 18.531 4.219 21 1 43.41 36 GLN B CA 1
ATOM 2569 C C . GLN B 1 36 ? 17.484 5.324 21.047 1 43.41 36 GLN B C 1
ATOM 2571 O O . GLN B 1 36 ? 16.719 5.422 22.016 1 43.41 36 GLN B O 1
ATOM 2576 N N . ASP B 1 37 ? 17.328 6.035 19.953 1 49.69 37 ASP B N 1
ATOM 2577 C CA . ASP B 1 37 ? 16.453 7.207 19.922 1 49.69 37 ASP B CA 1
ATOM 2578 C C . ASP B 1 37 ? 15.039 6.828 19.5 1 49.69 37 ASP B C 1
ATOM 2580 O O . ASP B 1 37 ? 14.109 7.621 19.656 1 49.69 37 ASP B O 1
ATOM 2584 N N . GLU B 1 38 ? 14.852 5.629 19.312 1 59.59 38 GLU B N 1
ATOM 2585 C CA . GLU B 1 38 ? 13.562 5.164 18.812 1 59.59 38 GLU B CA 1
ATOM 2586 C C . GLU B 1 38 ? 12.469 5.332 19.859 1 59.59 38 GLU B C 1
ATOM 2588 O O . GLU B 1 38 ? 11.367 5.793 19.547 1 59.59 38 GLU B O 1
ATOM 2593 N N . THR B 1 39 ? 12.875 5.055 21 1 59.38 39 THR B N 1
ATOM 2594 C CA . THR B 1 39 ? 11.867 5.082 22.062 1 59.38 39 THR B CA 1
ATOM 2595 C C . THR B 1 39 ? 11.383 6.508 22.297 1 59.38 39 THR B C 1
ATOM 2597 O O . THR B 1 39 ? 10.18 6.742 22.469 1 59.38 39 THR B O 1
ATOM 2600 N N . LEU B 1 40 ? 12.344 7.398 22.312 1 56.28 40 LEU B N 1
ATOM 2601 C CA . LEU B 1 40 ? 11.977 8.789 22.562 1 56.28 40 LEU B CA 1
ATOM 2602 C C . LEU B 1 40 ? 11.188 9.367 21.391 1 56.28 40 LEU B C 1
ATOM 2604 O O . LEU B 1 40 ? 10.195 10.07 21.594 1 56.28 40 LEU B O 1
ATOM 2608 N N . LEU B 1 41 ? 11.641 9.016 20.234 1 61.75 41 LEU B N 1
ATOM 2609 C CA . LEU B 1 41 ? 10.953 9.523 19.047 1 61.75 41 LEU B CA 1
ATOM 2610 C C . LEU B 1 41 ? 9.547 8.945 18.953 1 61.75 41 LEU B C 1
ATOM 2612 O O . LEU B 1 41 ? 8.594 9.664 18.641 1 61.75 41 LEU B O 1
ATOM 2616 N N . ARG B 1 42 ? 9.516 7.746 19.297 1 63.31 42 ARG B N 1
ATOM 2617 C CA . ARG B 1 42 ? 8.203 7.109 19.281 1 63.31 42 ARG B CA 1
ATOM 2618 C C . ARG B 1 42 ? 7.285 7.734 20.328 1 63.31 42 ARG B C 1
ATOM 2620 O O . ARG B 1 42 ? 6.102 7.957 20.062 1 63.31 42 ARG B O 1
ATOM 2627 N N . ALA B 1 43 ? 7.941 8.055 21.438 1 61.91 43 ALA B N 1
ATOM 2628 C CA . ALA B 1 43 ? 7.164 8.68 22.5 1 61.91 43 ALA B CA 1
ATOM 2629 C C . ALA B 1 43 ? 6.711 10.078 22.078 1 61.91 43 ALA B C 1
ATOM 2631 O O . ALA B 1 43 ? 5.57 10.469 22.344 1 61.91 43 ALA B O 1
ATOM 2632 N N . ASP B 1 44 ? 7.574 10.719 21.406 1 59.59 44 ASP B N 1
ATOM 2633 C CA . ASP B 1 44 ? 7.254 12.07 20.953 1 59.59 44 ASP B CA 1
ATOM 2634 C C . ASP B 1 44 ? 6.172 12.055 19.875 1 59.59 44 ASP B C 1
ATOM 2636 O O . ASP B 1 44 ? 5.246 12.867 19.906 1 59.59 44 ASP B O 1
ATOM 2640 N N . ILE B 1 45 ? 6.328 11.133 19.031 1 62.47 45 ILE B N 1
ATOM 2641 C CA . ILE B 1 45 ? 5.344 10.984 17.969 1 62.47 45 ILE B CA 1
ATOM 2642 C C . ILE B 1 45 ? 3.986 10.617 18.562 1 62.47 45 ILE B C 1
ATOM 2644 O O . ILE B 1 45 ? 2.963 11.195 18.188 1 62.47 45 ILE B O 1
ATOM 2648 N N . ALA B 1 46 ? 4.074 9.758 19.484 1 61.69 46 ALA B N 1
ATOM 2649 C CA . ALA B 1 46 ? 2.836 9.312 20.125 1 61.69 46 ALA B CA 1
ATOM 2650 C C . ALA B 1 46 ? 2.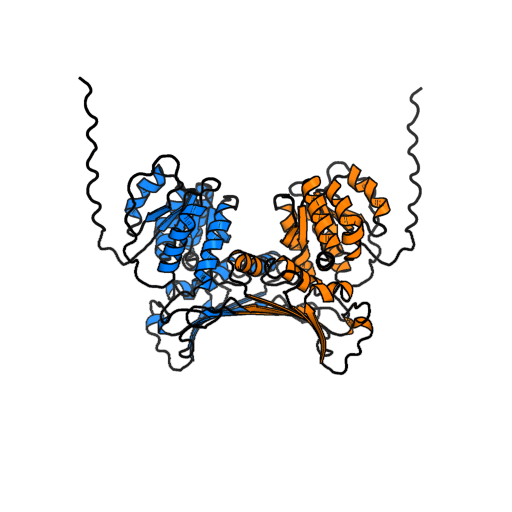166 10.461 20.875 1 61.69 46 ALA B C 1
ATOM 2652 O O . ALA B 1 46 ? 0.942 10.602 20.844 1 61.69 46 ALA B O 1
ATOM 2653 N N . ALA B 1 47 ? 2.934 11.188 21.531 1 56.84 47 ALA B N 1
ATOM 2654 C CA . ALA B 1 47 ? 2.42 12.305 22.328 1 56.84 47 ALA B CA 1
ATOM 2655 C C . ALA B 1 47 ? 1.759 13.352 21.438 1 56.84 47 ALA B C 1
ATOM 2657 O O . ALA B 1 47 ? 0.743 13.938 21.812 1 56.84 47 ALA B O 1
ATOM 2658 N N . HIS B 1 48 ? 2.287 13.461 20.297 1 54.88 48 HIS B N 1
ATOM 2659 C CA . HIS B 1 48 ? 1.782 14.484 19.391 1 54.88 48 HIS B CA 1
ATOM 2660 C C . HIS B 1 48 ? 0.508 14.023 18.703 1 54.88 48 HIS B C 1
ATOM 2662 O O . HIS B 1 48 ? -0.401 14.828 18.469 1 54.88 48 HIS B O 1
ATOM 2668 N N . THR B 1 49 ? 0.61 12.797 18.422 1 52.69 49 THR B N 1
ATOM 2669 C CA . THR B 1 49 ? -0.545 12.305 17.688 1 52.69 49 THR B CA 1
ATOM 2670 C C . THR B 1 49 ? -1.771 12.211 18.578 1 52.69 49 THR B C 1
ATOM 2672 O O . THR B 1 49 ? -2.906 12.219 18.109 1 52.69 49 THR B O 1
ATOM 2675 N N . ARG B 1 50 ? -1.61 12.078 20.016 1 49.47 50 ARG B N 1
ATOM 2676 C CA . ARG B 1 50 ? -2.736 12.008 20.938 1 49.47 50 ARG B CA 1
ATOM 2677 C C . ARG B 1 50 ? -3.277 13.398 21.266 1 49.47 50 ARG B C 1
ATOM 2679 O O . ARG B 1 50 ? -4.328 13.539 21.891 1 49.47 50 ARG B O 1
ATOM 2686 N N . GLY B 1 51 ? -3.113 14.211 20.734 1 43.22 51 GLY B N 1
ATOM 2687 C CA . GLY B 1 51 ? -3.578 15.547 21.078 1 43.22 51 GLY B CA 1
ATOM 2688 C C . GLY B 1 51 ? -3.08 16.016 22.422 1 43.22 51 GLY B C 1
ATOM 2689 O O . GLY B 1 51 ? -3.57 17.016 22.953 1 43.22 51 GLY B O 1
ATOM 2690 N N . SER B 1 52 ? -2.748 15.055 23.328 1 36.5 52 SER B N 1
ATOM 2691 C CA . SER B 1 52 ? -2.357 15.562 24.641 1 36.5 52 SER B CA 1
ATOM 2692 C C . SER B 1 52 ? -1.196 16.547 24.516 1 36.5 52 SER B C 1
ATOM 2694 O O . SER B 1 52 ? -0.406 16.469 23.578 1 36.5 52 SER B O 1
ATOM 2696 N N . GLY B 1 53 ? -1.42 17.656 25.109 1 32.88 53 GLY B N 1
ATOM 2697 C CA . GLY B 1 53 ? -0.375 18.656 25.234 1 32.88 53 GLY B CA 1
ATOM 2698 C C . GLY B 1 53 ? 1.002 18.062 25.469 1 32.88 53 GLY B C 1
ATOM 2699 O O . GLY B 1 53 ? 1.123 16.922 25.922 1 32.88 53 GLY B O 1
ATOM 2700 N N . LEU B 1 54 ? 1.92 18.562 24.922 1 34.09 54 LEU B N 1
ATOM 2701 C CA . LEU B 1 54 ? 3.352 18.297 25.016 1 34.09 54 LEU B CA 1
ATOM 2702 C C . LEU B 1 54 ? 3.768 18.078 26.469 1 34.09 54 LEU B C 1
ATOM 2704 O O . LEU B 1 54 ? 3.738 19.016 27.266 1 34.09 54 LEU B O 1
ATOM 2708 N N . SER B 1 55 ? 3.236 17.156 27.297 1 29.52 55 SER B N 1
ATOM 2709 C CA . SER B 1 55 ? 3.992 17.141 28.531 1 29.52 55 SER B CA 1
ATOM 2710 C C . SER B 1 55 ? 5.473 17.406 28.281 1 29.52 55 SER B C 1
ATOM 2712 O O . SER B 1 55 ? 5.969 17.203 27.172 1 29.52 55 SER B O 1
ATOM 2714 N N . ARG B 1 56 ? 6.145 17.812 29.5 1 28.59 56 ARG B N 1
ATOM 2715 C CA . ARG B 1 56 ? 7.496 18.344 29.672 1 28.59 56 ARG B CA 1
ATOM 2716 C C . ARG B 1 56 ? 8.531 17.422 29.047 1 28.59 56 ARG B C 1
ATOM 2718 O O . ARG B 1 56 ? 8.734 16.297 29.516 1 28.59 56 ARG B O 1
ATOM 2725 N N . LEU B 1 57 ? 8.547 17.422 27.797 1 32.53 57 LEU B N 1
ATOM 2726 C CA . LEU B 1 57 ? 9.711 16.891 27.094 1 32.53 57 LEU B CA 1
ATOM 2727 C C . LEU B 1 57 ? 10.992 17.188 27.875 1 32.53 57 LEU B C 1
ATOM 2729 O O . LEU B 1 57 ? 11.203 18.312 28.344 1 32.53 57 LEU B O 1
ATOM 2733 N N . SER B 1 58 ? 11.453 16.25 28.672 1 28.45 58 SER B N 1
ATOM 2734 C CA . SER B 1 58 ? 12.711 16.547 29.344 1 28.45 58 SER B CA 1
ATOM 2735 C C . SER B 1 58 ? 13.633 17.359 28.453 1 28.45 58 SER B C 1
ATOM 2737 O O . SER B 1 58 ? 13.742 17.094 27.25 1 28.45 58 SER B O 1
ATOM 2739 N N . PRO B 1 59 ? 13.961 18.625 28.844 1 28.88 59 PRO B N 1
ATOM 2740 C CA . PRO B 1 59 ? 14.961 19.469 28.188 1 28.88 59 PRO B CA 1
ATOM 2741 C C . PRO B 1 59 ? 16.062 18.672 27.5 1 28.88 59 PRO B C 1
ATOM 2743 O O . PRO B 1 59 ? 16.312 17.516 27.859 1 28.88 59 PRO B O 1
ATOM 2746 N N . LEU B 1 60 ? 16.578 19.344 26.391 1 31.73 60 LEU B N 1
ATOM 2747 C CA . LEU B 1 60 ? 17.875 19.031 25.797 1 31.73 60 LEU B CA 1
ATOM 2748 C C . LEU B 1 60 ? 18.859 18.516 26.844 1 31.73 60 LEU B C 1
ATOM 2750 O O . LEU B 1 60 ? 19.109 19.203 27.844 1 31.73 60 LEU B O 1
ATOM 2754 N N . ARG B 1 61 ? 18.719 17.344 27.312 1 30.62 61 ARG B N 1
ATOM 2755 C CA . ARG B 1 61 ? 19.938 17.156 28.094 1 30.62 61 ARG B CA 1
ATOM 2756 C C . ARG B 1 61 ? 21.141 17.797 27.391 1 30.62 61 ARG B C 1
ATOM 2758 O O . ARG B 1 61 ? 21.188 17.844 26.172 1 30.62 61 ARG B O 1
ATOM 2765 N N . PRO B 1 62 ? 22 18.516 28.156 1 30.02 62 PRO B N 1
ATOM 2766 C CA . PRO B 1 62 ? 23.188 19.219 27.672 1 30.02 62 PRO B CA 1
ATOM 2767 C C . PRO B 1 62 ? 23.797 18.547 26.438 1 30.02 62 PRO B C 1
ATOM 2769 O O . PRO B 1 62 ? 23.469 17.406 26.125 1 30.02 62 PRO B O 1
ATOM 2772 N N . PRO B 1 63 ? 25.219 19.016 26.203 1 30.92 63 PRO B N 1
ATOM 2773 C CA . PRO B 1 63 ? 26.109 18.953 25.047 1 30.92 63 PRO B CA 1
ATOM 2774 C C . PRO B 1 63 ? 26.188 17.562 24.422 1 30.92 63 PRO B C 1
ATOM 2776 O O . PRO B 1 63 ? 26.188 16.562 25.141 1 30.92 63 PRO B O 1
ATOM 2779 N N . TRP B 1 64 ? 25.703 17.5 23.109 1 33.88 64 TRP B N 1
ATOM 2780 C CA . TRP B 1 64 ? 26 16.516 22.078 1 33.88 64 TRP B CA 1
ATOM 2781 C C . TRP B 1 64 ? 27.422 15.984 22.25 1 33.88 64 TRP B C 1
ATOM 2783 O O . TRP B 1 64 ? 28.391 16.734 22.188 1 33.88 64 TRP B O 1
ATOM 2793 N N . SER B 1 65 ? 27.641 15.227 23.109 1 30.19 65 SER B N 1
ATOM 2794 C CA . SER B 1 65 ? 28.969 14.703 22.797 1 30.19 65 SER B CA 1
ATOM 2795 C C . SER B 1 65 ? 29.094 14.375 21.312 1 30.19 65 SER B C 1
ATOM 2797 O O . SER B 1 65 ? 28.094 14.141 20.641 1 30.19 65 SER B O 1
ATOM 2799 N N . ALA B 1 66 ? 30.203 14.57 20.516 1 31.89 66 ALA B N 1
ATOM 2800 C CA . ALA B 1 66 ? 30.609 14.438 19.125 1 31.89 66 ALA B CA 1
ATOM 2801 C C . ALA B 1 66 ? 29.75 13.406 18.391 1 31.89 66 ALA B C 1
ATOM 2803 O O . ALA B 1 66 ? 29.422 13.594 17.219 1 31.89 66 ALA B O 1
ATOM 2804 N N . ASN B 1 67 ? 29.578 12.18 18.75 1 31.58 67 ASN B N 1
ATOM 2805 C CA . ASN B 1 67 ? 29.25 11.016 17.938 1 31.58 67 ASN B CA 1
ATOM 2806 C C . ASN B 1 67 ? 27.75 10.742 17.938 1 31.58 67 ASN B C 1
ATOM 2808 O O . ASN B 1 67 ? 27.297 9.688 17.469 1 31.58 67 ASN B O 1
ATOM 2812 N N . ARG B 1 68 ? 26.859 11.398 18.797 1 35.06 68 ARG B N 1
ATOM 2813 C CA . ARG B 1 68 ? 25.547 10.781 18.953 1 35.06 68 ARG B CA 1
ATOM 2814 C C . ARG B 1 68 ? 24.5 11.508 18.109 1 35.06 68 ARG B C 1
ATOM 2816 O O . ARG B 1 68 ? 24.453 12.734 18.109 1 35.06 68 ARG B O 1
ATOM 2823 N N . ALA B 1 69 ? 23.906 10.906 17.047 1 38.22 69 ALA B N 1
ATOM 2824 C CA . ALA B 1 69 ? 22.734 11.281 16.234 1 38.22 69 ALA B CA 1
ATOM 2825 C C . ALA B 1 69 ? 21.641 11.875 17.109 1 38.22 69 ALA B C 1
ATOM 2827 O O . ALA B 1 69 ? 21.203 11.258 18.078 1 38.22 69 ALA B O 1
ATOM 2828 N N . GLY B 1 70 ? 21.812 13.109 17.688 1 39.47 70 GLY B N 1
ATOM 2829 C CA . GLY B 1 70 ? 20.891 13.664 18.672 1 39.47 70 GLY B CA 1
ATOM 2830 C C . GLY B 1 70 ? 19.625 14.242 18.047 1 39.47 70 GLY B C 1
ATOM 2831 O O . GLY B 1 70 ? 19.641 14.672 16.891 1 39.47 70 GLY B O 1
ATOM 2832 N N . LEU B 1 71 ? 18.406 13.688 18.391 1 45.69 71 LEU B N 1
ATOM 2833 C CA . LEU B 1 71 ? 17.109 14.312 18.141 1 45.69 71 LEU B CA 1
ATOM 2834 C C . LEU B 1 71 ? 17.031 15.688 18.781 1 45.69 71 LEU B C 1
ATOM 2836 O O . LEU B 1 71 ? 17.438 15.867 19.938 1 45.69 71 LEU B O 1
ATOM 2840 N N . VAL B 1 72 ? 16.969 16.734 17.922 1 45.69 72 VAL B N 1
ATOM 2841 C CA . VAL B 1 72 ? 16.688 18.062 18.453 1 45.69 72 VAL B CA 1
ATOM 2842 C C . VAL B 1 72 ? 15.188 18.312 18.422 1 45.69 72 VAL B C 1
ATOM 2844 O O . VAL B 1 72 ? 14.531 18.094 17.406 1 45.69 72 VAL B O 1
ATOM 2847 N N . HIS B 1 73 ? 14.648 18.281 19.578 1 46.72 73 HIS B N 1
ATOM 2848 C CA . HIS B 1 73 ? 13.242 18.656 19.688 1 46.72 73 HIS B CA 1
ATOM 2849 C C . HIS B 1 73 ? 13.07 20.172 19.75 1 46.72 73 HIS B C 1
ATOM 2851 O O . HIS B 1 73 ? 13.789 20.844 20.5 1 46.72 73 HIS B O 1
ATOM 2857 N N . ALA B 1 74 ? 12.602 20.734 18.672 1 42.84 74 ALA B N 1
ATOM 2858 C CA . ALA B 1 74 ? 12.297 22.156 18.734 1 42.84 74 ALA B CA 1
ATOM 2859 C C . ALA B 1 74 ? 10.828 22.391 19.078 1 42.84 74 ALA B C 1
ATOM 2861 O O . ALA B 1 74 ? 9.938 21.891 18.375 1 42.84 74 ALA B O 1
ATOM 2862 N N . GLN B 1 75 ? 10.555 22.359 20.234 1 42.91 75 GLN B N 1
ATOM 2863 C CA . GLN B 1 75 ? 9.164 22.531 20.672 1 42.91 75 GLN B CA 1
ATOM 2864 C C . GLN B 1 75 ? 8.57 23.812 20.109 1 42.91 75 GLN B C 1
ATOM 2866 O O . GLN B 1 75 ? 7.367 23.891 19.844 1 42.91 75 GLN B O 1
ATOM 2871 N N . ASP B 1 76 ? 9.188 25.078 20.438 1 41.94 76 ASP B N 1
ATOM 2872 C CA . ASP B 1 76 ? 8.445 26.328 20.312 1 41.94 76 ASP B CA 1
ATOM 2873 C C . ASP B 1 76 ? 8.57 26.891 18.891 1 41.94 76 ASP B C 1
ATOM 2875 O O . ASP B 1 76 ? 8.812 26.141 17.938 1 41.94 76 ASP B O 1
ATOM 2879 N N . SER B 1 77 ? 8.992 28.281 18.828 1 43.31 77 SER B N 1
ATOM 2880 C CA . SER B 1 77 ? 9.094 29.109 17.641 1 43.31 77 SER B CA 1
ATOM 2881 C C . SER B 1 77 ? 10.328 28.734 16.812 1 43.31 77 SER B C 1
ATOM 2883 O O . SER B 1 77 ? 11.352 28.328 17.359 1 43.31 77 SER B O 1
ATOM 2885 N N . TRP B 1 78 ? 10.078 28.438 15.516 1 50.66 78 TRP B N 1
ATOM 2886 C CA . TRP B 1 78 ? 11.102 28.156 14.508 1 50.66 78 TRP B CA 1
ATOM 2887 C C . TRP B 1 78 ? 12.336 29.031 14.734 1 50.66 78 TRP B C 1
ATOM 2889 O O . TRP B 1 78 ? 13.461 28.594 14.477 1 50.66 78 TRP B O 1
ATOM 2899 N N . ALA B 1 79 ? 12.141 30.203 15.219 1 47.69 79 ALA B N 1
ATOM 2900 C CA . ALA B 1 79 ? 13.18 31.219 15.188 1 47.69 79 ALA B CA 1
ATOM 2901 C C . ALA B 1 79 ? 14.461 30.719 15.859 1 47.69 79 ALA B C 1
ATOM 2903 O O . ALA B 1 79 ? 15.562 30.922 15.344 1 47.69 79 ALA B O 1
ATOM 2904 N N . PRO B 1 80 ? 14.281 30.031 16.891 1 49.31 80 PRO B N 1
ATOM 2905 C CA . PRO B 1 80 ? 15.523 29.781 17.625 1 49.31 80 PRO B CA 1
ATOM 2906 C C . PRO B 1 80 ? 16.297 28.578 17.094 1 49.31 80 PRO B C 1
ATOM 2908 O O . PRO B 1 80 ? 17.438 28.344 17.5 1 49.31 80 PRO B O 1
ATOM 2911 N N . TRP B 1 81 ? 15.734 28.016 16.094 1 56.62 81 TRP B N 1
ATOM 2912 C CA . TRP B 1 81 ? 16.375 26.75 15.766 1 56.62 81 TRP B CA 1
ATOM 2913 C C . TRP B 1 81 ? 17.297 26.906 14.57 1 56.62 81 TRP B C 1
ATOM 2915 O O . TRP B 1 81 ? 18.141 26.031 14.312 1 56.62 81 TRP B O 1
ATOM 2925 N N . HIS B 1 82 ? 17.156 28.016 13.984 1 62 82 HIS B N 1
ATOM 2926 C CA . HIS B 1 82 ? 17.938 28.219 12.773 1 62 82 HIS B CA 1
ATOM 2927 C C . HIS B 1 82 ? 19.422 28.078 13.047 1 62 82 HIS B C 1
ATOM 2929 O O . HIS B 1 82 ? 20.141 27.375 12.328 1 62 82 HIS B O 1
ATOM 2935 N N . PRO B 1 83 ? 19.797 28.578 14.195 1 59.78 83 PRO B N 1
ATOM 2936 C CA . PRO B 1 83 ? 21.234 28.453 14.422 1 59.78 83 PRO B CA 1
ATOM 2937 C C . PRO B 1 83 ? 21.656 27.016 14.703 1 59.78 83 PRO B C 1
ATOM 2939 O O . PRO B 1 83 ? 22.766 26.609 14.336 1 59.78 83 PRO B O 1
ATOM 2942 N N . GLN B 1 84 ? 20.719 26.281 15.227 1 61.53 84 GLN B N 1
ATOM 2943 C CA . GLN B 1 84 ? 21.062 24.906 15.57 1 61.53 84 GLN B CA 1
ATOM 2944 C C . GLN B 1 84 ? 21.141 24.016 14.328 1 61.53 84 GLN B C 1
ATOM 2946 O O . GLN B 1 84 ? 21.953 23.109 14.25 1 61.53 84 GLN B O 1
ATOM 2951 N N . LEU B 1 85 ? 20.328 24.328 13.398 1 68.5 85 LEU B N 1
ATOM 2952 C CA . LEU B 1 85 ? 20.328 23.547 12.164 1 68.5 85 LEU B CA 1
ATOM 2953 C C . LEU B 1 85 ? 21.609 23.781 11.375 1 68.5 85 LEU B C 1
ATOM 2955 O O . LEU B 1 85 ? 22.125 22.859 10.742 1 68.5 85 LEU B O 1
ATOM 2959 N N . GLN B 1 86 ? 22.109 24.969 11.602 1 64.81 86 GLN B N 1
ATOM 2960 C CA . GLN B 1 86 ? 23.328 25.328 10.883 1 64.81 86 GLN B CA 1
ATOM 2961 C C . GLN B 1 86 ? 24.547 24.641 11.5 1 64.81 86 GLN B C 1
ATOM 2963 O O . GLN B 1 86 ? 25.484 24.25 10.789 1 64.81 86 GLN B O 1
ATOM 2968 N N . VAL B 1 87 ? 24.375 24.391 12.719 1 60.84 87 VAL B N 1
ATOM 2969 C CA . VAL B 1 87 ? 25.547 23.875 13.414 1 60.84 87 VAL B CA 1
ATOM 2970 C C . VAL B 1 87 ? 25.5 22.359 13.469 1 60.84 87 VAL B C 1
ATOM 2972 O O . VAL B 1 87 ? 26.516 21.688 13.281 1 60.84 87 VAL B O 1
ATOM 2975 N N . ARG B 1 88 ? 24.297 21.797 13.539 1 62.41 88 ARG B N 1
ATOM 2976 C CA . ARG B 1 88 ? 24.172 20.375 13.812 1 62.41 88 ARG B CA 1
ATOM 2977 C C . ARG B 1 88 ? 24.062 19.562 12.523 1 62.41 88 ARG B C 1
ATOM 2979 O O . ARG B 1 88 ? 24.391 18.375 12.484 1 62.41 88 ARG B O 1
ATOM 2986 N N . HIS B 1 89 ? 23.641 20.125 11.586 1 66.81 89 HIS B N 1
ATOM 2987 C CA . HIS B 1 89 ? 23.5 19.516 10.266 1 66.81 89 HIS B CA 1
ATOM 2988 C C . HIS B 1 89 ? 22.75 18.203 10.328 1 66.81 89 HIS B C 1
ATOM 2990 O O . HIS B 1 89 ? 23.281 17.156 9.969 1 66.81 89 HIS B O 1
ATOM 2996 N N . PRO B 1 90 ? 21.547 18.312 10.828 1 74.62 90 PRO B N 1
ATOM 2997 C CA . PRO B 1 90 ? 20.766 17.062 10.844 1 74.62 90 PRO B CA 1
ATOM 2998 C C . PRO B 1 90 ? 20.484 16.531 9.438 1 74.62 90 PRO B C 1
ATOM 3000 O O . PRO B 1 90 ? 20.5 17.281 8.469 1 74.62 90 PRO B O 1
ATOM 3003 N N . ASP B 1 91 ? 20.297 15.18 9.391 1 76.94 91 ASP B N 1
ATOM 3004 C CA . ASP B 1 91 ? 19.953 14.57 8.109 1 76.94 91 ASP B CA 1
ATOM 3005 C C . ASP B 1 91 ? 18.5 14.852 7.734 1 76.94 91 ASP B C 1
ATOM 3007 O O . ASP B 1 91 ? 18.188 15.039 6.559 1 76.94 91 ASP B O 1
ATOM 3011 N N . VAL B 1 92 ? 17.703 14.875 8.898 1 82.44 92 VAL B N 1
ATOM 3012 C CA . VAL B 1 92 ? 16.281 15.055 8.633 1 82.44 92 VAL B CA 1
ATOM 3013 C C . VAL B 1 92 ? 15.641 15.836 9.781 1 82.44 92 VAL B C 1
ATOM 3015 O O . VAL B 1 92 ? 15.953 15.594 10.953 1 82.44 92 VAL B O 1
ATOM 3018 N N . VAL B 1 93 ? 14.82 16.797 9.43 1 80.88 93 VAL B N 1
ATOM 3019 C CA . VAL B 1 93 ? 13.953 17.469 10.383 1 80.88 93 VAL B CA 1
ATOM 3020 C C . VAL B 1 93 ? 12.531 16.922 10.266 1 80.88 93 VAL B C 1
ATOM 3022 O O . VAL B 1 93 ? 11.984 16.828 9.164 1 80.88 93 VAL B O 1
ATOM 3025 N N . VAL B 1 94 ? 11.969 16.531 11.391 1 82.5 94 VAL B N 1
ATOM 3026 C CA . VAL B 1 94 ? 10.664 15.875 11.422 1 82.5 94 VAL B CA 1
ATOM 3027 C C . VAL B 1 94 ? 9.625 16.844 11.984 1 82.5 94 VAL B C 1
ATOM 3029 O O . VAL B 1 94 ? 9.766 17.328 13.109 1 82.5 94 VAL B O 1
ATOM 3032 N N . GLU B 1 95 ? 8.625 17.125 11.195 1 78.38 95 GLU B N 1
ATOM 3033 C CA . GLU B 1 95 ? 7.516 17.953 11.664 1 78.38 95 GLU B CA 1
ATOM 3034 C C . GLU B 1 95 ? 6.391 17.094 12.234 1 78.38 95 GLU B C 1
ATOM 3036 O O . GLU B 1 95 ? 5.871 16.203 11.555 1 78.38 95 GLU B O 1
ATOM 3041 N N . VAL B 1 96 ? 6.07 17.203 13.438 1 74.62 96 VAL B N 1
ATOM 3042 C CA . VAL B 1 96 ? 4.938 16.562 14.086 1 74.62 96 VAL B CA 1
ATOM 3043 C C . VAL B 1 96 ? 4.133 17.594 14.875 1 74.62 96 VAL B C 1
ATOM 3045 O O . VAL B 1 96 ? 3.842 17.391 16.047 1 74.62 96 VAL B O 1
ATOM 3048 N N . ALA B 1 97 ? 3.795 18.719 14.297 1 71.44 97 ALA B N 1
ATOM 3049 C CA . ALA B 1 97 ? 3.184 19.828 15.016 1 71.44 97 ALA B CA 1
ATOM 3050 C C . ALA B 1 97 ? 1.946 20.344 14.289 1 71.44 97 ALA B C 1
ATOM 3052 O O . ALA B 1 97 ? 0.82 19.969 14.609 1 71.44 97 ALA B O 1
ATOM 3053 N N . HIS B 1 98 ? 2.104 21.141 13.492 1 73.38 98 HIS B N 1
ATOM 3054 C CA . HIS B 1 98 ? 1.049 21.812 12.742 1 73.38 98 HIS B CA 1
ATOM 3055 C C . HIS B 1 98 ? 1.52 22.188 11.336 1 73.38 98 HIS B C 1
ATOM 3057 O O . HIS B 1 98 ? 2.676 22.562 11.148 1 73.38 98 HIS B O 1
ATOM 3063 N N . PRO B 1 99 ? 0.534 22.141 10.422 1 81.19 99 PRO B N 1
ATOM 3064 C CA . PRO B 1 99 ? 0.923 22.469 9.047 1 81.19 99 PRO B CA 1
ATOM 3065 C C . PRO B 1 99 ? 1.517 23.859 8.914 1 81.19 99 PRO B C 1
ATOM 3067 O O . PRO B 1 99 ? 2.285 24.125 7.984 1 81.19 99 PRO B O 1
ATOM 3070 N N . LYS B 1 100 ? 1.288 24.734 9.836 1 80.38 100 LYS B N 1
ATOM 3071 C CA . LYS B 1 100 ? 1.79 26.094 9.789 1 80.38 100 LYS B CA 1
ATOM 3072 C C . LYS B 1 100 ? 3.314 26.125 9.844 1 80.38 100 LYS B C 1
ATOM 3074 O O . LYS B 1 100 ? 3.947 27 9.25 1 80.38 100 LYS B O 1
ATOM 3079 N N . ILE B 1 101 ? 3.896 25.141 10.469 1 79.06 101 ILE B N 1
ATOM 3080 C CA . ILE B 1 101 ? 5.352 25.062 10.562 1 79.06 101 ILE B CA 1
ATOM 3081 C C . ILE B 1 101 ? 5.945 24.812 9.18 1 79.06 101 ILE B C 1
ATOM 3083 O O . ILE B 1 101 ? 6.969 25.406 8.82 1 79.06 101 ILE B O 1
ATOM 3087 N N . ILE B 1 102 ? 5.301 24 8.461 1 86.81 102 ILE B N 1
ATOM 3088 C CA . ILE B 1 102 ? 5.742 23.688 7.098 1 86.81 102 ILE B CA 1
ATOM 3089 C C . ILE B 1 102 ? 5.59 24.938 6.223 1 86.81 102 ILE B C 1
ATOM 3091 O O . ILE B 1 102 ? 6.488 25.266 5.445 1 86.81 102 ILE B O 1
ATOM 3095 N N . GLN B 1 103 ? 4.555 25.641 6.41 1 88.12 103 GLN B N 1
ATOM 3096 C CA . GLN B 1 103 ? 4.266 26.844 5.625 1 88.12 103 GLN B CA 1
ATOM 3097 C C . GLN B 1 103 ? 5.277 27.938 5.91 1 88.12 103 GLN B C 1
ATOM 3099 O O . GLN B 1 103 ? 5.754 28.609 4.992 1 88.12 103 GLN B O 1
ATOM 3104 N N . GLU B 1 104 ? 5.68 28.031 7.156 1 83.62 104 GLU B N 1
ATOM 3105 C CA . GLU B 1 104 ? 6.484 29.172 7.574 1 83.62 104 GLU B CA 1
ATOM 3106 C C . GLU B 1 104 ? 7.973 28.859 7.516 1 83.62 104 GLU B C 1
ATOM 3108 O O . GLU B 1 104 ? 8.789 29.734 7.223 1 83.62 104 GLU B O 1
ATOM 3113 N N . SER B 1 105 ? 8.297 27.547 7.688 1 84.94 105 SER B N 1
ATOM 3114 C CA . SER B 1 105 ? 9.711 27.266 7.926 1 84.94 105 SER B CA 1
ATOM 3115 C C . SER B 1 105 ? 10.211 26.156 7.008 1 84.94 105 SER B C 1
ATOM 3117 O O . SER B 1 105 ? 11.406 25.844 6.992 1 84.94 105 SER B O 1
ATOM 3119 N N . GLY B 1 106 ? 9.352 25.594 6.246 1 90.19 106 GLY B N 1
ATOM 3120 C CA . GLY B 1 106 ? 9.734 24.438 5.457 1 90.19 106 GLY B CA 1
ATOM 3121 C C . GLY B 1 106 ? 10.875 24.719 4.496 1 90.19 106 GLY B C 1
ATOM 3122 O O . GLY B 1 106 ? 11.852 23.969 4.453 1 90.19 106 GLY B O 1
ATOM 3123 N N . ALA B 1 107 ? 10.766 25.797 3.84 1 93.19 107 ALA B N 1
ATOM 3124 C CA . ALA B 1 107 ? 11.781 26.172 2.852 1 93.19 107 ALA B CA 1
ATOM 3125 C C . ALA B 1 107 ? 13.125 26.438 3.521 1 93.19 107 ALA B C 1
ATOM 3127 O O . ALA B 1 107 ? 14.172 26.047 3.004 1 93.19 107 ALA B O 1
ATOM 3128 N N . GLU B 1 108 ? 13.094 27.062 4.617 1 87.75 108 GLU B N 1
ATOM 3129 C CA . GLU B 1 108 ? 14.328 27.359 5.344 1 87.75 108 GLU B CA 1
ATOM 3130 C C . GLU B 1 108 ? 15 26.094 5.844 1 87.75 108 GLU B C 1
ATOM 3132 O O . GLU B 1 108 ? 16.219 25.969 5.805 1 87.75 108 GLU B O 1
ATOM 3137 N N . ILE B 1 109 ? 14.203 25.172 6.328 1 87.19 109 ILE B N 1
ATOM 3138 C CA . ILE B 1 109 ? 14.727 23.906 6.824 1 87.19 109 ILE B CA 1
ATOM 3139 C C . ILE B 1 109 ? 15.477 23.188 5.707 1 87.19 109 ILE B C 1
ATOM 3141 O O . ILE B 1 109 ? 16.547 22.609 5.941 1 87.19 109 ILE B O 1
ATOM 3145 N N . LEU B 1 110 ? 14.984 23.281 4.504 1 91.38 110 LEU B N 1
ATOM 3146 C CA . LEU B 1 110 ? 15.531 22.562 3.357 1 91.38 110 LEU B CA 1
ATOM 3147 C C . LEU B 1 110 ? 16.891 23.125 2.969 1 91.38 110 LEU B C 1
ATOM 3149 O O . LEU B 1 110 ? 17.641 22.484 2.221 1 91.38 110 LEU B O 1
ATOM 3153 N N . ARG B 1 111 ? 17.266 24.266 3.525 1 88.31 111 ARG B N 1
ATOM 3154 C CA . ARG B 1 111 ? 18.609 24.781 3.318 1 88.31 111 ARG B CA 1
ATOM 3155 C C . ARG B 1 111 ? 19.656 23.906 4.016 1 88.31 111 ARG B C 1
ATOM 3157 O O . ARG B 1 111 ? 20.812 23.859 3.594 1 88.31 111 ARG B O 1
ATOM 3164 N N . TYR B 1 112 ? 19.156 23.172 4.984 1 82.31 112 TYR B N 1
ATOM 3165 C CA . TYR B 1 112 ? 20.141 22.531 5.844 1 82.31 112 TYR B CA 1
ATOM 3166 C C . TYR B 1 112 ? 19.922 21.031 5.898 1 82.31 112 TYR B C 1
ATOM 3168 O O . TYR B 1 112 ? 20.859 20.266 6.16 1 82.31 112 TYR B O 1
ATOM 3176 N N . ALA B 1 113 ? 18.672 20.594 5.699 1 84.19 113 ALA B N 1
ATOM 3177 C CA . ALA B 1 113 ? 18.359 19.188 5.938 1 84.19 113 ALA B CA 1
ATOM 3178 C C . ALA B 1 113 ? 17.156 18.75 5.098 1 84.19 113 ALA B C 1
ATOM 3180 O O . ALA B 1 113 ? 16.406 19.578 4.598 1 84.19 113 ALA B O 1
ATOM 3181 N N . ASN B 1 114 ? 17.062 17.406 5.004 1 88.56 114 ASN B N 1
ATOM 3182 C CA . ASN B 1 114 ? 15.805 16.859 4.523 1 88.56 114 ASN B CA 1
ATOM 3183 C C . ASN B 1 114 ? 14.664 17.141 5.5 1 88.56 114 ASN B C 1
ATOM 3185 O O . ASN B 1 114 ? 14.906 17.391 6.684 1 88.56 114 ASN B O 1
ATOM 3189 N N . LEU B 1 115 ? 13.5 17.188 4.988 1 90.38 115 LEU B N 1
ATOM 3190 C CA . LEU B 1 115 ? 12.32 17.5 5.789 1 90.38 115 LEU B CA 1
ATOM 3191 C C . LEU B 1 115 ? 11.289 16.375 5.699 1 90.38 115 LEU B C 1
ATOM 3193 O O . LEU B 1 115 ? 10.945 15.93 4.602 1 90.38 115 LEU B O 1
ATOM 3197 N N . LEU B 1 116 ? 10.891 15.828 6.82 1 89.56 116 LEU B N 1
ATOM 3198 C CA . LEU B 1 116 ? 9.742 14.938 6.875 1 89.56 116 LEU B CA 1
ATOM 3199 C C . LEU B 1 116 ? 8.492 15.688 7.336 1 89.56 116 LEU B C 1
ATOM 3201 O O . LEU B 1 116 ? 8.422 16.125 8.484 1 89.56 116 LEU B O 1
ATOM 3205 N N . VAL B 1 117 ? 7.57 15.805 6.449 1 91.5 117 VAL B N 1
ATOM 3206 C CA . VAL B 1 117 ? 6.316 16.5 6.703 1 91.5 117 VAL B CA 1
ATOM 3207 C C . VAL B 1 117 ? 5.309 15.555 7.332 1 91.5 117 VAL B C 1
ATOM 3209 O O . VAL B 1 117 ? 4.828 14.625 6.676 1 91.5 117 VAL B O 1
ATOM 3212 N N . GLY B 1 118 ? 4.969 15.812 8.547 1 87.81 118 GLY B N 1
ATOM 3213 C CA . GLY B 1 118 ? 3.951 15.023 9.227 1 87.81 118 GLY B CA 1
ATOM 3214 C C . GLY B 1 118 ? 2.539 15.508 8.953 1 87.81 118 GLY B C 1
ATOM 3215 O O . GLY B 1 118 ? 1.576 14.766 9.148 1 87.81 118 GLY B O 1
ATOM 3216 N N . SER B 1 119 ? 2.443 16.719 8.492 1 87.94 119 SER B N 1
ATOM 3217 C CA . SER B 1 119 ? 1.146 17.312 8.172 1 87.94 119 SER B CA 1
ATOM 3218 C C . SER B 1 119 ? 1.028 17.609 6.684 1 87.94 119 SER B C 1
ATOM 3220 O O . SER B 1 119 ? 1.112 18.766 6.273 1 87.94 119 SER B O 1
ATOM 3222 N N . PRO B 1 120 ? 0.745 16.594 5.938 1 95.19 120 PRO B N 1
ATOM 3223 C CA . PRO B 1 120 ? 0.673 16.781 4.484 1 95.19 120 PRO B CA 1
ATOM 3224 C C . PRO B 1 120 ? -0.378 17.797 4.074 1 95.19 120 PRO B C 1
ATOM 3226 O O . PRO B 1 120 ? -0.327 18.328 2.963 1 95.19 120 PRO B O 1
ATOM 3229 N N . SER B 1 121 ? -1.345 18.109 4.965 1 95.44 121 SER B N 1
ATOM 3230 C CA . SER B 1 121 ? -2.369 19.094 4.648 1 95.44 121 SER B CA 1
ATOM 3231 C C . SER B 1 121 ? -1.746 20.438 4.297 1 95.44 121 SER B C 1
ATOM 3233 O O . SER B 1 121 ? -2.35 21.234 3.58 1 95.44 121 SER B O 1
ATOM 3235 N N . ALA B 1 122 ? -0.53 20.703 4.781 1 94.5 122 ALA B N 1
ATOM 3236 C CA . ALA B 1 122 ? 0.192 21.938 4.477 1 94.5 122 ALA B CA 1
ATOM 3237 C C . ALA B 1 122 ? 0.405 22.094 2.971 1 94.5 122 ALA B C 1
ATOM 3239 O O . ALA B 1 122 ? 0.471 23.203 2.459 1 94.5 122 ALA B O 1
ATOM 3240 N N . LEU B 1 123 ? 0.473 20.984 2.303 1 97.44 123 LEU B N 1
ATOM 3241 C CA . LEU B 1 123 ? 0.792 20.984 0.879 1 97.44 123 LEU B CA 1
ATOM 3242 C C . LEU B 1 123 ? -0.459 21.234 0.042 1 97.44 123 LEU B C 1
ATOM 3244 O O . LEU B 1 123 ? -0.376 21.359 -1.182 1 97.44 123 LEU B O 1
ATOM 3248 N N . GLY B 1 124 ? -1.614 21.297 0.729 1 97.12 124 GLY B N 1
ATOM 3249 C CA . GLY B 1 124 ? -2.818 21.734 0.05 1 97.12 124 GLY B CA 1
ATOM 3250 C C . GLY B 1 124 ? -2.74 23.188 -0.412 1 97.12 124 GLY B C 1
ATOM 3251 O O . GLY B 1 124 ? -3.449 23.578 -1.336 1 97.12 124 GLY B O 1
ATOM 3252 N N . ASP B 1 125 ? -1.955 23.938 0.272 1 96.88 125 ASP B N 1
ATOM 3253 C CA . ASP B 1 125 ? -1.649 25.297 -0.164 1 96.88 125 ASP B CA 1
ATOM 3254 C C . ASP B 1 125 ? -0.622 25.297 -1.294 1 96.88 125 ASP B C 1
ATOM 3256 O O . ASP B 1 125 ? 0.531 24.922 -1.09 1 96.88 125 ASP B O 1
ATOM 3260 N N . GLN B 1 126 ? -1.011 25.828 -2.4 1 96.44 126 GLN B N 1
ATOM 3261 C CA . GLN B 1 126 ? -0.185 25.766 -3.602 1 96.44 126 GLN B CA 1
ATOM 3262 C C . GLN B 1 126 ? 1.102 26.562 -3.436 1 96.44 126 GLN B C 1
ATOM 3264 O O . GLN B 1 126 ? 2.154 26.172 -3.947 1 96.44 126 GLN B O 1
ATOM 3269 N N . ALA B 1 127 ? 0.981 27.656 -2.801 1 96.81 127 ALA B N 1
ATOM 3270 C CA . ALA B 1 127 ? 2.166 28.469 -2.572 1 96.81 127 ALA B CA 1
ATOM 3271 C C . ALA B 1 127 ? 3.199 27.719 -1.733 1 96.81 127 ALA B C 1
ATOM 3273 O O . ALA B 1 127 ? 4.395 27.75 -2.045 1 96.81 127 ALA B O 1
ATOM 3274 N N . THR B 1 128 ? 2.719 27.062 -0.702 1 96.94 128 THR B N 1
ATOM 3275 C CA . THR B 1 128 ? 3.605 26.281 0.155 1 96.94 128 THR B CA 1
ATOM 3276 C C . THR B 1 128 ? 4.273 25.156 -0.636 1 96.94 128 THR B C 1
ATOM 3278 O O . THR B 1 128 ? 5.488 24.969 -0.54 1 96.94 128 THR B O 1
ATOM 3281 N N . GLU B 1 129 ? 3.496 24.422 -1.393 1 97.06 129 GLU B N 1
ATOM 3282 C CA . GLU B 1 129 ? 4.031 23.344 -2.203 1 97.06 129 GLU B CA 1
ATOM 3283 C C . GLU B 1 129 ? 5.117 23.844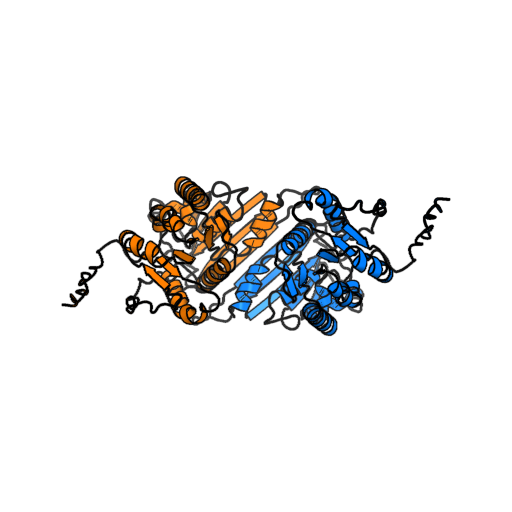 -3.154 1 97.06 129 GLU B C 1
ATOM 3285 O O . GLU B 1 129 ? 6.188 23.234 -3.25 1 97.06 129 GLU B O 1
ATOM 3290 N N . ARG B 1 130 ? 4.879 24.938 -3.818 1 96.75 130 ARG B N 1
ATOM 3291 C CA . ARG B 1 130 ? 5.828 25.516 -4.766 1 96.75 130 ARG B CA 1
ATOM 3292 C C . ARG B 1 130 ? 7.113 25.938 -4.062 1 96.75 130 ARG B C 1
ATOM 3294 O O . ARG B 1 130 ? 8.211 25.688 -4.559 1 96.75 130 ARG B O 1
ATOM 3301 N N . GLN B 1 131 ? 6.945 26.562 -2.973 1 97.31 131 GLN B N 1
ATOM 3302 C CA . GLN B 1 131 ? 8.102 27.031 -2.211 1 97.31 131 GLN B CA 1
ATOM 3303 C C . GLN B 1 131 ? 8.977 25.859 -1.767 1 97.31 131 GLN B C 1
ATOM 3305 O O . GLN B 1 131 ? 10.211 25.938 -1.84 1 97.31 131 GLN B O 1
ATOM 3310 N N . LEU B 1 132 ? 8.32 24.828 -1.318 1 97.56 132 LEU B N 1
ATOM 3311 C CA . LEU B 1 132 ? 9.07 23.656 -0.871 1 97.56 132 LEU B CA 1
ATOM 3312 C C . LEU B 1 132 ? 9.797 23 -2.037 1 97.56 132 LEU B C 1
ATOM 3314 O O . LEU B 1 132 ? 10.953 22.594 -1.904 1 97.56 132 LEU B O 1
ATOM 3318 N N . LEU B 1 133 ? 9.141 22.891 -3.156 1 97.19 133 LEU B N 1
ATOM 3319 C CA . LEU B 1 133 ? 9.742 22.281 -4.34 1 97.19 133 LEU B CA 1
ATOM 3320 C C . LEU B 1 133 ? 10.945 23.094 -4.812 1 97.19 133 LEU B C 1
ATOM 3322 O O . LEU B 1 133 ? 12 22.516 -5.102 1 97.19 133 LEU B O 1
ATOM 3326 N N . GLU B 1 134 ? 10.75 24.391 -4.848 1 97.38 134 GLU B N 1
ATOM 3327 C CA . GLU B 1 134 ? 11.844 25.266 -5.266 1 97.38 134 GLU B CA 1
ATOM 3328 C C . GLU B 1 134 ? 13.031 25.156 -4.316 1 97.38 134 GLU B C 1
ATOM 3330 O O . GLU B 1 134 ? 14.172 25.031 -4.758 1 97.38 134 GLU B O 1
ATOM 3335 N N . ALA B 1 135 ? 12.742 25.203 -3.045 1 97.44 135 ALA B N 1
ATOM 3336 C CA . ALA B 1 135 ? 13.797 25.078 -2.045 1 97.44 135 ALA B CA 1
ATOM 3337 C C . ALA B 1 135 ? 14.5 23.734 -2.141 1 97.44 135 ALA B C 1
ATOM 3339 O O . ALA B 1 135 ? 15.734 23.656 -2.045 1 97.44 135 ALA B O 1
ATOM 3340 N N . SER B 1 136 ? 13.719 22.672 -2.311 1 97.12 136 SER B N 1
ATOM 3341 C CA . SER B 1 136 ? 14.266 21.328 -2.441 1 97.12 136 SER B CA 1
ATOM 3342 C C . SER B 1 136 ? 15.25 21.25 -3.605 1 97.12 136 SER B C 1
ATOM 3344 O O . SER B 1 136 ? 16.359 20.719 -3.457 1 97.12 136 SER B O 1
ATOM 3346 N N . HIS B 1 137 ? 14.914 21.812 -4.711 1 96.44 137 HIS B N 1
ATOM 3347 C CA . HIS B 1 137 ? 15.773 21.781 -5.891 1 96.44 137 HIS B CA 1
ATOM 3348 C C . HIS B 1 137 ? 16.984 22.703 -5.723 1 96.44 137 HIS B C 1
ATOM 3350 O O . HIS B 1 137 ? 18.078 22.375 -6.172 1 96.44 137 HIS B O 1
ATOM 3356 N N . ARG B 1 138 ? 16.766 23.781 -5.152 1 96.38 138 ARG B N 1
ATOM 3357 C CA . ARG B 1 138 ? 17.828 24.781 -4.977 1 96.38 138 ARG B CA 1
ATOM 3358 C C . ARG B 1 138 ? 18.938 24.234 -4.078 1 96.38 138 ARG B C 1
ATOM 3360 O O . ARG B 1 138 ? 20.109 24.422 -4.359 1 96.38 138 ARG B O 1
ATOM 3367 N N . TRP B 1 139 ? 18.531 23.516 -2.979 1 94.31 139 TRP B N 1
ATOM 3368 C CA . TRP B 1 139 ? 19.5 23.172 -1.959 1 94.31 139 TRP B CA 1
ATOM 3369 C C . TRP B 1 139 ? 19.828 21.688 -2.004 1 94.31 139 TRP B C 1
ATOM 3371 O O . TRP B 1 139 ? 20.688 21.203 -1.264 1 94.31 139 TRP B O 1
ATOM 3381 N N . GLY B 1 140 ? 19.047 20.922 -2.758 1 93.75 140 GLY B N 1
ATOM 3382 C CA . GLY B 1 140 ? 19.359 19.531 -2.996 1 93.75 140 GLY B CA 1
ATOM 3383 C C . GLY B 1 140 ? 18.859 18.609 -1.906 1 93.75 140 GLY B C 1
ATOM 3384 O O . GLY B 1 140 ? 19.344 17.484 -1.763 1 93.75 140 GLY B O 1
ATOM 3385 N N . HIS B 1 141 ? 17.969 19.109 -1.059 1 92.31 141 HIS B N 1
ATOM 3386 C CA . HIS B 1 141 ? 17.391 18.281 0.003 1 92.31 141 HIS B CA 1
ATOM 3387 C C . HIS B 1 141 ? 15.984 17.828 -0.354 1 92.31 141 HIS B C 1
ATOM 3389 O O . HIS B 1 141 ? 15.273 18.5 -1.102 1 92.31 141 HIS B O 1
ATOM 3395 N N . ALA B 1 142 ? 15.555 16.719 0.217 1 94.44 142 ALA B N 1
ATOM 3396 C CA . ALA B 1 142 ? 14.266 16.109 -0.108 1 94.44 142 ALA B CA 1
ATOM 3397 C C . ALA B 1 142 ? 13.188 16.547 0.879 1 94.44 142 ALA B C 1
ATOM 3399 O O . ALA B 1 142 ? 13.477 16.797 2.051 1 94.44 142 ALA B O 1
ATOM 3400 N N . VAL B 1 143 ? 12.008 16.641 0.351 1 95.5 143 VAL B N 1
ATOM 3401 C CA . VAL B 1 143 ? 10.812 16.75 1.178 1 95.5 143 VAL B CA 1
ATOM 3402 C C . VAL B 1 143 ? 10.094 15.406 1.24 1 95.5 143 VAL B C 1
ATOM 3404 O O . VAL B 1 143 ? 9.5 14.969 0.254 1 95.5 143 VAL B O 1
ATOM 3407 N N . PHE B 1 144 ? 10.133 14.797 2.363 1 93.44 144 PHE B N 1
ATOM 3408 C CA . PHE B 1 144 ? 9.391 13.562 2.586 1 93.44 144 PHE B CA 1
ATOM 3409 C C . PHE B 1 144 ? 8.047 13.859 3.244 1 93.44 144 PHE B C 1
ATOM 3411 O O . PHE B 1 144 ? 7.934 14.773 4.062 1 93.44 144 PHE B O 1
ATOM 3418 N N . VAL B 1 145 ? 7.07 13.133 2.867 1 95.12 145 VAL B N 1
ATOM 3419 C CA . VAL B 1 145 ? 5.734 13.297 3.422 1 95.12 145 VAL B CA 1
ATOM 3420 C C . VAL B 1 145 ? 5.258 11.977 4.031 1 95.12 145 VAL B C 1
ATOM 3422 O O . VAL B 1 145 ? 5.277 10.938 3.365 1 95.12 145 VAL B O 1
ATOM 3425 N N . ALA B 1 146 ? 4.867 12.039 5.246 1 91.81 146 ALA B N 1
ATOM 3426 C CA . ALA B 1 146 ? 4.348 10.844 5.91 1 91.81 146 ALA B CA 1
ATOM 3427 C C . ALA B 1 146 ? 2.969 10.477 5.375 1 91.81 146 ALA B C 1
ATOM 3429 O O . ALA B 1 146 ? 2.08 11.328 5.289 1 91.81 146 ALA B O 1
ATOM 3430 N N . ARG B 1 147 ? 2.76 9.227 5.094 1 93 147 ARG B N 1
ATOM 3431 C CA . ARG B 1 147 ? 1.495 8.781 4.516 1 93 147 ARG B CA 1
ATOM 3432 C C . ARG B 1 147 ? 0.425 8.633 5.594 1 93 147 ARG B C 1
ATOM 3434 O O . ARG B 1 147 ? -0.77 8.602 5.289 1 93 147 ARG B O 1
ATOM 3441 N N . GLY B 1 148 ? 0.898 8.414 6.883 1 90.31 148 GLY B N 1
ATOM 3442 C CA . GLY B 1 148 ? -0.048 8.305 7.98 1 90.31 148 GLY B CA 1
ATOM 3443 C C . GLY B 1 148 ? -0.961 7.098 7.867 1 90.31 148 GLY B C 1
ATOM 3444 O O . GLY B 1 148 ? -0.491 5.969 7.707 1 90.31 148 GLY B O 1
ATOM 3445 N N . ALA B 1 149 ? -2.277 7.383 7.875 1 92.88 149 ALA B N 1
ATOM 3446 C CA . ALA B 1 149 ? -3.275 6.32 7.93 1 92.88 149 ALA B CA 1
ATOM 3447 C C . ALA B 1 149 ? -3.688 5.883 6.527 1 92.88 149 ALA B C 1
ATOM 3449 O O . ALA B 1 149 ? -4.574 5.039 6.367 1 92.88 149 ALA B O 1
ATOM 3450 N N . LEU B 1 150 ? -3.098 6.426 5.523 1 96.69 150 LEU B N 1
ATOM 3451 C CA . LEU B 1 150 ? -3.467 6.055 4.16 1 96.69 150 LEU B CA 1
ATOM 3452 C C . LEU B 1 150 ? -2.994 4.645 3.832 1 96.69 150 LEU B C 1
ATOM 3454 O O . LEU B 1 150 ? -1.794 4.406 3.68 1 96.69 150 LEU B O 1
ATOM 3458 N N . TRP B 1 151 ? -3.961 3.758 3.785 1 97 151 TRP B N 1
ATOM 3459 C CA . TRP B 1 151 ? -3.678 2.391 3.361 1 97 151 TRP B CA 1
ATOM 3460 C C . TRP B 1 151 ? -3.645 2.289 1.839 1 97 151 TRP B C 1
ATOM 3462 O O . TRP B 1 151 ? -4.523 2.82 1.157 1 97 151 TRP B O 1
ATOM 3472 N N . GLY B 1 152 ? -2.633 1.702 1.28 1 97.31 152 GLY B N 1
ATOM 3473 C CA . GLY B 1 152 ? -2.527 1.51 -0.158 1 97.31 152 GLY B CA 1
ATOM 3474 C C . GLY B 1 152 ? -1.855 2.67 -0.867 1 97.31 152 GLY B C 1
ATOM 3475 O O . GLY B 1 152 ? -2.068 2.881 -2.062 1 97.31 152 GLY B O 1
ATOM 3476 N N . ALA B 1 153 ? -1.074 3.484 -0.122 1 96.88 153 ALA B N 1
ATOM 3477 C CA . ALA B 1 153 ? -0.437 4.664 -0.704 1 96.88 153 ALA B CA 1
ATOM 3478 C C . ALA B 1 153 ? 0.432 4.281 -1.899 1 96.88 153 ALA B C 1
ATOM 3480 O O . ALA B 1 153 ? 0.35 4.91 -2.959 1 96.88 153 ALA B O 1
ATOM 3481 N N . GLU B 1 154 ? 1.24 3.258 -1.739 1 93.44 154 GLU B N 1
ATOM 3482 C CA . GLU B 1 154 ? 2.115 2.816 -2.822 1 93.44 154 GLU B CA 1
ATOM 3483 C C . GLU B 1 154 ? 1.306 2.318 -4.016 1 93.44 154 GLU B C 1
ATOM 3485 O O . GLU B 1 154 ? 1.649 2.602 -5.168 1 93.44 154 GLU B O 1
ATOM 3490 N N . ASP B 1 155 ? 0.285 1.584 -3.74 1 95.62 155 ASP B N 1
ATOM 3491 C CA . ASP B 1 155 ? -0.565 1.054 -4.801 1 95.62 155 ASP B CA 1
ATOM 3492 C C . ASP B 1 155 ? -1.244 2.18 -5.578 1 95.62 155 ASP B C 1
ATOM 3494 O O . ASP B 1 155 ? -1.334 2.131 -6.805 1 95.62 155 ASP B O 1
ATOM 3498 N N . ILE B 1 156 ? -1.71 3.195 -4.848 1 97.5 156 ILE B N 1
ATOM 3499 C CA . ILE B 1 156 ? -2.334 4.352 -5.48 1 97.5 156 ILE B CA 1
ATOM 3500 C C . ILE B 1 156 ? -1.325 5.051 -6.387 1 97.5 156 ILE B C 1
ATOM 3502 O O . ILE B 1 156 ? -1.634 5.371 -7.539 1 97.5 156 ILE B O 1
ATOM 3506 N N . THR B 1 157 ? -0.14 5.238 -5.898 1 95.44 157 THR B N 1
ATOM 3507 C CA . THR B 1 157 ? 0.914 5.895 -6.664 1 95.44 157 THR B CA 1
ATOM 3508 C C . THR B 1 157 ? 1.222 5.117 -7.941 1 95.44 157 THR B C 1
ATOM 3510 O O . THR B 1 157 ? 1.285 5.695 -9.023 1 95.44 157 THR B O 1
ATOM 3513 N N . ARG B 1 158 ? 1.389 3.83 -7.789 1 91.25 158 ARG B N 1
ATOM 3514 C CA . ARG B 1 158 ? 1.705 2.982 -8.938 1 91.25 158 ARG B CA 1
ATOM 3515 C C . ARG B 1 158 ? 0.577 3.004 -9.961 1 91.25 158 ARG B C 1
ATOM 3517 O O . ARG B 1 158 ? 0.827 3.082 -11.164 1 91.25 158 ARG B O 1
ATOM 3524 N N . LEU B 1 159 ? -0.618 2.881 -9.469 1 93.88 159 LEU B N 1
ATOM 3525 C CA . LEU B 1 159 ? -1.775 2.896 -10.359 1 93.88 159 LEU B CA 1
ATOM 3526 C C . LEU B 1 159 ? -1.873 4.227 -11.102 1 93.88 159 LEU B C 1
ATOM 3528 O O . LEU B 1 159 ? -2.148 4.254 -12.305 1 93.88 159 LEU B O 1
ATOM 3532 N N . ASP B 1 160 ? -1.645 5.316 -10.422 1 95.88 160 ASP B N 1
ATOM 3533 C CA . ASP B 1 160 ? -1.704 6.645 -11.016 1 95.88 160 ASP B CA 1
ATOM 3534 C C . ASP B 1 160 ? -0.631 6.812 -12.094 1 95.88 160 ASP B C 1
ATOM 3536 O O . ASP B 1 160 ? -0.92 7.266 -13.203 1 95.88 160 ASP B O 1
ATOM 3540 N N . GLU B 1 161 ? 0.568 6.398 -11.773 1 91 161 GLU B N 1
ATOM 3541 C CA . GLU B 1 161 ? 1.687 6.5 -12.711 1 91 161 GLU B CA 1
ATOM 3542 C C . GLU B 1 161 ? 1.413 5.707 -13.984 1 91 161 GLU B C 1
ATOM 3544 O O . GLU B 1 161 ? 1.87 6.082 -15.062 1 91 161 GLU B O 1
ATOM 3549 N N . ALA B 1 162 ? 0.666 4.664 -13.82 1 85.38 162 ALA B N 1
ATOM 3550 C CA . ALA B 1 162 ? 0.373 3.793 -14.961 1 85.38 162 ALA B CA 1
ATOM 3551 C C . ALA B 1 162 ? -0.812 4.316 -15.766 1 85.38 162 ALA B C 1
ATOM 3553 O O . ALA B 1 162 ? -1.181 3.74 -16.781 1 85.38 162 ALA B O 1
ATOM 3554 N N . GLY B 1 163 ? -1.427 5.375 -15.273 1 90.38 163 GLY B N 1
ATOM 3555 C CA . GLY B 1 163 ? -2.582 5.934 -15.961 1 90.38 163 GLY B CA 1
ATOM 3556 C C . GLY B 1 163 ? -3.867 5.18 -15.672 1 90.38 163 GLY B C 1
ATOM 3557 O O . GLY B 1 163 ? -4.848 5.316 -16.406 1 90.38 163 GLY B O 1
ATOM 3558 N N . GLY B 1 164 ? -3.855 4.422 -14.617 1 92.31 164 GLY B N 1
ATOM 3559 C CA . GLY B 1 164 ? -4.988 3.555 -14.336 1 92.31 164 GLY B CA 1
ATOM 3560 C C . GLY B 1 164 ? -5.93 4.129 -13.289 1 92.31 164 GLY B C 1
ATOM 3561 O O . GLY B 1 164 ? -6.895 3.473 -12.891 1 92.31 164 GLY B O 1
ATOM 3562 N N . LEU B 1 165 ? -5.742 5.348 -12.828 1 96.38 165 LEU B N 1
ATOM 3563 C CA . LEU B 1 165 ? -6.559 5.945 -11.781 1 96.38 165 LEU B CA 1
ATOM 3564 C C . LEU B 1 165 ? -7.5 6.996 -12.359 1 96.38 165 LEU B C 1
ATOM 3566 O O . LEU B 1 165 ? -7.055 7.945 -13.008 1 96.38 165 LEU B O 1
ATOM 3570 N N . GLN B 1 166 ? -8.797 6.793 -12.148 1 97.06 166 GLN B N 1
ATOM 3571 C CA . GLN B 1 166 ? -9.789 7.73 -12.656 1 97.06 166 GLN B CA 1
ATOM 3572 C C . GLN B 1 166 ? -10.383 8.57 -11.531 1 97.06 166 GLN B C 1
ATOM 3574 O O . GLN B 1 166 ? -10.703 9.742 -11.727 1 97.06 166 GLN B O 1
ATOM 3579 N N . SER B 1 167 ? -10.602 7.926 -10.453 1 98.56 167 SER B N 1
ATOM 3580 C CA . SER B 1 167 ? -11.18 8.625 -9.305 1 98.56 167 SER B CA 1
ATOM 3581 C C . SER B 1 167 ? -10.594 8.109 -7.996 1 98.56 167 SER B C 1
ATOM 3583 O O . SER B 1 167 ? -10.164 6.957 -7.914 1 98.56 167 SER B O 1
ATOM 3585 N N . LEU B 1 168 ? -10.555 8.938 -6.992 1 98.81 168 LEU B N 1
ATOM 3586 C CA . LEU B 1 168 ? -10.07 8.633 -5.652 1 98.81 168 LEU B CA 1
ATOM 3587 C C . LEU B 1 168 ? -10.828 9.43 -4.602 1 98.81 168 LEU B C 1
ATOM 3589 O O . LEU B 1 168 ? -10.938 10.656 -4.699 1 98.81 168 LEU B O 1
ATOM 3593 N N . ARG B 1 169 ? -11.422 8.758 -3.689 1 98.88 169 ARG B N 1
ATOM 3594 C CA . ARG B 1 169 ? -12.203 9.328 -2.602 1 98.88 169 ARG B CA 1
ATOM 3595 C C . ARG B 1 169 ? -11.742 8.797 -1.25 1 98.88 169 ARG B C 1
ATOM 3597 O O . ARG B 1 169 ? -11.562 7.59 -1.083 1 98.88 169 ARG B O 1
ATOM 3604 N N . VAL B 1 170 ? -11.477 9.656 -0.341 1 98.81 170 VAL B N 1
ATOM 3605 C CA . VAL B 1 170 ? -11.07 9.273 1.009 1 98.81 170 VAL B CA 1
ATOM 3606 C C . VAL B 1 170 ? -12.062 9.844 2.023 1 98.81 170 VAL B C 1
ATOM 3608 O O . VAL B 1 170 ? -12.312 11.047 2.047 1 98.81 170 VAL B O 1
ATOM 3611 N N . THR B 1 171 ? -12.641 9.062 2.842 1 98.5 171 THR B N 1
ATOM 3612 C CA . THR B 1 171 ? -13.57 9.453 3.893 1 98.5 171 THR B CA 1
ATOM 3613 C C . THR B 1 171 ? -12.969 9.211 5.273 1 98.5 171 THR B C 1
ATOM 3615 O O . THR B 1 171 ? -12.5 8.109 5.566 1 98.5 171 THR B O 1
ATOM 3618 N N . MET B 1 172 ? -12.922 10.188 6.039 1 96.12 172 MET B N 1
ATOM 3619 C CA . MET B 1 172 ? -12.516 10.078 7.438 1 96.12 172 MET B CA 1
ATOM 3620 C C . MET B 1 172 ? -13.711 10.289 8.367 1 96.12 172 MET B C 1
ATOM 3622 O O . MET B 1 172 ? -14.398 11.305 8.273 1 96.12 172 MET B O 1
ATOM 3626 N N . ALA B 1 173 ? -13.984 9.352 9.227 1 95.44 173 ALA B N 1
ATOM 3627 C CA . ALA B 1 173 ? -15.055 9.461 10.211 1 95.44 173 ALA B CA 1
ATOM 3628 C C . ALA B 1 173 ? -14.516 9.297 11.625 1 95.44 173 ALA B C 1
ATOM 3630 O O . ALA B 1 173 ? -13.703 8.406 11.891 1 95.44 173 ALA B O 1
ATOM 3631 N N . THR B 1 174 ? -14.883 10.125 12.469 1 91.81 174 THR B N 1
ATOM 3632 C CA . THR B 1 174 ? -14.523 10.039 13.883 1 91.81 174 THR B CA 1
ATOM 3633 C C . THR B 1 174 ? -15.609 10.656 14.758 1 91.81 174 THR B C 1
ATOM 3635 O O . THR B 1 174 ? -16.562 11.234 14.25 1 91.81 174 THR B O 1
ATOM 3638 N N . HIS B 1 175 ? -15.484 10.469 16.047 1 91 175 HIS B N 1
ATOM 3639 C CA . HIS B 1 175 ? -16.344 11.164 17 1 91 175 HIS B CA 1
ATOM 3640 C C . HIS B 1 175 ? -16.156 12.68 16.906 1 91 175 HIS B C 1
ATOM 3642 O O . HIS B 1 175 ? -15.039 13.156 16.703 1 91 175 HIS B O 1
ATOM 3648 N N . PRO B 1 176 ? -17.203 13.469 17.062 1 88.06 176 PRO B N 1
ATOM 3649 C CA . PRO B 1 176 ? -17.109 14.93 16.969 1 88.06 176 PRO B CA 1
ATOM 3650 C C . PRO B 1 176 ? -16.016 15.5 17.875 1 88.06 176 PRO B C 1
ATOM 3652 O O . PRO B 1 176 ? -15.383 16.5 17.531 1 88.06 176 PRO B O 1
ATOM 3655 N N . ASP B 1 177 ? -15.766 14.828 18.922 1 84.12 177 ASP B N 1
ATOM 3656 C CA . ASP B 1 177 ? -14.758 15.297 19.875 1 84.12 177 ASP B CA 1
ATOM 3657 C C . ASP B 1 177 ? -13.352 15.156 19.297 1 84.12 177 ASP B C 1
ATOM 3659 O O . ASP B 1 177 ? -12.406 15.742 19.812 1 84.12 177 ASP B O 1
ATOM 3663 N N . GLY B 1 178 ? -13.266 14.367 18.234 1 81 178 GLY B N 1
ATOM 3664 C CA . GLY B 1 178 ? -11.961 14.133 17.641 1 81 178 GLY B CA 1
ATOM 3665 C C . GLY B 1 178 ? -11.602 15.133 16.562 1 81 178 GLY B C 1
ATOM 3666 O O . GLY B 1 178 ? -10.5 15.094 16.016 1 81 178 GLY B O 1
ATOM 3667 N N . PHE B 1 179 ? -12.508 16.047 16.297 1 83.5 179 PHE B N 1
ATOM 3668 C CA . PHE B 1 179 ? -12.258 17.016 15.234 1 83.5 179 PHE B CA 1
ATOM 3669 C C . PHE B 1 179 ? -11.586 18.266 15.797 1 83.5 179 PHE B C 1
ATOM 3671 O O . PHE B 1 179 ? -11.906 18.703 16.906 1 83.5 179 PHE B O 1
ATOM 3678 N N . ARG B 1 180 ? -10.562 18.656 15.094 1 79.25 180 ARG B N 1
ATOM 3679 C CA . ARG B 1 180 ? -9.969 19.969 15.297 1 79.25 180 ARG B CA 1
ATOM 3680 C C . ARG B 1 180 ? -10.203 20.875 14.086 1 79.25 180 ARG B C 1
ATOM 3682 O O . ARG B 1 180 ? -9.312 21.031 13.242 1 79.25 180 ARG B O 1
ATOM 3689 N N . LEU B 1 181 ? -11.383 21.438 14.055 1 83.75 181 LEU B N 1
ATOM 3690 C CA . LEU B 1 181 ? -11.828 22.172 12.875 1 83.75 181 LEU B CA 1
ATOM 3691 C C . LEU B 1 181 ? -11.602 23.672 13.047 1 83.75 181 LEU B C 1
ATOM 3693 O O . LEU B 1 181 ? -11.516 24.172 14.172 1 83.75 181 LEU B O 1
ATOM 3697 N N . GLU B 1 182 ? -11.398 24.203 11.969 1 83.06 182 GLU B N 1
ATOM 3698 C CA . GLU B 1 182 ? -11.195 25.641 11.938 1 83.06 182 GLU B CA 1
ATOM 3699 C C . GLU B 1 182 ? -12.18 26.312 10.992 1 83.06 182 GLU B C 1
ATOM 3701 O O . GLU B 1 182 ? -12.797 25.656 10.148 1 83.06 182 GLU B O 1
ATOM 3706 N N . GLY B 1 183 ? -12.469 27.578 11.211 1 82.94 183 GLY B N 1
ATOM 3707 C CA . GLY B 1 183 ? -13.312 28.359 10.328 1 82.94 183 GLY B CA 1
ATOM 3708 C C . GLY B 1 183 ? -14.758 27.891 10.32 1 82.94 183 GLY B C 1
ATOM 3709 O O . GLY B 1 183 ? -15.312 27.562 11.367 1 82.94 183 GLY B O 1
ATOM 3710 N N . PRO B 1 184 ? -15.352 27.875 9.125 1 81.12 184 PRO B N 1
ATOM 3711 C CA . PRO B 1 184 ? -16.781 27.578 9.008 1 81.12 184 PRO B CA 1
ATOM 3712 C C . PRO B 1 184 ? -17.109 26.156 9.453 1 81.12 184 PRO B C 1
ATOM 3714 O O . PRO B 1 184 ? -18.203 25.906 9.969 1 81.12 184 PRO B O 1
ATOM 3717 N N . LEU B 1 185 ? -16.203 25.25 9.359 1 84.5 185 LEU B N 1
ATOM 3718 C CA . LEU B 1 185 ? -16.469 23.859 9.719 1 84.5 185 LEU B CA 1
ATOM 3719 C C . LEU B 1 185 ? -16.562 23.703 11.234 1 84.5 185 LEU B C 1
ATOM 3721 O O . LEU B 1 185 ? -17.25 22.812 11.734 1 84.5 185 LEU B O 1
ATOM 3725 N N . ALA B 1 186 ? -15.914 24.562 11.953 1 78.88 186 ALA B N 1
ATOM 3726 C CA . ALA B 1 186 ? -15.906 24.484 13.406 1 78.88 186 ALA B CA 1
ATOM 3727 C C . ALA B 1 186 ? -17.281 24.859 13.977 1 78.88 186 ALA B C 1
ATOM 3729 O O . ALA B 1 186 ? -17.625 24.438 15.094 1 78.88 186 ALA B O 1
ATOM 3730 N N . THR B 1 187 ? -18.031 25.562 13.125 1 77 187 THR B N 1
ATOM 3731 C CA . THR B 1 187 ? -19.312 26.062 13.609 1 77 187 THR B CA 1
ATOM 3732 C C . THR B 1 187 ? -20.453 25.172 13.148 1 77 187 THR B C 1
ATOM 3734 O O . THR B 1 187 ? -21.609 25.359 13.555 1 77 187 THR B O 1
ATOM 3737 N N . MET B 1 188 ? -20 24.234 12.398 1 76.12 188 MET B N 1
ATOM 3738 C CA . MET B 1 188 ? -21.031 23.344 11.891 1 76.12 188 MET B CA 1
ATOM 3739 C C . MET B 1 188 ? -21.516 22.391 12.977 1 76.12 188 MET B C 1
ATOM 3741 O O . MET B 1 188 ? -20.703 21.844 13.727 1 76.12 188 MET B O 1
ATOM 3745 N N . ARG B 1 189 ? -22.828 22.516 13.344 1 66.94 189 ARG B N 1
ATOM 3746 C CA . ARG B 1 189 ? -23.422 21.625 14.336 1 66.94 189 ARG B CA 1
ATOM 3747 C C . ARG B 1 189 ? -23.828 20.297 13.719 1 66.94 189 ARG B C 1
ATOM 3749 O O . ARG B 1 189 ? -24.406 20.281 12.625 1 66.94 189 ARG B O 1
ATOM 3756 N N . SER B 1 190 ? -23.297 19.234 14.328 1 66.75 190 SER B N 1
ATOM 3757 C CA . SER B 1 190 ? -23.734 17.906 13.883 1 66.75 190 SER B CA 1
ATOM 3758 C C . SER B 1 190 ? -25.234 17.734 14.086 1 66.75 190 SER B C 1
ATOM 3760 O O . SER B 1 190 ? -25.75 17.984 15.18 1 66.75 190 SER B O 1
ATOM 3762 N N . THR B 1 191 ? -26.016 17.672 13.047 1 68.62 191 THR B N 1
ATOM 3763 C CA . THR B 1 191 ? -27.469 17.625 13.109 1 68.62 191 THR B CA 1
ATOM 3764 C C . THR B 1 191 ? -27.953 16.234 13.5 1 68.62 191 THR B C 1
ATOM 3766 O O . THR B 1 191 ? -29.125 16.047 13.844 1 68.62 191 THR B O 1
ATOM 3769 N N . GLY B 1 192 ? -27.125 15.266 13.531 1 80.25 192 GLY B N 1
ATOM 3770 C CA . GLY B 1 192 ? -27.531 13.898 13.828 1 80.25 192 GLY B CA 1
ATOM 3771 C C . GLY B 1 192 ? -26.406 13.039 14.367 1 80.25 192 GLY B C 1
ATOM 3772 O O . GLY B 1 192 ? -25.328 13.547 14.664 1 80.25 192 GLY B O 1
ATOM 3773 N N . PRO B 1 193 ? -26.938 11.812 14.617 1 89.69 193 PRO B N 1
ATOM 3774 C CA . PRO B 1 193 ? -25.953 10.875 15.141 1 89.69 193 PRO B CA 1
ATOM 3775 C C . PRO B 1 193 ? -24.766 10.695 14.195 1 89.69 193 PRO B C 1
ATOM 3777 O O . PRO B 1 193 ? -23.641 10.43 14.656 1 89.69 193 PRO B O 1
ATOM 3780 N N . ARG B 1 194 ? -25 10.828 12.914 1 92.94 194 ARG B N 1
ATOM 3781 C CA . ARG B 1 194 ? -23.969 10.789 11.883 1 92.94 194 ARG B CA 1
ATOM 3782 C C . ARG B 1 194 ? -24.188 11.898 10.852 1 92.94 194 ARG B C 1
ATOM 3784 O O . ARG B 1 194 ? -25.297 12.078 10.352 1 92.94 194 ARG B O 1
ATOM 3791 N N . ALA B 1 195 ? -23.109 12.758 10.594 1 92.94 195 ALA B N 1
ATOM 3792 C CA . ALA B 1 195 ? -23.25 13.906 9.711 1 92.94 195 ALA B CA 1
ATOM 3793 C C . ALA B 1 195 ? -22.016 14.094 8.836 1 92.94 195 ALA B C 1
ATOM 3795 O O . ALA B 1 195 ? -20.891 13.984 9.32 1 92.94 195 ALA B O 1
ATOM 3796 N N . VAL B 1 196 ? -22.281 14.281 7.555 1 94.94 196 VAL B N 1
ATOM 3797 C CA . VAL B 1 196 ? -21.203 14.68 6.648 1 94.94 196 VAL B CA 1
ATOM 3798 C C . VAL B 1 196 ? -20.906 16.172 6.828 1 94.94 196 VAL B C 1
ATOM 3800 O O . VAL B 1 196 ? -21.766 17.016 6.566 1 94.94 196 VAL B O 1
ATOM 3803 N N . LEU B 1 197 ? -19.719 16.484 7.285 1 93.19 197 LEU B N 1
ATOM 3804 C CA . LEU B 1 197 ? -19.328 17.875 7.555 1 93.19 197 LEU B CA 1
ATOM 3805 C C . LEU B 1 197 ? -18.766 18.531 6.301 1 93.19 197 LEU B C 1
ATOM 3807 O O . LEU B 1 197 ? -18.828 19.75 6.16 1 93.19 197 LEU B O 1
ATOM 3811 N N . TYR B 1 198 ? -18.172 17.766 5.473 1 95.5 198 TYR B N 1
ATOM 3812 C CA . TYR B 1 198 ? -17.531 18.234 4.25 1 95.5 198 TYR B CA 1
ATOM 3813 C C . TYR B 1 198 ? -17.469 17.125 3.203 1 95.5 198 TYR B C 1
ATOM 3815 O O . TYR B 1 198 ? -17.219 15.969 3.535 1 95.5 198 TYR B O 1
ATOM 3823 N N . GLU B 1 199 ? -17.703 17.422 1.996 1 97.62 199 GLU B N 1
ATOM 3824 C CA . GLU B 1 199 ? -17.5 16.578 0.828 1 97.62 199 GLU B CA 1
ATOM 3825 C C . GLU B 1 199 ? -17.078 17.406 -0.388 1 97.62 199 GLU B C 1
ATOM 3827 O O . GLU B 1 199 ? -17.859 18.219 -0.889 1 97.62 199 GLU B O 1
ATOM 3832 N N . GLY B 1 200 ? -15.867 17.219 -0.814 1 98.38 200 GLY B N 1
ATOM 3833 C CA . GLY B 1 200 ? -15.344 18.016 -1.919 1 98.38 200 GLY B CA 1
ATOM 3834 C C . GLY B 1 200 ? -13.844 17.844 -2.117 1 98.38 200 GLY B C 1
ATOM 3835 O O . GLY B 1 200 ? -13.242 16.922 -1.555 1 98.38 200 GLY B O 1
ATOM 3836 N N . PRO B 1 201 ? -13.297 18.672 -2.98 1 98.69 201 PRO B N 1
ATOM 3837 C CA . PRO B 1 201 ? -11.852 18.594 -3.209 1 98.69 201 PRO B CA 1
ATOM 3838 C C . PRO B 1 201 ? -11.047 18.719 -1.921 1 98.69 201 PRO B C 1
ATOM 3840 O O . PRO B 1 201 ? -11.375 19.547 -1.061 1 98.69 201 PRO B O 1
ATOM 3843 N N . VAL B 1 202 ? -10.023 17.938 -1.803 1 98.62 202 VAL B N 1
ATOM 3844 C CA . VAL B 1 202 ? -9.188 17.906 -0.603 1 98.62 202 VAL B CA 1
ATOM 3845 C C . VAL B 1 202 ? -8.586 19.297 -0.357 1 98.62 202 VAL B C 1
ATOM 3847 O O . VAL B 1 202 ? -8.438 19.719 0.792 1 98.62 202 VAL B O 1
ATOM 3850 N N . ARG B 1 203 ? -8.281 20.031 -1.425 1 98.25 203 ARG B N 1
ATOM 3851 C CA . ARG B 1 203 ? -7.68 21.359 -1.275 1 98.25 203 ARG B CA 1
ATOM 3852 C C . ARG B 1 203 ? -8.562 22.266 -0.433 1 98.25 203 ARG B C 1
ATOM 3854 O O . ARG B 1 203 ? -8.062 23.031 0.39 1 98.25 203 ARG B O 1
ATOM 3861 N N . GLY B 1 204 ? -9.852 22.172 -0.623 1 96.69 204 GLY B N 1
ATOM 3862 C CA . GLY B 1 204 ? -10.781 23.031 0.096 1 96.69 204 GLY B CA 1
ATOM 3863 C C . GLY B 1 204 ? -10.93 22.656 1.558 1 96.69 204 GLY B C 1
ATOM 3864 O O . GLY B 1 204 ? -11.352 23.469 2.375 1 96.69 204 GLY B O 1
ATOM 3865 N N . LEU B 1 205 ? -10.555 21.469 1.915 1 96.62 205 LEU B N 1
ATOM 3866 C CA . LEU B 1 205 ? -10.734 20.953 3.27 1 96.62 205 LEU B CA 1
ATOM 3867 C C . LEU B 1 205 ? -9.531 21.297 4.141 1 96.62 205 LEU B C 1
ATOM 3869 O O . LEU B 1 205 ? -9.68 21.578 5.336 1 96.62 205 LEU B O 1
ATOM 3873 N N . CYS B 1 206 ? -8.328 21.344 3.621 1 95.81 206 CYS B N 1
ATOM 3874 C CA . CYS B 1 206 ? -7.07 21.406 4.352 1 95.81 206 CYS B CA 1
ATOM 3875 C C . CYS B 1 206 ? -7.023 22.625 5.258 1 95.81 206 CYS B C 1
ATOM 3877 O O . CYS B 1 206 ? -6.676 22.516 6.434 1 95.81 206 CYS B O 1
ATOM 3879 N N . PRO B 1 207 ? -7.539 23.828 4.844 1 92.81 207 PRO B N 1
ATOM 3880 C CA . PRO B 1 207 ? -7.465 25 5.719 1 92.81 207 PRO B CA 1
ATOM 3881 C C . PRO B 1 207 ? -8.445 24.938 6.883 1 92.81 207 PRO B C 1
ATOM 3883 O O . PRO B 1 207 ? -8.25 25.594 7.902 1 92.81 207 PRO B O 1
ATOM 3886 N N . HIS B 1 208 ? -9.43 24.109 6.766 1 92.88 208 HIS B N 1
ATOM 3887 C CA . HIS B 1 208 ? -10.5 24.109 7.758 1 92.88 208 HIS B CA 1
ATOM 3888 C C . HIS B 1 208 ? -10.375 22.922 8.703 1 92.88 208 HIS B C 1
ATOM 3890 O O . HIS B 1 208 ? -11.008 22.891 9.758 1 92.88 208 HIS B O 1
ATOM 3896 N N . ALA B 1 209 ? -9.641 21.938 8.305 1 92.12 209 ALA B N 1
ATOM 3897 C CA . ALA B 1 209 ? -9.391 20.766 9.133 1 92.12 209 ALA B CA 1
ATOM 3898 C C . ALA B 1 209 ? -7.941 20.297 9.016 1 92.12 209 ALA B C 1
ATOM 3900 O O . ALA B 1 209 ? -7.676 19.141 8.672 1 92.12 209 ALA B O 1
ATOM 3901 N N . PRO B 1 210 ? -7.078 21.125 9.367 1 86.5 210 PRO B N 1
ATOM 3902 C CA . PRO B 1 210 ? -5.668 20.844 9.102 1 86.5 210 PRO B CA 1
ATOM 3903 C C . PRO B 1 210 ? -5.18 19.578 9.797 1 86.5 210 PRO B C 1
ATOM 3905 O O . PRO B 1 210 ? -4.305 18.891 9.281 1 86.5 210 PRO B O 1
ATOM 3908 N N . ARG B 1 211 ? -5.738 19.234 10.875 1 82.88 211 ARG B N 1
ATOM 3909 C CA . ARG B 1 211 ? -5.293 18.062 11.625 1 82.88 211 ARG B CA 1
ATOM 3910 C C . ARG B 1 211 ? -6.086 16.812 11.219 1 82.88 211 ARG B C 1
ATOM 3912 O O . ARG B 1 211 ? -5.676 15.688 11.508 1 82.88 211 ARG B O 1
ATOM 3919 N N . ASN B 1 212 ? -7.176 17.016 10.523 1 88.88 212 ASN B N 1
ATOM 3920 C CA . ASN B 1 212 ? -8.039 15.891 10.188 1 88.88 212 ASN B CA 1
ATOM 3921 C C . ASN B 1 212 ? -7.992 15.57 8.695 1 88.88 212 ASN B C 1
ATOM 3923 O O . ASN B 1 212 ? -8.648 14.633 8.234 1 88.88 212 ASN B O 1
ATOM 3927 N N . SER B 1 213 ? -7.195 16.281 8 1 94.56 213 SER B N 1
ATOM 3928 C CA . SER B 1 213 ? -7.211 16.094 6.555 1 94.56 213 SER B CA 1
ATOM 3929 C C . SER B 1 213 ? -5.898 15.5 6.062 1 94.56 213 SER B C 1
ATOM 3931 O O . SER B 1 213 ? -5.672 15.391 4.855 1 94.56 213 SER B O 1
ATOM 3933 N N . ASN B 1 214 ? -5.039 15.086 6.977 1 92.94 214 ASN B N 1
ATOM 3934 C CA . ASN B 1 214 ? -3.707 14.625 6.598 1 92.94 214 ASN B CA 1
ATOM 3935 C C . ASN B 1 214 ? -3.773 13.398 5.695 1 92.94 214 ASN B C 1
ATOM 3937 O O . ASN B 1 214 ? -3.082 13.328 4.68 1 92.94 214 ASN B O 1
ATOM 3941 N N . THR B 1 215 ? -4.637 12.484 6.008 1 96 215 THR B N 1
ATOM 3942 C CA . THR B 1 215 ? -4.742 11.258 5.219 1 96 215 THR B CA 1
ATOM 3943 C C . THR B 1 215 ? -5.227 11.57 3.805 1 96 215 THR B C 1
ATOM 3945 O O . THR B 1 215 ? -4.703 11.023 2.832 1 96 215 THR B O 1
ATOM 3948 N N . MET B 1 216 ? -6.164 12.469 3.715 1 97.94 216 MET B N 1
ATOM 3949 C CA . MET B 1 216 ? -6.691 12.875 2.416 1 97.94 216 MET B CA 1
ATOM 3950 C C . MET B 1 216 ? -5.637 13.617 1.607 1 97.94 216 MET B C 1
ATOM 3952 O O . MET B 1 216 ? -5.535 13.438 0.393 1 97.94 216 MET B O 1
ATOM 3956 N N . ALA B 1 217 ? -4.922 14.438 2.295 1 98.12 217 ALA B N 1
ATOM 3957 C CA . ALA B 1 217 ? -3.84 15.156 1.632 1 98.12 217 ALA B CA 1
ATOM 3958 C C . ALA B 1 217 ? -2.779 14.195 1.11 1 98.12 217 ALA B C 1
ATOM 3960 O O . ALA B 1 217 ? -2.271 14.359 -0.002 1 98.12 217 ALA B O 1
ATOM 3961 N N . ALA B 1 218 ? -2.457 13.188 1.899 1 97.75 218 ALA B N 1
ATOM 3962 C CA . ALA B 1 218 ? -1.519 12.164 1.453 1 97.75 218 ALA B CA 1
ATOM 3963 C C . ALA B 1 218 ? -2.023 11.469 0.192 1 97.75 218 ALA B C 1
ATOM 3965 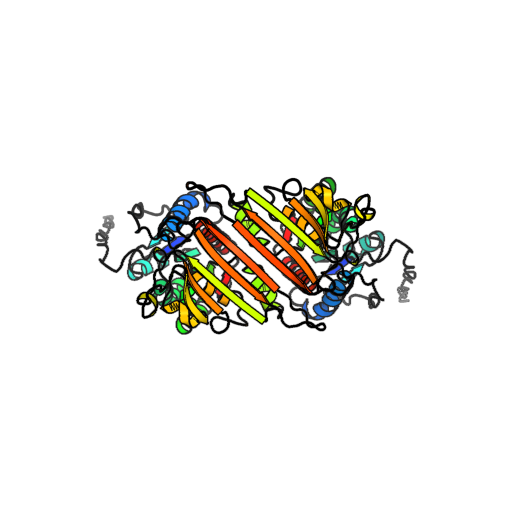O O . ALA B 1 218 ? -1.244 11.18 -0.718 1 97.75 218 ALA B O 1
ATOM 3966 N N . ALA B 1 219 ? -3.287 11.258 0.147 1 98.75 219 ALA B N 1
ATOM 3967 C CA . ALA B 1 219 ? -3.877 10.625 -1.031 1 98.75 219 ALA B CA 1
ATOM 3968 C C . ALA B 1 219 ? -3.715 11.516 -2.266 1 98.75 219 ALA B C 1
ATOM 3970 O O . ALA B 1 219 ? -3.42 11.016 -3.355 1 98.75 219 ALA B O 1
ATOM 3971 N N . ALA B 1 220 ? -3.893 12.781 -2.09 1 98.69 220 ALA B N 1
ATOM 3972 C CA . ALA B 1 220 ? -3.717 13.727 -3.193 1 98.69 220 ALA B CA 1
ATOM 3973 C C . ALA B 1 220 ? -2.281 13.703 -3.709 1 98.69 220 ALA B C 1
ATOM 3975 O O . ALA B 1 220 ? -2.049 13.781 -4.918 1 98.69 220 ALA B O 1
ATOM 3976 N N . LEU B 1 221 ? -1.373 13.562 -2.783 1 97.88 221 LEU B N 1
ATOM 3977 C CA . LEU B 1 221 ? 0.037 13.516 -3.156 1 97.88 221 LEU B CA 1
ATOM 3978 C C . LEU B 1 221 ? 0.376 12.188 -3.83 1 97.88 221 LEU B C 1
ATOM 3980 O O . LEU B 1 221 ? 1.239 12.141 -4.711 1 97.88 221 LEU B O 1
ATOM 3984 N N . ALA B 1 222 ? -0.317 11.141 -3.457 1 97.94 222 ALA B N 1
ATOM 3985 C CA . ALA B 1 222 ? -0.083 9.82 -4.039 1 97.94 222 ALA B CA 1
ATOM 3986 C C . ALA B 1 222 ? -0.608 9.75 -5.469 1 97.94 222 ALA B C 1
ATOM 3988 O O . ALA B 1 222 ? -0.167 8.914 -6.258 1 97.94 222 ALA B O 1
ATOM 3989 N N . ALA B 1 223 ? -1.519 10.625 -5.789 1 98.38 223 ALA B N 1
ATOM 3990 C CA . ALA B 1 223 ? -2.18 10.617 -7.094 1 98.38 223 ALA B CA 1
ATOM 3991 C C . ALA B 1 223 ? -2.068 11.984 -7.766 1 98.38 223 ALA B C 1
ATOM 3993 O O . ALA B 1 223 ? -3.07 12.68 -7.949 1 98.38 223 ALA B O 1
ATOM 3994 N N . PRO B 1 224 ? -0.905 12.328 -8.273 1 96.88 224 PRO B N 1
ATOM 3995 C CA . PRO B 1 224 ? -0.703 13.664 -8.836 1 96.88 224 PRO B CA 1
ATOM 3996 C C . PRO B 1 224 ? -1.609 13.945 -10.031 1 96.88 224 PRO B C 1
ATOM 3998 O O . PRO B 1 224 ? -1.908 15.102 -10.328 1 96.88 224 PRO B O 1
ATOM 4001 N N . SER B 1 225 ? -2.031 12.93 -10.75 1 97.5 225 SER B N 1
ATOM 4002 C CA . SER B 1 225 ? -2.936 13.156 -11.875 1 97.5 225 SER B CA 1
ATOM 4003 C C . SER B 1 225 ? -4.246 13.781 -11.406 1 97.5 225 SER B C 1
ATOM 4005 O O . SER B 1 225 ? -4.887 14.523 -12.156 1 97.5 225 SER B O 1
ATOM 4007 N N . LEU B 1 226 ? -4.656 13.5 -10.211 1 98.38 226 LEU B N 1
ATOM 4008 C CA . LEU B 1 226 ? -5.848 14.086 -9.609 1 98.38 226 LEU B CA 1
ATOM 4009 C C . LEU B 1 226 ? -5.48 15.289 -8.742 1 98.38 226 LEU B C 1
ATOM 4011 O O . LEU B 1 226 ? -5.996 16.391 -8.953 1 98.38 226 LEU B O 1
ATOM 4015 N N . GLY B 1 227 ? -4.527 15.055 -7.953 1 98.06 227 GLY B N 1
ATOM 4016 C CA . GLY B 1 227 ? -4.047 16.109 -7.074 1 98.06 227 GLY B CA 1
ATOM 4017 C C . GLY B 1 227 ? -5.066 16.516 -6.023 1 98.06 227 GLY B C 1
ATOM 4018 O O . GLY B 1 227 ? -6.031 15.797 -5.773 1 98.06 227 GLY B O 1
ATOM 4019 N N . PHE B 1 228 ? -4.809 17.688 -5.395 1 98.62 228 PHE B N 1
ATOM 4020 C CA . PHE B 1 228 ? -5.645 18.172 -4.309 1 98.62 228 PHE B CA 1
ATOM 4021 C C . PHE B 1 228 ? -6.988 18.656 -4.832 1 98.62 228 PHE B C 1
ATOM 4023 O O . PHE B 1 228 ? -7.945 18.797 -4.07 1 98.62 228 PHE B O 1
ATOM 4030 N N . ASP B 1 229 ? -7.109 18.891 -6.145 1 98.69 229 ASP B N 1
ATOM 4031 C CA . ASP B 1 229 ? -8.312 19.5 -6.715 1 98.69 229 ASP B CA 1
ATOM 4032 C C . ASP B 1 229 ? -9.32 18.422 -7.133 1 98.69 229 ASP B C 1
ATOM 4034 O O . ASP B 1 229 ? -10.5 18.719 -7.309 1 98.69 229 ASP B O 1
ATOM 4038 N N . ARG B 1 230 ? -8.789 17.172 -7.289 1 98.75 230 ARG B N 1
ATOM 4039 C CA . ARG B 1 230 ? -9.711 16.188 -7.84 1 98.75 230 ARG B CA 1
ATOM 4040 C C . ARG B 1 230 ? -9.836 14.984 -6.918 1 98.75 230 ARG B C 1
ATOM 4042 O O . ARG B 1 230 ? -10.766 14.18 -7.055 1 98.75 230 ARG B O 1
ATOM 4049 N N . VAL B 1 231 ? -8.922 14.766 -6.043 1 98.88 231 VAL B N 1
ATOM 4050 C CA . VAL B 1 231 ? -9.188 13.805 -4.98 1 98.88 231 VAL B CA 1
ATOM 4051 C C . VAL B 1 231 ? -10.281 14.336 -4.055 1 98.88 231 VAL B C 1
ATOM 4053 O O . VAL B 1 231 ? -10.219 15.484 -3.609 1 98.88 231 VAL B O 1
ATOM 4056 N N . ILE B 1 232 ? -11.273 13.539 -3.812 1 98.94 232 ILE B N 1
ATOM 4057 C CA . ILE B 1 232 ? -12.422 13.961 -3.014 1 98.94 232 ILE B CA 1
ATOM 4058 C C . ILE B 1 232 ? -12.219 13.547 -1.559 1 98.94 232 ILE B C 1
ATOM 4060 O O . ILE B 1 232 ? -11.945 12.383 -1.271 1 98.94 232 ILE B O 1
ATOM 4064 N N . GLY B 1 233 ? -12.25 14.5 -0.687 1 98.56 233 GLY B N 1
ATOM 4065 C CA . GLY B 1 233 ? -12.258 14.25 0.745 1 98.56 233 GLY B CA 1
ATOM 4066 C C . GLY B 1 233 ? -13.633 14.352 1.362 1 98.56 233 GLY B C 1
ATOM 4067 O O . GLY B 1 233 ? -14.43 15.203 0.978 1 98.56 233 GLY B O 1
ATOM 4068 N N . VAL B 1 234 ? -13.953 13.461 2.277 1 98.12 234 VAL B N 1
ATOM 4069 C CA . VAL B 1 234 ? -15.211 13.469 3.016 1 98.12 234 VAL B CA 1
ATOM 4070 C C . VAL B 1 234 ? -14.938 13.406 4.516 1 98.12 234 VAL B C 1
ATOM 4072 O O . VAL B 1 234 ? -14.25 12.5 4.988 1 98.12 234 VAL B O 1
ATOM 4075 N N . LEU B 1 235 ? -15.367 14.336 5.199 1 95.69 235 LEU B N 1
ATOM 4076 C CA . LEU B 1 235 ? -15.25 14.375 6.652 1 95.69 235 LEU B CA 1
ATOM 4077 C C . LEU B 1 235 ? -16.594 14.078 7.312 1 95.69 235 LEU B C 1
ATOM 4079 O O . LEU B 1 235 ? -17.578 14.766 7.051 1 95.69 235 LEU B O 1
ATOM 4083 N N . VAL B 1 236 ? -16.641 13.062 8.172 1 95.38 236 VAL B N 1
ATOM 4084 C CA . VAL B 1 236 ? -17.891 12.594 8.758 1 95.38 236 VAL B CA 1
ATOM 4085 C C . VAL B 1 236 ? -17.797 12.609 10.281 1 95.38 236 VAL B C 1
ATOM 4087 O O . VAL B 1 236 ? -16.859 12.047 10.852 1 95.38 236 VAL B O 1
ATOM 4090 N N . ALA B 1 237 ? -18.719 13.266 10.891 1 92.75 237 ALA B N 1
ATOM 4091 C CA . ALA B 1 237 ? -18.906 13.18 12.336 1 92.75 237 ALA B CA 1
ATOM 4092 C C . ALA B 1 237 ? -19.875 12.062 12.703 1 92.75 237 ALA B C 1
ATOM 4094 O O . ALA B 1 237 ? -21 12.023 12.211 1 92.75 237 ALA B O 1
ATOM 4095 N N . ASP B 1 238 ? -19.469 11.133 13.492 1 94 238 ASP B N 1
ATOM 4096 C CA . ASP B 1 238 ? -20.266 9.977 13.891 1 94 238 ASP B CA 1
ATOM 4097 C C . ASP B 1 238 ? -20.141 9.719 15.391 1 94 238 ASP B C 1
ATOM 4099 O O . ASP B 1 238 ? -19.109 9.266 15.875 1 94 238 ASP B O 1
ATOM 4103 N N . PHE B 1 239 ? -21.188 9.883 16.203 1 92.25 239 PHE B N 1
ATOM 4104 C CA . PHE B 1 239 ? -21.188 9.797 17.656 1 92.25 239 PHE B CA 1
ATOM 4105 C C . PHE B 1 239 ? -20.969 8.367 18.125 1 92.25 239 PHE B C 1
ATOM 4107 O O . PHE B 1 239 ? -20.609 8.125 19.281 1 92.25 239 PHE B O 1
ATOM 4114 N N . SER B 1 240 ? -21.219 7.469 17.234 1 92.94 240 SER B N 1
ATOM 4115 C CA . SER B 1 240 ? -21.062 6.066 17.609 1 92.94 240 SER B CA 1
ATOM 4116 C C . SER B 1 240 ? -19.609 5.652 17.656 1 92.94 240 SER B C 1
ATOM 4118 O O . SER B 1 240 ? -19.266 4.605 18.203 1 92.94 240 SER B O 1
ATOM 4120 N N . LEU B 1 241 ? -18.688 6.488 17.078 1 91.94 241 LEU B N 1
ATOM 4121 C CA . LEU B 1 241 ? -17.266 6.156 16.984 1 91.94 241 LEU B CA 1
ATOM 4122 C C . LEU B 1 241 ? -16.516 6.668 18.203 1 91.94 241 LEU B C 1
ATOM 4124 O O . LEU B 1 241 ? -15.602 7.477 18.078 1 91.94 241 LEU B O 1
ATOM 4128 N N . LYS B 1 242 ? -16.75 6.129 19.328 1 87.06 242 LYS B N 1
ATOM 4129 C CA . LYS B 1 242 ? -16.234 6.621 20.594 1 87.06 242 LYS B CA 1
ATOM 4130 C C . LYS B 1 242 ? -14.75 6.305 20.75 1 87.06 242 LYS B C 1
ATOM 4132 O O . LYS B 1 242 ? -14.008 7.074 21.359 1 87.06 242 LYS B O 1
ATOM 4137 N N . ASN B 1 243 ? -14.383 5.125 20.125 1 87.88 243 ASN B N 1
ATOM 4138 C CA . ASN B 1 243 ? -13.016 4.684 20.375 1 87.88 243 ASN B CA 1
ATOM 4139 C C . ASN B 1 243 ? -12.344 4.191 19.094 1 87.88 243 ASN B C 1
ATOM 4141 O O . ASN B 1 243 ? -11.477 3.318 19.141 1 87.88 243 ASN B O 1
ATOM 4145 N N . VAL B 1 244 ? -12.867 4.742 17.969 1 90.44 244 VAL B N 1
ATOM 4146 C CA . VAL B 1 244 ? -12.312 4.27 16.703 1 90.44 244 VAL B CA 1
ATOM 4147 C C . VAL B 1 244 ? -12.352 5.395 15.672 1 90.44 244 VAL B C 1
ATOM 4149 O O . VAL B 1 244 ? -13.32 6.152 15.609 1 90.44 244 VAL B O 1
ATOM 4152 N N . HIS B 1 245 ? -11.32 5.555 14.906 1 92.25 245 HIS B N 1
ATOM 4153 C CA . HIS B 1 245 ? -11.297 6.359 13.688 1 92.25 245 HIS B CA 1
ATOM 4154 C C . HIS B 1 245 ? -11.398 5.48 12.445 1 92.25 245 HIS B C 1
ATOM 4156 O O . HIS B 1 245 ? -10.688 4.48 12.328 1 92.25 245 HIS B O 1
ATOM 4162 N N . VAL B 1 246 ? -12.273 5.887 11.609 1 95.56 246 VAL B N 1
ATOM 4163 C CA . VAL B 1 246 ? -12.484 5.094 10.406 1 95.56 246 VAL B CA 1
ATOM 4164 C C . VAL B 1 246 ? -11.977 5.855 9.188 1 95.56 246 VAL B C 1
ATOM 4166 O O . VAL B 1 246 ? -12.234 7.051 9.039 1 95.56 246 VAL B O 1
ATOM 4169 N N . VAL B 1 247 ? -11.188 5.219 8.367 1 97.12 247 VAL B N 1
ATOM 4170 C CA . VAL B 1 247 ? -10.75 5.754 7.082 1 97.12 247 VAL B CA 1
ATOM 4171 C C . VAL B 1 247 ? -11.195 4.832 5.953 1 97.12 247 VAL B C 1
ATOM 4173 O O . VAL B 1 247 ? -10.859 3.646 5.938 1 97.12 247 VAL B O 1
ATOM 4176 N N . ASP B 1 248 ? -11.977 5.34 5.043 1 98.5 248 ASP B N 1
ATOM 4177 C CA . ASP B 1 248 ? -12.375 4.633 3.828 1 98.5 248 ASP B CA 1
ATOM 4178 C C . ASP B 1 248 ? -11.695 5.223 2.6 1 98.5 248 ASP B C 1
ATOM 4180 O O . ASP B 1 248 ? -11.672 6.445 2.42 1 98.5 248 ASP B O 1
ATOM 4184 N N . VAL B 1 249 ? -11.117 4.383 1.821 1 98.81 249 VAL B N 1
ATOM 4185 C CA . VAL B 1 249 ? -10.516 4.789 0.554 1 98.81 249 VAL B CA 1
ATOM 4186 C C . VAL B 1 249 ? -11.219 4.074 -0.6 1 98.81 249 VAL B C 1
ATOM 4188 O O . VAL B 1 249 ? -11.328 2.848 -0.604 1 98.81 249 VAL B O 1
ATOM 4191 N N . GLU B 1 250 ? -11.75 4.844 -1.491 1 98.75 250 GLU B N 1
ATOM 4192 C CA . GLU B 1 250 ? -12.398 4.316 -2.688 1 98.75 250 GLU B CA 1
ATOM 4193 C C . GLU B 1 250 ? -11.734 4.848 -3.955 1 98.75 250 GLU B C 1
ATOM 4195 O O . GLU B 1 250 ? -11.492 6.047 -4.078 1 98.75 250 GLU B O 1
ATOM 4200 N N . LEU B 1 251 ? -11.43 3.955 -4.844 1 98.56 251 LEU B N 1
ATOM 4201 C CA . LEU B 1 251 ? -10.867 4.41 -6.109 1 98.56 251 LEU B CA 1
ATOM 4202 C C . LEU B 1 251 ? -11.352 3.541 -7.266 1 98.56 251 LEU B C 1
ATOM 4204 O O . LEU B 1 251 ? -11.836 2.428 -7.047 1 98.56 251 LEU B O 1
ATOM 4208 N N . SER B 1 252 ? -11.281 4.105 -8.461 1 97.5 252 SER B N 1
ATOM 4209 C CA . SER B 1 252 ? -11.664 3.406 -9.688 1 97.5 252 SER B CA 1
ATOM 4210 C C . SER B 1 252 ? -10.703 3.732 -10.828 1 97.5 252 SER B C 1
ATOM 4212 O O . SER B 1 252 ? -10.008 4.75 -10.789 1 97.5 252 SER B O 1
ATOM 4214 N N . GLY B 1 253 ? -10.562 2.746 -11.703 1 94.94 253 GLY B N 1
ATOM 4215 C CA . GLY B 1 253 ? -9.875 2.988 -12.969 1 94.94 253 GLY B CA 1
ATOM 4216 C C . GLY B 1 253 ? -10.82 3.393 -14.086 1 94.94 253 GLY B C 1
ATOM 4217 O O . GLY B 1 253 ? -12.031 3.469 -13.883 1 94.94 253 GLY B O 1
ATOM 4218 N N . PRO B 1 254 ? -10.227 3.779 -15.203 1 92.06 254 PRO B N 1
ATOM 4219 C CA . PRO B 1 254 ? -11.078 4.07 -16.359 1 92.06 254 PRO B CA 1
ATOM 4220 C C . PRO B 1 254 ? -11.859 2.852 -16.828 1 92.06 254 PRO B C 1
ATOM 4222 O O . PRO B 1 254 ? -11.477 1.715 -16.547 1 92.06 254 PRO B O 1
ATOM 4225 N N . PRO B 1 255 ? -13.023 3.133 -17.453 1 88.56 255 PRO B N 1
ATOM 4226 C CA . PRO B 1 255 ? -13.773 1.992 -17.969 1 88.56 255 PRO B CA 1
ATOM 4227 C C . PRO B 1 255 ? -12.984 1.182 -19 1 88.56 255 PRO B C 1
ATOM 4229 O O . PRO B 1 255 ? -12.289 1.755 -19.844 1 88.56 255 PRO B O 1
ATOM 4232 N N . GLY B 1 256 ? -13 -0.131 -18.844 1 80.25 256 GLY B N 1
ATOM 4233 C CA . GLY B 1 256 ? -12.359 -1.011 -19.797 1 80.25 256 GLY B CA 1
ATOM 4234 C C . GLY B 1 256 ? -13.164 -1.17 -21.078 1 80.25 256 GLY B C 1
ATOM 4235 O O . GLY B 1 256 ? -14.211 -0.544 -21.25 1 80.25 256 GLY B O 1
ATOM 4236 N N . PRO B 1 257 ? -12.586 -2.029 -21.938 1 75.62 257 PRO B N 1
ATOM 4237 C CA . PRO B 1 257 ? -13.258 -2.248 -23.219 1 75.62 257 PRO B CA 1
ATOM 4238 C C . PRO B 1 257 ? -14.625 -2.902 -23.062 1 75.62 257 PRO B C 1
ATOM 4240 O O . PRO B 1 257 ? -15.516 -2.691 -23.891 1 75.62 257 PRO B O 1
ATOM 4243 N N . THR B 1 258 ? -14.828 -3.676 -22.016 1 79 258 THR B N 1
ATOM 4244 C CA . THR B 1 258 ? -16.094 -4.355 -21.797 1 79 258 THR B CA 1
ATOM 4245 C C . THR B 1 258 ? -17 -3.543 -20.875 1 79 258 THR B C 1
ATOM 4247 O O . THR B 1 258 ? -18.062 -4.012 -20.453 1 79 258 THR B O 1
ATOM 4250 N N . GLY B 1 259 ? -16.531 -2.439 -20.422 1 82.19 259 GLY B N 1
ATOM 4251 C CA . GLY B 1 259 ? -17.328 -1.558 -19.594 1 82.19 259 GLY B CA 1
ATOM 4252 C C . GLY B 1 259 ? -17.047 -1.732 -18.109 1 82.19 259 GLY B C 1
ATOM 4253 O O . GLY B 1 259 ? -17.438 -0.891 -17.297 1 82.19 259 GLY B O 1
ATOM 4254 N N . GLN B 1 260 ? -16.438 -2.82 -17.734 1 86.5 260 GLN B N 1
ATOM 4255 C CA . GLN B 1 260 ? -16.109 -3.023 -16.328 1 86.5 260 GLN B CA 1
ATOM 4256 C C . GLN B 1 260 ? -14.938 -2.143 -15.906 1 86.5 260 GLN B C 1
ATOM 4258 O O . GLN B 1 260 ? -14.047 -1.852 -16.703 1 86.5 260 GLN B O 1
ATOM 4263 N N . THR B 1 261 ? -15.023 -1.76 -14.672 1 91.38 261 THR B N 1
ATOM 4264 C CA . THR B 1 261 ? -14.031 -0.828 -14.148 1 91.38 261 THR B CA 1
ATOM 4265 C C . THR B 1 261 ? -13.281 -1.444 -12.969 1 91.38 261 THR B C 1
ATOM 4267 O O . THR B 1 261 ? -13.875 -2.16 -12.156 1 91.38 261 THR B O 1
ATOM 4270 N N . PHE B 1 262 ? -12 -1.219 -13.031 1 93.69 262 PHE B N 1
ATOM 4271 C CA . PHE B 1 262 ? -11.203 -1.569 -11.859 1 93.69 262 PHE B CA 1
ATOM 4272 C C . PHE B 1 262 ? -11.641 -0.763 -10.648 1 93.69 262 PHE B C 1
ATOM 4274 O O . PHE B 1 262 ? -11.805 0.456 -10.727 1 93.69 262 PHE B O 1
ATOM 4281 N N . THR B 1 263 ? -11.883 -1.43 -9.477 1 96.62 263 THR B N 1
ATOM 4282 C CA . THR B 1 263 ? -12.266 -0.71 -8.266 1 96.62 263 THR B CA 1
ATOM 4283 C C . THR B 1 263 ? -11.578 -1.311 -7.043 1 96.62 263 THR B C 1
ATOM 4285 O O . THR B 1 263 ? -11.312 -2.514 -7 1 96.62 263 THR B O 1
ATOM 4288 N N . VAL B 1 264 ? -11.227 -0.479 -6.105 1 97.94 264 VAL B N 1
ATOM 4289 C CA . VAL B 1 264 ? -10.727 -0.887 -4.797 1 97.94 264 VAL B CA 1
ATOM 4290 C C . VAL B 1 264 ? -11.438 -0.094 -3.701 1 97.94 264 VAL B C 1
ATOM 4292 O O . VAL B 1 264 ? -11.633 1.116 -3.83 1 97.94 264 VAL B O 1
ATOM 4295 N N . HIS B 1 265 ? -11.906 -0.742 -2.713 1 98.69 265 HIS B N 1
ATOM 4296 C CA . HIS B 1 265 ? -12.422 -0.137 -1.492 1 98.69 265 HIS B CA 1
ATOM 4297 C C . HIS B 1 265 ? -11.68 -0.649 -0.262 1 98.69 265 HIS B C 1
ATOM 4299 O O . HIS B 1 265 ? -11.617 -1.859 -0.032 1 98.69 265 HIS B O 1
ATOM 4305 N N . THR B 1 266 ? -11.117 0.227 0.5 1 98.69 266 THR B N 1
ATOM 4306 C CA . THR B 1 266 ? -10.438 -0.1 1.748 1 98.69 266 THR B CA 1
ATOM 4307 C C . THR B 1 266 ? -11.18 0.5 2.941 1 98.69 266 THR B C 1
ATOM 4309 O O . THR B 1 266 ? -11.523 1.685 2.934 1 98.69 266 THR B O 1
ATOM 4312 N N . HIS B 1 267 ? -11.492 -0.299 3.875 1 98.56 267 HIS B N 1
ATOM 4313 C CA . HIS B 1 267 ? -12.055 0.116 5.156 1 98.56 267 HIS B CA 1
ATOM 4314 C C . HIS B 1 267 ? -11.078 -0.147 6.297 1 98.56 267 HIS B C 1
ATOM 4316 O O . HIS B 1 267 ? -10.734 -1.298 6.574 1 98.56 267 HIS B O 1
ATOM 4322 N N . ARG B 1 268 ? -10.617 0.899 6.926 1 97.44 268 ARG B N 1
ATOM 4323 C CA . ARG B 1 268 ? -9.633 0.811 8 1 97.44 268 ARG B CA 1
ATOM 4324 C C . ARG B 1 268 ? -10.203 1.358 9.305 1 97.44 268 ARG B C 1
ATOM 4326 O O . ARG B 1 268 ? -10.727 2.473 9.344 1 97.44 268 ARG B O 1
ATOM 4333 N N . GLU B 1 269 ? -10.109 0.587 10.359 1 95.19 269 GLU B N 1
ATOM 4334 C CA . GLU B 1 269 ? -10.5 1.02 11.695 1 95.19 269 GLU B CA 1
ATOM 4335 C C . GLU B 1 269 ? -9.289 1.103 12.625 1 95.19 269 GLU B C 1
ATOM 4337 O O . GLU B 1 269 ? -8.594 0.108 12.836 1 95.19 269 GLU B O 1
ATOM 4342 N N . ASN B 1 270 ? -9.094 2.279 13.086 1 92.12 270 ASN B N 1
ATOM 4343 C CA . ASN B 1 270 ? -7.973 2.564 13.984 1 92.12 270 ASN B CA 1
ATOM 4344 C C . ASN B 1 270 ? -8.453 2.832 15.406 1 92.12 270 ASN B C 1
ATOM 4346 O O . ASN B 1 270 ? -9.109 3.842 15.664 1 92.12 270 ASN B O 1
ATOM 4350 N N . PRO B 1 271 ? -8.086 1.963 16.297 1 88.81 271 PRO B N 1
ATOM 4351 C CA . PRO B 1 271 ? -8.414 2.285 17.672 1 88.81 271 PRO B CA 1
ATOM 4352 C C . PRO B 1 271 ? -7.852 3.631 18.125 1 88.81 271 PRO B C 1
ATOM 4354 O O . PRO B 1 271 ? -6.734 3.99 17.75 1 88.81 271 PRO B O 1
ATOM 4357 N N . ALA B 1 272 ? -8.656 4.371 18.828 1 82.81 272 ALA B N 1
ATOM 4358 C CA . ALA B 1 272 ? -8.258 5.691 19.297 1 82.81 272 ALA B CA 1
ATOM 4359 C C . ALA B 1 272 ? -8.875 5.996 20.672 1 82.81 272 ALA B C 1
ATOM 4361 O O . ALA B 1 272 ? -10.008 5.586 20.953 1 82.81 272 ALA B O 1
ATOM 4362 N N . GLU B 1 273 ? -8.031 6.676 21.406 1 77.62 273 GLU B N 1
ATOM 4363 C CA . GLU B 1 273 ? -8.602 7.164 22.656 1 77.62 273 GLU B CA 1
ATOM 4364 C C . GLU B 1 273 ? -9.648 8.242 22.406 1 77.62 273 GLU B C 1
ATOM 4366 O O . GLU B 1 273 ? -9.539 9.008 21.453 1 77.62 273 GLU B O 1
ATOM 4371 N N . PRO B 1 274 ? -10.641 8.234 23.344 1 75.12 274 PRO B N 1
ATOM 4372 C CA . PRO B 1 274 ? -11.641 9.297 23.188 1 75.12 274 PRO B CA 1
ATOM 4373 C C . PRO B 1 274 ? -11.016 10.68 23.078 1 75.12 274 PRO B C 1
ATOM 4375 O O . PRO B 1 274 ? -10.133 11.023 23.859 1 75.12 274 PRO B O 1
ATOM 4378 N N . GLY B 1 275 ? -11.367 11.367 22.031 1 71.81 275 GLY B N 1
ATOM 4379 C CA . GLY B 1 275 ? -10.883 12.734 21.844 1 71.81 275 GLY B CA 1
ATOM 4380 C C . GLY B 1 275 ? -9.586 12.805 21.062 1 71.81 275 GLY B C 1
ATOM 4381 O O . GLY B 1 275 ? -9.156 13.891 20.672 1 71.81 275 GLY B O 1
ATOM 4382 N N . ALA B 1 276 ? -9.031 11.633 20.891 1 70.06 276 ALA B N 1
ATOM 4383 C CA . ALA B 1 276 ? -7.773 11.625 20.141 1 70.06 276 ALA B CA 1
ATOM 4384 C C . ALA B 1 276 ? -8.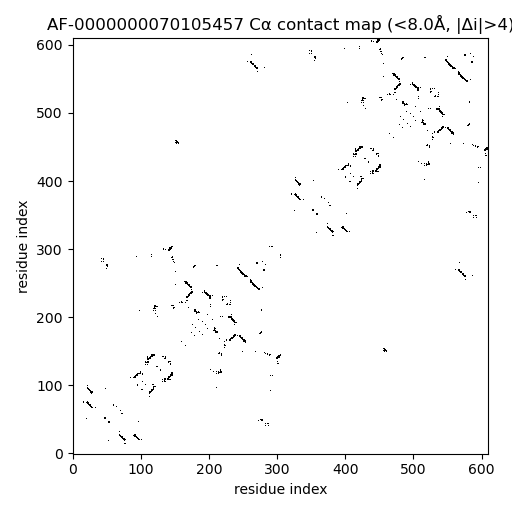023 11.914 18.656 1 70.06 276 ALA B C 1
ATOM 4386 O O . ALA B 1 276 ? -9.016 11.453 18.094 1 70.06 276 ALA B O 1
ATOM 4387 N N . VAL B 1 277 ? -7.062 12.648 18.094 1 65.62 277 VAL B N 1
ATOM 4388 C CA . VAL B 1 277 ? -7.164 12.969 16.672 1 65.62 277 VAL B CA 1
ATOM 4389 C C . VAL B 1 277 ? -6.586 11.828 15.844 1 65.62 277 VAL B C 1
ATOM 4391 O O . VAL B 1 277 ? -7.004 11.609 14.703 1 65.62 277 VAL B O 1
ATOM 4394 N N . THR B 1 278 ? -5.664 11.102 16.531 1 66.56 278 THR B N 1
ATOM 4395 C CA . THR B 1 278 ? -4.941 10.062 15.812 1 66.56 278 THR B CA 1
ATOM 4396 C C . THR B 1 278 ? -5.066 8.719 16.516 1 66.56 278 THR B C 1
ATOM 4398 O O . THR B 1 278 ? -5.023 8.656 17.75 1 66.56 278 THR B O 1
ATOM 4401 N N . GLY B 1 279 ? -5.262 7.719 15.688 1 68.38 279 GLY B N 1
ATOM 4402 C CA . GLY B 1 279 ? -5.281 6.367 16.234 1 68.38 279 GLY B CA 1
ATOM 4403 C C . GLY B 1 279 ? -3.896 5.812 16.516 1 68.38 279 GLY B C 1
ATOM 4404 O O . GLY B 1 279 ? -2.9 6.348 16.016 1 68.38 279 GLY B O 1
ATOM 4405 N N . SER B 1 280 ? -3.688 4.832 17.312 1 69.44 280 SER B N 1
ATOM 4406 C CA . SER B 1 280 ? -2.436 4.234 17.766 1 69.44 280 SER B CA 1
ATOM 4407 C C . SER B 1 280 ? -1.627 3.688 16.594 1 69.44 280 SER B C 1
ATOM 4409 O O . SER B 1 280 ? -0.409 3.865 16.531 1 69.44 280 SER B O 1
ATOM 4411 N N . ALA B 1 281 ? -2.338 3.186 15.609 1 72.12 281 ALA B N 1
ATOM 4412 C CA . ALA B 1 281 ? -1.636 2.58 14.484 1 72.12 281 ALA B CA 1
ATOM 4413 C C . ALA B 1 281 ? -0.983 3.646 13.609 1 72.12 281 ALA B C 1
ATOM 4415 O O . ALA B 1 281 ? 0.017 3.381 12.938 1 72.12 281 ALA B O 1
ATOM 4416 N N . THR B 1 282 ? -1.487 4.832 13.695 1 72.38 282 THR B N 1
ATOM 4417 C CA . THR B 1 282 ? -0.947 5.922 12.883 1 72.38 282 THR B CA 1
ATOM 4418 C C . THR B 1 282 ? 0.421 6.352 13.406 1 72.38 282 THR B C 1
ATOM 4420 O O . THR B 1 282 ? 1.3 6.723 12.625 1 72.38 282 THR B O 1
ATOM 4423 N N . VAL B 1 283 ? 0.643 6.145 14.688 1 69.81 283 VAL B N 1
ATOM 4424 C CA . VAL B 1 283 ? 1.941 6.449 15.281 1 69.81 283 VAL B CA 1
ATOM 4425 C C . VAL B 1 283 ? 3.002 5.504 14.719 1 69.81 283 VAL B C 1
ATOM 4427 O O . VAL B 1 283 ? 4.094 5.938 14.344 1 69.81 283 VAL B O 1
ATOM 4430 N N . THR B 1 284 ? 2.562 4.336 14.531 1 74.12 284 THR B N 1
ATOM 4431 C CA . THR B 1 284 ? 3.469 3.322 14.008 1 74.12 284 THR B CA 1
ATOM 4432 C C . THR B 1 284 ? 3.793 3.594 12.539 1 74.12 284 THR B C 1
ATOM 4434 O O . THR B 1 284 ? 4.941 3.441 12.117 1 74.12 284 THR B O 1
ATOM 4437 N N . THR B 1 285 ? 2.805 4.027 11.828 1 82.5 285 THR B N 1
ATOM 4438 C CA . THR B 1 285 ? 3.027 4.316 10.422 1 82.5 285 THR B CA 1
ATOM 4439 C C . THR B 1 285 ? 3.949 5.52 10.25 1 82.5 285 THR B C 1
ATOM 4441 O O . THR B 1 285 ? 4.77 5.559 9.328 1 82.5 285 THR B O 1
ATOM 4444 N N . PHE B 1 286 ? 3.838 6.465 11.164 1 79.62 286 PHE B N 1
ATOM 4445 C CA . PHE B 1 286 ? 4.711 7.629 11.109 1 79.62 286 PHE B CA 1
ATOM 4446 C C . PHE B 1 286 ? 6.16 7.23 11.367 1 79.62 286 PHE B C 1
ATOM 4448 O O . PHE B 1 286 ? 7.066 7.676 10.656 1 79.62 286 PHE B O 1
ATOM 4455 N N . TRP B 1 287 ? 6.305 6.336 12.297 1 76.56 287 TRP B N 1
ATOM 4456 C CA . TRP B 1 287 ? 7.637 5.824 12.602 1 76.56 287 TRP B CA 1
ATOM 4457 C C . TRP B 1 287 ? 8.242 5.129 11.383 1 76.56 287 TRP B C 1
ATOM 4459 O O . TRP B 1 287 ? 9.414 5.32 11.07 1 76.56 287 TRP B O 1
ATOM 4469 N N . ARG B 1 288 ? 7.449 4.48 10.664 1 80.88 288 ARG B N 1
ATOM 4470 C CA . ARG B 1 288 ? 7.938 3.756 9.5 1 80.88 288 ARG B CA 1
ATOM 4471 C C . ARG B 1 288 ? 8.289 4.715 8.367 1 80.88 288 ARG B C 1
ATOM 4473 O O . ARG B 1 288 ? 9.227 4.465 7.602 1 80.88 288 ARG B O 1
ATOM 4480 N N . SER B 1 289 ? 7.512 5.754 8.312 1 83.75 289 SER B N 1
ATOM 4481 C CA . SER B 1 289 ? 7.875 6.785 7.352 1 83.75 289 SER B CA 1
ATOM 4482 C C . SER B 1 289 ? 9.227 7.406 7.684 1 83.75 289 SER B C 1
ATOM 4484 O O . SER B 1 289 ? 10.047 7.648 6.789 1 83.75 289 SER B O 1
ATOM 4486 N N . LEU B 1 290 ? 9.445 7.625 8.977 1 79.06 290 LEU B N 1
ATOM 4487 C CA . LEU B 1 290 ? 10.711 8.188 9.422 1 79.06 290 LEU B CA 1
ATOM 4488 C C . LEU B 1 290 ? 11.875 7.258 9.086 1 79.06 290 LEU B C 1
ATOM 4490 O O . LEU B 1 290 ? 12.875 7.691 8.516 1 79.06 290 LEU B O 1
ATOM 4494 N N . VAL B 1 291 ? 11.68 5.988 9.352 1 75.19 291 VAL B N 1
ATOM 4495 C CA . VAL B 1 291 ? 12.719 5.004 9.055 1 75.19 291 VAL B CA 1
ATOM 4496 C C . VAL B 1 291 ? 12.938 4.922 7.551 1 75.19 291 VAL B C 1
ATOM 4498 O O . VAL B 1 291 ? 14.078 4.855 7.09 1 75.19 291 VAL B O 1
ATOM 4501 N N . GLY B 1 292 ? 11.859 4.949 6.84 1 76.06 292 GLY B N 1
ATOM 4502 C CA . GLY B 1 292 ? 11.938 4.867 5.391 1 76.06 292 GLY B CA 1
ATOM 4503 C C . GLY B 1 292 ? 12.688 6.023 4.766 1 76.06 292 GLY B C 1
ATOM 4504 O O . GLY B 1 292 ? 13.484 5.828 3.842 1 76.06 292 GLY B O 1
ATOM 4505 N N . CYS B 1 293 ? 12.414 7.184 5.258 1 77.81 293 CYS B N 1
ATOM 4506 C CA . CYS B 1 293 ? 13.047 8.352 4.664 1 77.81 293 CYS B CA 1
ATOM 4507 C C . CYS B 1 293 ? 14.539 8.359 4.938 1 77.81 293 CYS B C 1
ATOM 4509 O O . CYS B 1 293 ? 15.32 8.906 4.152 1 77.81 293 CYS B O 1
ATOM 4511 N N . CYS B 1 294 ? 14.93 7.719 6.016 1 69.5 294 CYS B N 1
ATOM 4512 C CA . CYS B 1 294 ? 16.344 7.68 6.359 1 69.5 294 CYS B CA 1
ATOM 4513 C C . CYS B 1 294 ? 17.094 6.688 5.477 1 69.5 294 CYS B C 1
ATOM 4515 O O . CYS B 1 294 ? 18.328 6.73 5.391 1 69.5 294 CYS B O 1
ATOM 4517 N N . GLN B 1 295 ? 16.297 5.844 4.777 1 65.62 295 GLN B N 1
ATOM 4518 C CA . GLN B 1 295 ? 16.922 4.828 3.932 1 65.62 295 GLN B CA 1
ATOM 4519 C C . GLN B 1 295 ? 16.875 5.234 2.463 1 65.62 295 GLN B C 1
ATOM 4521 O O . GLN B 1 295 ? 17.531 4.617 1.62 1 65.62 295 GLN B O 1
ATOM 4526 N N . LEU B 1 296 ? 16.094 6.199 2.184 1 66.12 296 LEU B N 1
ATOM 4527 C CA . LEU B 1 296 ? 15.906 6.617 0.797 1 66.12 296 LEU B CA 1
ATOM 4528 C C . LEU B 1 296 ? 16.984 7.625 0.39 1 66.12 296 LEU B C 1
ATOM 4530 O O . LEU B 1 296 ? 17.484 8.383 1.227 1 66.12 296 LEU B O 1
ATOM 4534 N N . PRO B 1 297 ? 17.328 7.527 -0.89 1 67.12 297 PRO B N 1
ATOM 4535 C CA . PRO B 1 297 ? 18.234 8.586 -1.368 1 67.12 297 PRO B CA 1
ATOM 4536 C C . PRO B 1 297 ? 17.609 9.977 -1.286 1 67.12 297 PRO B C 1
ATOM 4538 O O . PRO B 1 297 ? 16.391 10.117 -1.459 1 67.12 297 PRO B O 1
ATOM 4541 N N . SER B 1 298 ? 18.391 10.891 -0.879 1 75.62 298 SER B N 1
ATOM 4542 C CA . SER B 1 298 ? 17.922 12.273 -0.796 1 75.62 298 SER B CA 1
ATOM 4543 C C . SER B 1 298 ? 17.859 12.914 -2.178 1 75.62 298 SER B C 1
ATOM 4545 O O . SER B 1 298 ? 18.812 13.578 -2.605 1 75.62 298 SER B O 1
ATOM 4547 N N . LYS B 1 299 ? 16.844 12.617 -2.879 1 86.94 299 LYS B N 1
ATOM 4548 C CA . LYS B 1 299 ? 16.609 13.258 -4.168 1 86.94 299 LYS B CA 1
ATOM 4549 C C . LYS B 1 299 ? 15.648 14.438 -4.023 1 86.94 299 LYS B C 1
ATOM 4551 O O . LYS B 1 299 ? 14.625 14.336 -3.346 1 86.94 299 LYS B O 1
ATOM 4556 N N . PRO B 1 300 ? 16.047 15.578 -4.648 1 93.62 300 PRO B N 1
ATOM 4557 C CA . PRO B 1 300 ? 15.141 16.734 -4.559 1 93.62 300 PRO B CA 1
ATOM 4558 C C . PRO B 1 300 ? 13.719 16.391 -5.008 1 93.62 300 PRO B C 1
ATOM 4560 O O . PRO B 1 300 ? 13.523 15.555 -5.883 1 93.62 300 PRO B O 1
ATOM 4563 N N . GLY B 1 301 ? 12.812 17.078 -4.379 1 95.19 301 GLY B N 1
ATOM 4564 C CA . GLY B 1 301 ? 11.406 16.859 -4.68 1 95.19 301 GLY B CA 1
ATOM 4565 C C . GLY B 1 301 ? 10.594 16.469 -3.461 1 95.19 301 GLY B C 1
ATOM 4566 O O . GLY B 1 301 ? 11.109 16.438 -2.344 1 95.19 301 GLY B O 1
ATOM 4567 N N . ILE B 1 302 ? 9.359 16.266 -3.701 1 95.44 302 ILE B N 1
ATOM 4568 C CA . ILE B 1 302 ? 8.43 15.844 -2.66 1 95.44 302 ILE B CA 1
ATOM 4569 C C . ILE B 1 302 ? 8.109 14.359 -2.822 1 95.44 302 ILE B C 1
ATOM 4571 O O . ILE B 1 302 ? 7.633 13.93 -3.877 1 95.44 302 ILE B O 1
ATOM 4575 N N . HIS B 1 303 ? 8.391 13.578 -1.757 1 93.31 303 HIS B N 1
ATOM 4576 C CA . HIS B 1 303 ? 8.258 12.133 -1.817 1 93.31 303 HIS B CA 1
ATOM 4577 C C . HIS B 1 303 ? 7.355 11.609 -0.705 1 93.31 303 HIS B C 1
ATOM 4579 O O . HIS B 1 303 ? 7.637 11.82 0.477 1 93.31 303 HIS B O 1
ATOM 4585 N N . LEU B 1 304 ? 6.328 10.898 -1.116 1 92.88 304 LEU B N 1
ATOM 4586 C CA . LEU B 1 304 ? 5.48 10.227 -0.134 1 92.88 304 LEU B CA 1
ATOM 4587 C C . LEU B 1 304 ? 6.172 8.984 0.424 1 92.88 304 LEU B C 1
ATOM 4589 O O . LEU B 1 304 ? 6.75 8.203 -0.33 1 92.88 304 LEU B O 1
ATOM 4593 N N . CYS B 1 305 ? 6.172 8.898 1.75 1 88.88 305 CYS B N 1
ATOM 4594 C CA . CYS B 1 305 ? 6.863 7.758 2.34 1 88.88 305 CYS B CA 1
ATOM 4595 C C . CYS B 1 305 ? 6.039 7.148 3.465 1 88.88 305 CYS B C 1
ATOM 4597 O O . CYS B 1 305 ? 5.18 7.812 4.043 1 88.88 305 CYS B O 1
#

InterPro domains:
  IPR002811 Aspartate dehydrogenase [PF01958] (194-283)
  IPR005106 Aspartate/homoserine dehydrogenase, NAD-binding [PF03447] (89-145)
  IPR036291 NAD(P)-binding domain superfamily [SSF51735] (88-179)

Foldseek 3Di:
DPPDPPPPPPDDPDQPPPDFWFKKKFFADDDPQCVVCLVVLLVVLVCLQFVPGPPPPPPPPDDDPPPHRDIDIDTHDPVVCLVVLVVVQGAEMEGSGFLVCLQPCVLVSLLRYAYEAAQLLNVLDVVSQVSNLVSLVVRVFAYEYFLFPADCLQVLLVCLVVQFWDAKEKEKEAAPLLFDFADPLVPDDDPDQKDWSDKFFLSVRCVGGRLQSRNQSSSLVSRVVQHSHGHIYIYMHHNVRQFKMKMKMKTWTDQDPVRDIDIDIDIDIATHHGSRNHGPVSSVSRSVSVVVVVVDDGGRDYHYD/DPPDPPPPPPDDPDQPPPDFWFKKKFWADDDPQCVVCLVVLLVQLVCLQQVPGDPPPPPPPDDDPPPHRDIDIDTHDPVVCLVVLVVVQGAEIETSGFLVCLQPCVLVSLLRYAYEAAQLLNVLDVVSQVSNLVSLVVRVFAYEYFLFPADCLQVLLVCLVVQFWDAKEKEKEAAPLLFDFADPLVPDDDPDQKDWSDKFFLSVRCVGGRLQSRNQSSSLVSRVVQHSHGHIYIYMHHNVRQFKMKMKMKTWTDQDPVRDIDIDIDIDIATHHGSRNHGPVSSVSRSVSVVVVVVDDGGRDYHYD

Sequence (610 aa):
MLVGLEEAKVPAFQPPEGPPGQLLHAVKTSRGQWKQDETLLRADIAAHTRGSGLSRLSPLRPPWSANRAGLVHAQDSWAPWHPQLQVRHPDVVVEVAHPKIIQESGAEILRYANLLVGSPSALGDQATERQLLEASHRWGHAVFVARGALWGAEDITRLDEAGGLQSLRVTMATHPDGFRLEGPLATMRSTGPRAVLYEGPVRGLCPHAPRNSNTMAAAALAAPSLGFDRVIGVLVADFSLKNVHVVDVELSGPPGPTGQTFTVHTHRENPAEPGAVTGSATVTTFWRSLVGCCQLPSKPGIHLCMLVGLEEAKVPAFQPPEGPPGQLLHAVKTSRGQWKQDETLLRADIAAHTRGSGLSRLSPLRPPWSANRAGLVHAQDSWAPWHPQLQVRHPDVVVEVAHPKIIQESGAEILRYANLLVGSPSALGDQATERQLLEASHRWGHAVFVARGALWGAEDITRLDEAGGLQSLRVTMATHPDGFRLEGPLATMRSTGPRAVLYEGPVRGLCPHAPRNSNTMAAAALAAPSLGFDRVIGVLVADFSLKNVHVVDVELSGPPGPTGQTFTVHTHRENPAEPGAVTGSATVTTFWRSLVGCCQLPSKPGIHLC

pLDDT: mean 75.68, std 23.66, range [22.47, 98.94]

Solvent-accessible surface area (backbone atoms only — not comparable to full-atom values): 31626 Å² total; per-residue (Å²): 136,83,80,74,82,76,77,76,75,73,74,81,81,70,78,75,88,61,87,94,60,38,32,34,32,26,38,29,68,52,92,81,61,53,67,80,51,41,61,57,50,49,48,51,46,44,41,48,42,40,60,50,70,73,65,85,64,77,66,79,68,77,80,76,59,95,84,58,58,55,68,42,73,40,41,69,71,70,76,74,43,56,65,50,42,70,70,63,50,32,55,29,34,35,39,58,51,51,36,62,53,50,62,76,39,38,42,64,47,19,67,53,17,23,34,36,34,54,36,33,16,37,51,45,40,63,66,42,40,51,44,39,42,51,29,9,58,75,56,50,16,20,34,34,28,35,32,45,72,45,79,32,48,67,55,44,29,52,34,35,76,70,67,43,57,64,45,44,37,33,35,41,35,28,22,64,67,30,61,60,52,30,72,75,60,51,69,57,70,74,86,48,67,62,30,78,76,43,76,41,37,30,35,75,42,18,81,30,20,46,76,71,27,26,41,41,32,29,50,15,66,33,24,67,91,48,18,39,74,54,23,32,26,31,38,30,35,25,64,85,29,56,48,34,36,37,41,35,40,38,37,29,27,56,68,42,97,87,59,47,46,35,34,40,39,35,43,34,38,25,33,22,56,73,55,24,63,36,28,64,64,33,43,54,37,40,52,49,19,56,55,47,57,74,71,46,81,67,52,53,34,81,42,83,63,134,83,80,74,81,74,76,75,76,74,72,81,80,71,79,74,89,61,86,94,58,38,32,35,35,24,39,29,69,52,92,82,63,55,67,78,52,42,62,59,50,49,48,51,45,42,41,47,41,39,61,50,70,73,66,84,65,77,65,80,68,77,82,76,60,95,85,58,56,53,70,42,73,40,44,70,72,70,74,73,43,56,65,50,43,70,71,64,51,32,56,28,35,35,38,58,52,51,37,64,53,51,62,76,40,39,41,64,47,18,68,54,19,23,35,36,33,54,37,33,16,37,52,45,39,61,68,42,40,51,44,38,43,51,28,8,57,74,56,49,17,21,35,34,28,35,33,44,72,43,79,31,49,67,54,45,29,53,36,36,76,70,69,44,57,64,47,45,37,32,35,41,34,29,22,64,67,29,62,60,51,31,72,75,60,53,68,57,72,74,87,48,67,63,30,79,75,43,76,42,36,30,37,75,42,17,82,30,21,46,76,73,26,27,40,42,31,29,50,14,67,33,25,66,90,48,17,38,75,55,23,32,27,30,40,30,34,25,64,84,30,55,50,34,35,36,43,35,39,38,36,31,27,55,68,42,98,84,61,47,45,35,35,40,39,35,45,32,38,26,31,23,58,72,54,25,63,37,29,64,64,34,44,53,37,39,51,48,19,54,55,48,58,73,70,45,81,69,51,54,34,80,40,80,63